Protein AF-A0A812KLK3-F1 (afdb_monomer_lite)

Foldseek 3Di:
DDFWKWKDWPDPPLDDGGTDDDAPPDKQWDFCAPPHPRHGDCVQVQTHRTAKIWHWHDDPNDIWIKIAGQHPQAKDKQQHGQDHRGIDTDDQQIKIWSHRQPDDVGTTIIGIHGDGDPPPPPPPPPDPDDDDDDDDDDDDDDDDDDPPPDDDPVVVVVVVVVVVVVVVVVVVVVVVVVVVVVVVVVVVVVVVVVVVVVVVVVVVVVVVVVVVPPDDPDDDDDDPPCVVVVVVVVVVVVVVVVVVVVVVVVVVVVVVVVVVVVVVVVVVVVVVVVVVVVVVVVVVVVVVVVVVVVVVVVVVVVVVVVVVVVVVVVVVVVVVVVVVVVVVVVVVVVVVVVVVVVVVVVVVVVVVVVVVVVVVVVVVVVVVVVVVVVVVPPPPDDDDDDDDDDDDDDDDDDDDDDDDDDDPPPPPPPDPDDPDDDDDDDDDDDDDDDDDDDDDDDDDDDDDDDDD

pLDDT: mean 80.78, std 22.05, range [33.84, 98.56]

Radius of gyration: 60.1 Å; chains: 1; bounding box: 140×65×206 Å

Secondary structure (DSSP, 8-state):
-PPEEEEEESSTTS---EEPPPTTS-EEEEESSTTSSEE--TT-TTS-SS-EEEEEEEETTEEEEEEEE--SS--EETTEE--TT-EEEE-TTPEEESS-TTSTT---EEEEEEEPP-------TT-----PPPPP-PPPP-----------HHHHHHHHHHHHHHHHHHHHHHHHHHHHHHHHHHHHHHHHHHHHHHHHHHHHHHHHHHHT-S---------TTTHHHHHHHHHHHHHHHHHHHHHHHHHHHHHHHHHHHHHHHHHHHHHHHHHHHHHHHHHHHHHHHHHHHHHHHHHHHHHHHHHHHHHHHHHHHHHHHHHHHHHHHHHHHHHHHHHHHHHHHHHHHHHHHHHHHHHHHHHHHHHHHHHHHHHHHS---------------------------------------------------------------------PPPP-

Structure (mmCIF, N/CA/C/O backbone):
data_AF-A0A812KLK3-F1
#
_entry.id   AF-A0A812KLK3-F1
#
loop_
_atom_site.group_PDB
_atom_site.id
_atom_site.type_symbol
_atom_site.label_atom_id
_atom_site.label_alt_id
_atom_site.label_comp_id
_atom_site.label_asym_id
_atom_site.label_entity_id
_atom_site.label_seq_id
_atom_site.pdbx_PDB_ins_code
_atom_site.Cartn_x
_atom_site.Cartn_y
_atom_site.Cartn_z
_atom_site.occupancy
_atom_site.B_iso_or_equiv
_atom_site.auth_seq_id
_atom_site.auth_comp_id
_atom_site.auth_asym_id
_atom_site.auth_atom_id
_atom_site.pdbx_PDB_model_num
ATOM 1 N N . MET A 1 1 ? -22.876 -8.695 5.438 1.00 56.19 1 MET A N 1
ATOM 2 C CA . MET A 1 1 ? -21.634 -8.414 4.687 1.00 56.19 1 MET A CA 1
ATOM 3 C C . MET A 1 1 ? -22.032 -7.896 3.317 1.00 56.19 1 MET A C 1
ATOM 5 O O . MET A 1 1 ? -22.925 -8.504 2.739 1.00 56.19 1 MET A O 1
ATOM 9 N N . PRO A 1 2 ? -21.473 -6.781 2.823 1.00 70.06 2 PRO A N 1
ATOM 10 C CA . PRO A 1 2 ? -21.776 -6.313 1.475 1.00 70.06 2 PRO A CA 1
ATOM 11 C C . PRO A 1 2 ? -21.286 -7.345 0.452 1.00 70.06 2 PRO A C 1
ATOM 13 O O . PRO A 1 2 ? -20.135 -7.771 0.502 1.00 70.06 2 PRO A O 1
ATOM 16 N N . GLU A 1 3 ? -22.164 -7.767 -0.455 1.00 85.44 3 GLU A N 1
ATOM 17 C CA . GLU A 1 3 ? -21.820 -8.712 -1.517 1.00 85.44 3 GLU A CA 1
ATOM 18 C C . GLU A 1 3 ? -20.732 -8.114 -2.419 1.00 85.44 3 GLU A C 1
ATOM 20 O O . GLU A 1 3 ? -20.754 -6.922 -2.764 1.00 85.44 3 GLU A O 1
ATOM 25 N N . SER A 1 4 ? -19.741 -8.933 -2.779 1.00 91.19 4 SER A N 1
ATOM 26 C CA . SER A 1 4 ? -18.707 -8.525 -3.727 1.00 91.19 4 SER A CA 1
ATOM 27 C C . SER A 1 4 ? -19.292 -8.557 -5.137 1.00 91.19 4 SER A C 1
ATOM 29 O O . SER A 1 4 ? -19.974 -9.507 -5.493 1.00 91.19 4 SER A O 1
ATOM 31 N N . LEU A 1 5 ? -19.086 -7.513 -5.940 1.00 95.31 5 LEU A N 1
ATOM 32 C CA . LEU A 1 5 ? -19.604 -7.477 -7.310 1.00 95.31 5 LEU A CA 1
ATOM 33 C C . LEU A 1 5 ? -18.525 -7.938 -8.285 1.00 95.31 5 LEU A C 1
ATOM 35 O O . LEU A 1 5 ? -17.352 -7.594 -8.121 1.00 95.31 5 LEU A O 1
ATOM 39 N N . GLN A 1 6 ? -18.922 -8.683 -9.310 1.00 96.75 6 GLN A N 1
ATOM 40 C CA . GLN A 1 6 ? -18.040 -9.099 -10.392 1.00 96.75 6 GLN A CA 1
ATOM 41 C C . GLN A 1 6 ? -18.693 -8.898 -11.758 1.00 96.75 6 GLN A C 1
ATOM 43 O O . GLN A 1 6 ? -19.911 -8.958 -11.905 1.00 96.75 6 GLN A O 1
ATOM 48 N N . LEU A 1 7 ? -17.861 -8.675 -12.768 1.00 97.44 7 LEU A N 1
ATOM 49 C CA . LEU A 1 7 ? -18.257 -8.715 -14.166 1.00 97.44 7 LEU A CA 1
ATOM 50 C C . LEU A 1 7 ? -17.971 -10.105 -14.718 1.00 97.44 7 LEU A C 1
ATOM 52 O O . LEU A 1 7 ? -16.847 -10.597 -14.611 1.00 97.44 7 LEU A O 1
ATOM 56 N N . VAL A 1 8 ? -18.967 -10.713 -15.348 1.00 97.38 8 VAL A N 1
ATOM 57 C CA . VAL A 1 8 ? -18.822 -11.995 -16.042 1.00 97.38 8 VAL A CA 1
ATOM 58 C C . VAL A 1 8 ? -19.028 -11.759 -17.528 1.00 97.38 8 VAL A C 1
ATOM 60 O O . VAL A 1 8 ? -20.046 -11.198 -17.931 1.00 97.38 8 VAL A O 1
ATOM 63 N N . ALA A 1 9 ? -18.056 -12.135 -18.360 1.00 96.94 9 ALA A N 1
ATOM 64 C CA . ALA A 1 9 ? -18.219 -12.023 -19.804 1.00 96.94 9 ALA A CA 1
ATOM 65 C C . ALA A 1 9 ? -19.296 -13.001 -20.285 1.00 96.94 9 ALA A C 1
ATOM 67 O O . ALA A 1 9 ? -19.235 -14.194 -20.002 1.00 96.94 9 ALA A O 1
ATOM 68 N N . ILE A 1 10 ? -20.259 -12.496 -21.057 1.00 96.50 10 ILE A N 1
ATOM 69 C CA . ILE A 1 10 ? -21.287 -13.329 -21.700 1.00 96.50 10 ILE A CA 1
ATOM 70 C C . ILE A 1 10 ? -20.698 -14.043 -22.929 1.00 96.50 10 ILE A C 1
ATOM 72 O O . ILE A 1 10 ? -21.148 -15.119 -23.316 1.00 96.50 10 ILE A O 1
ATOM 76 N N . GLN A 1 11 ? -19.675 -13.455 -23.554 1.00 92.25 11 GLN A N 1
ATOM 77 C CA . GLN A 1 11 ? -19.007 -14.028 -24.720 1.00 92.25 11 GLN A CA 1
ATOM 78 C C . GLN A 1 11 ? -17.804 -14.888 -24.328 1.00 92.25 11 GLN A C 1
ATOM 80 O O . GLN A 1 11 ? -16.940 -14.465 -23.558 1.00 92.25 11 GLN A O 1
ATOM 85 N N . ALA A 1 12 ? -17.715 -16.075 -24.929 1.00 86.94 12 ALA A N 1
ATOM 86 C CA . ALA A 1 12 ? -16.559 -16.949 -24.787 1.00 86.94 12 ALA A CA 1
ATOM 87 C C . ALA A 1 12 ? -15.285 -16.267 -25.322 1.00 86.94 12 ALA A C 1
ATOM 89 O O . ALA A 1 12 ? -15.299 -15.650 -26.385 1.00 86.94 12 ALA A O 1
ATOM 90 N N . GLY A 1 13 ? -14.177 -16.401 -24.587 1.00 86.81 13 GLY A N 1
ATOM 91 C CA . GLY A 1 13 ? -12.852 -15.930 -25.014 1.00 86.81 13 GLY A CA 1
ATOM 92 C C . GLY A 1 13 ? -12.437 -14.538 -24.526 1.00 86.81 13 GLY A C 1
ATOM 93 O O . GLY A 1 13 ? -11.298 -14.146 -24.760 1.00 86.81 13 GLY A O 1
ATOM 94 N N . VAL A 1 14 ? -13.300 -13.800 -23.819 1.00 88.88 14 VAL A N 1
ATOM 95 C CA . VAL A 1 14 ? -12.921 -12.512 -23.197 1.00 88.88 14 VAL A CA 1
ATOM 96 C C . VAL A 1 14 ? -12.217 -12.722 -21.842 1.00 88.88 14 VAL A C 1
ATOM 98 O O . VAL A 1 14 ? -11.493 -11.843 -21.389 1.00 88.88 14 VAL A O 1
ATOM 101 N N . GLY A 1 15 ? -12.361 -13.905 -21.230 1.00 90.44 15 GLY A N 1
ATOM 102 C CA . GLY A 1 15 ? -11.852 -14.237 -19.891 1.00 90.44 15 GLY A CA 1
ATOM 103 C C . GLY A 1 15 ? -12.887 -13.971 -18.790 1.00 90.44 15 GLY A C 1
ATOM 104 O O . GLY A 1 15 ? -14.071 -13.816 -19.086 1.00 90.44 15 GLY A O 1
ATOM 105 N N . GLY A 1 16 ? -12.443 -13.894 -17.532 1.00 84.06 16 GLY A N 1
ATOM 106 C CA . GLY A 1 16 ? -13.283 -13.520 -16.382 1.00 84.06 16 GLY A CA 1
ATOM 107 C C . GLY A 1 16 ? -13.907 -14.711 -15.649 1.00 84.06 16 GLY A C 1
ATOM 108 O O . GLY A 1 16 ? -13.967 -15.809 -16.205 1.00 84.06 16 GLY A O 1
ATOM 109 N N . PRO A 1 17 ? -14.320 -14.532 -14.381 1.00 94.38 17 PRO A N 1
ATOM 110 C CA . PRO A 1 17 ? -14.900 -13.312 -13.794 1.00 94.38 17 PRO A CA 1
ATOM 111 C C . PRO A 1 17 ? -13.896 -12.252 -13.301 1.00 94.38 17 PRO A C 1
ATOM 113 O O . PRO A 1 17 ? -12.822 -12.586 -12.806 1.00 94.38 17 PRO A O 1
ATOM 116 N N . TRP A 1 18 ? -14.268 -10.966 -13.375 1.00 96.81 18 TRP A N 1
ATOM 117 C CA . TRP A 1 18 ? -13.470 -9.844 -12.849 1.00 96.81 18 TRP A CA 1
ATOM 118 C C . TRP A 1 18 ? -14.141 -9.194 -11.650 1.00 96.81 18 TRP A C 1
ATOM 120 O O . TRP A 1 18 ? -15.229 -8.634 -11.768 1.00 96.81 18 TRP A O 1
ATOM 130 N N . ARG A 1 19 ? -13.469 -9.220 -10.500 1.00 95.69 19 ARG A N 1
ATOM 131 C CA . ARG A 1 19 ? -13.967 -8.592 -9.275 1.00 95.69 19 ARG A CA 1
ATOM 132 C C . ARG A 1 19 ? -13.831 -7.076 -9.346 1.00 95.69 19 ARG A C 1
ATOM 134 O O . ARG A 1 19 ? -12.770 -6.551 -9.680 1.00 95.69 19 ARG A O 1
ATOM 141 N N . LEU A 1 20 ? -14.907 -6.382 -8.998 1.00 95.38 20 LEU A N 1
ATOM 142 C CA . LEU A 1 20 ? -14.909 -4.934 -8.850 1.00 95.38 20 LEU A CA 1
ATOM 143 C C . LEU A 1 20 ? -14.279 -4.550 -7.504 1.00 95.38 20 LEU A C 1
ATOM 145 O O . LEU A 1 20 ? -14.507 -5.253 -6.514 1.00 95.38 20 LEU A O 1
ATOM 149 N N . PRO A 1 21 ? -13.534 -3.430 -7.441 1.00 93.12 21 PRO A N 1
ATOM 150 C CA . PRO A 1 21 ? -12.962 -2.940 -6.194 1.00 93.12 21 PRO A CA 1
ATOM 151 C C . PRO A 1 21 ? -14.066 -2.709 -5.160 1.00 93.12 21 PRO A C 1
ATOM 153 O O . PRO A 1 21 ? -15.224 -2.427 -5.504 1.00 93.12 21 PRO A O 1
ATOM 156 N N . GLU A 1 22 ? -13.716 -2.841 -3.881 1.00 90.38 22 GLU A N 1
ATOM 157 C CA . GLU A 1 22 ? -14.653 -2.523 -2.807 1.00 90.38 22 GLU A CA 1
ATOM 158 C C . GLU A 1 22 ? -15.061 -1.052 -2.892 1.00 90.38 22 GLU A C 1
ATOM 160 O O . GLU A 1 22 ? -14.351 -0.200 -3.437 1.00 90.38 22 GLU A O 1
ATOM 165 N N . ALA A 1 23 ? -16.264 -0.753 -2.413 1.00 87.44 23 ALA A N 1
ATOM 166 C CA . ALA A 1 23 ? -16.794 0.593 -2.514 1.00 87.44 23 ALA A CA 1
ATOM 167 C C . ALA A 1 23 ? -15.868 1.588 -1.795 1.00 87.44 23 ALA A C 1
ATOM 169 O O . ALA A 1 23 ? -15.489 1.376 -0.647 1.00 87.44 23 ALA A O 1
ATOM 170 N N . GLY A 1 24 ? -15.513 2.673 -2.484 1.00 85.19 24 GLY A N 1
ATOM 171 C CA . GLY A 1 24 ? -14.565 3.673 -1.985 1.00 85.19 24 GLY A CA 1
ATOM 172 C C . GLY A 1 24 ? -13.086 3.407 -2.302 1.00 85.19 24 GLY A C 1
ATOM 173 O O . GLY A 1 24 ? -12.297 4.337 -2.180 1.00 85.19 24 GLY A O 1
ATOM 174 N N . LEU A 1 25 ? -12.702 2.214 -2.781 1.00 85.81 25 LEU A N 1
ATOM 175 C CA . LEU A 1 25 ? -11.298 1.884 -3.100 1.00 85.81 25 LEU A CA 1
ATOM 176 C C . LEU A 1 25 ? -10.856 2.261 -4.525 1.00 85.81 25 LEU A C 1
ATOM 178 O O . LEU A 1 25 ? -9.712 2.016 -4.900 1.00 85.81 25 LEU A O 1
ATOM 182 N N . GLY A 1 26 ? -11.732 2.863 -5.336 1.00 91.06 26 GLY A N 1
ATOM 183 C CA . GLY A 1 26 ? -11.358 3.418 -6.639 1.00 91.06 26 GLY A CA 1
ATOM 184 C C . GLY A 1 26 ? -12.364 3.164 -7.760 1.00 91.06 26 GLY A C 1
ATOM 185 O O . GLY A 1 26 ? -13.523 2.810 -7.537 1.00 91.06 26 GLY A O 1
ATOM 186 N N . GLN A 1 27 ? -11.903 3.389 -8.991 1.00 96.25 27 GLN A N 1
ATOM 187 C CA . GLN A 1 27 ? -12.661 3.183 -10.227 1.00 96.25 27 GLN A CA 1
ATOM 188 C C . GLN A 1 27 ? -12.104 1.979 -10.998 1.00 96.25 27 GLN A C 1
ATOM 190 O O . GLN A 1 27 ? -10.891 1.799 -11.070 1.00 96.25 27 GLN A O 1
ATOM 195 N N . PHE A 1 28 ? -12.982 1.177 -11.598 1.00 97.56 28 PHE A N 1
ATOM 196 C CA . PHE A 1 28 ? -12.620 0.048 -12.452 1.00 97.56 28 PHE A CA 1
ATOM 197 C C . PHE A 1 28 ? -12.833 0.430 -13.916 1.00 97.56 28 PHE A C 1
ATOM 199 O O . PHE A 1 28 ? -13.961 0.653 -14.353 1.00 97.56 28 PHE A O 1
ATOM 206 N N . SER A 1 29 ? -11.749 0.559 -14.668 1.00 98.12 29 SER A N 1
ATOM 207 C CA . SER A 1 29 ? -11.750 0.982 -16.066 1.00 98.12 29 SER A CA 1
ATOM 208 C C . SER A 1 29 ? -11.660 -0.210 -17.014 1.00 98.12 29 SER A C 1
ATOM 210 O O . SER A 1 29 ? -10.907 -1.162 -16.794 1.00 98.12 29 SER A O 1
ATOM 212 N N . ILE A 1 30 ? -12.445 -0.131 -18.084 1.00 98.38 30 ILE A N 1
ATOM 213 C CA . ILE A 1 30 ? -12.531 -1.132 -19.146 1.00 98.38 30 ILE A CA 1
ATOM 214 C C . ILE A 1 30 ? -12.133 -0.451 -20.452 1.00 98.38 30 ILE A C 1
ATOM 216 O O . ILE A 1 30 ? -12.650 0.623 -20.772 1.00 98.38 30 ILE A O 1
ATOM 220 N N . GLY A 1 31 ? -11.232 -1.053 -21.222 1.00 98.19 31 GLY A N 1
ATOM 221 C CA . GLY A 1 31 ? -10.764 -0.469 -22.477 1.00 98.19 31 GLY A CA 1
ATOM 222 C C . GLY A 1 31 ? -9.645 -1.267 -23.132 1.00 98.19 31 GLY A C 1
ATOM 223 O O . GLY A 1 31 ? -9.272 -2.331 -22.656 1.00 98.19 31 GLY A O 1
ATOM 224 N N . ARG A 1 32 ? -9.123 -0.750 -24.246 1.00 97.94 32 ARG A N 1
ATOM 225 C CA . ARG A 1 32 ? -7.984 -1.335 -24.982 1.00 97.94 32 ARG A CA 1
ATOM 226 C C . ARG A 1 32 ? -6.608 -0.866 -24.502 1.00 97.94 32 ARG A C 1
ATOM 228 O O . ARG A 1 32 ? -5.590 -1.406 -24.919 1.00 97.94 32 ARG A O 1
ATOM 235 N N . LYS A 1 33 ? -6.539 0.197 -23.697 1.00 97.81 33 LYS A N 1
ATOM 236 C CA . LYS A 1 33 ? -5.264 0.688 -23.166 1.00 97.81 33 LYS A CA 1
ATOM 237 C C . LYS A 1 33 ? -4.733 -0.281 -22.114 1.00 97.81 33 LYS A C 1
ATOM 239 O O . LYS A 1 33 ? -5.483 -0.764 -21.273 1.00 97.81 33 LYS A O 1
ATOM 244 N N . ALA A 1 34 ? -3.412 -0.445 -22.088 1.00 96.38 34 ALA A N 1
ATOM 245 C CA . ALA A 1 34 ? -2.721 -1.276 -21.104 1.00 96.38 34 ALA A CA 1
ATOM 246 C C . ALA A 1 34 ? -2.935 -0.833 -19.644 1.00 96.38 34 ALA A C 1
ATOM 248 O O . ALA A 1 34 ? -2.782 -1.639 -18.737 1.00 96.38 34 ALA A O 1
ATOM 249 N N . CYS A 1 35 ? -3.311 0.430 -19.413 1.00 95.94 35 CYS A N 1
ATOM 250 C CA . CYS A 1 35 ? -3.616 0.949 -18.080 1.00 95.94 35 CYS A CA 1
ATOM 251 C C . CYS A 1 35 ? -5.036 0.623 -17.581 1.00 95.94 35 CYS A C 1
ATOM 253 O O . CYS A 1 35 ? -5.355 0.947 -16.437 1.00 95.94 35 CYS A O 1
ATOM 255 N N . CYS A 1 36 ? -5.897 0.020 -18.410 1.00 97.25 36 CYS A N 1
ATOM 256 C CA . CYS A 1 36 ? -7.227 -0.394 -17.976 1.00 97.25 36 CYS A CA 1
ATOM 257 C C . CYS A 1 36 ? -7.154 -1.658 -17.114 1.00 97.25 36 CYS A C 1
ATOM 259 O O . CYS A 1 36 ? -6.424 -2.591 -17.440 1.00 97.25 36 CYS A O 1
ATOM 261 N N . GLN A 1 37 ? -7.948 -1.714 -16.038 1.00 97.12 37 GLN A N 1
ATOM 262 C CA . GLN A 1 37 ? -8.010 -2.901 -15.172 1.00 97.12 37 GLN A CA 1
ATOM 263 C C . GLN A 1 37 ? -8.558 -4.112 -15.935 1.00 97.12 37 GLN A C 1
ATOM 265 O O . GLN A 1 37 ? -8.062 -5.224 -15.775 1.00 97.12 37 GLN A O 1
ATOM 270 N N . LEU A 1 38 ? -9.551 -3.885 -16.799 1.00 97.31 38 LEU A N 1
ATOM 271 C CA . LEU A 1 38 ? -9.970 -4.848 -17.809 1.00 97.31 38 LEU A CA 1
ATOM 272 C C . LEU A 1 38 ? -9.442 -4.412 -19.175 1.00 97.31 38 LEU A C 1
ATOM 274 O O . LEU A 1 38 ? -10.078 -3.621 -19.878 1.00 97.31 38 LEU A O 1
ATOM 278 N N . ASN A 1 39 ? -8.262 -4.927 -19.518 1.00 97.44 39 ASN A N 1
ATOM 279 C CA . ASN A 1 39 ? -7.618 -4.692 -20.802 1.00 97.44 39 ASN A CA 1
ATOM 280 C C . ASN A 1 39 ? -8.156 -5.668 -21.860 1.00 97.44 39 ASN A C 1
ATOM 282 O O . ASN A 1 39 ? -7.950 -6.880 -21.774 1.00 97.44 39 ASN A O 1
ATOM 286 N N . LEU A 1 40 ? -8.854 -5.128 -22.856 1.00 96.88 40 LEU A N 1
ATOM 287 C CA . LEU A 1 40 ? -9.381 -5.883 -23.984 1.00 96.88 40 LEU A CA 1
ATOM 288 C C . LEU A 1 40 ? -8.370 -5.907 -25.143 1.00 96.88 40 LEU A C 1
ATOM 290 O O . LEU A 1 40 ? -7.851 -4.854 -25.511 1.00 96.88 40 LEU A O 1
ATOM 294 N N . PRO A 1 41 ? -8.135 -7.076 -25.775 1.00 95.94 41 PRO A N 1
ATOM 295 C CA . PRO A 1 41 ? -7.232 -7.208 -26.914 1.00 95.94 41 PRO A CA 1
ATOM 296 C C . PRO A 1 41 ? -7.536 -6.252 -28.071 1.00 95.94 41 PRO A C 1
ATOM 298 O O . PRO A 1 41 ? -8.687 -5.906 -28.344 1.00 95.94 41 PRO A O 1
ATOM 301 N N . GLU A 1 42 ? -6.499 -5.938 -28.847 1.00 95.69 42 GLU A N 1
ATOM 302 C CA . GLU A 1 42 ? -6.581 -5.054 -30.018 1.00 95.69 42 GLU A CA 1
ATOM 303 C C . GLU A 1 42 ? -7.548 -5.565 -31.107 1.00 95.69 42 GLU A C 1
ATOM 305 O O . GLU A 1 42 ? -8.100 -4.777 -31.875 1.00 95.69 42 GLU A O 1
ATOM 310 N N . ALA A 1 43 ? -7.840 -6.873 -31.119 1.00 94.88 43 ALA A N 1
ATOM 311 C CA . ALA A 1 43 ? -8.854 -7.485 -31.982 1.00 94.88 43 ALA A CA 1
ATOM 312 C C . ALA A 1 43 ? -10.252 -6.848 -31.818 1.00 94.88 43 ALA A C 1
ATOM 314 O O . ALA A 1 43 ? -11.042 -6.813 -32.764 1.00 94.88 43 ALA A O 1
ATOM 315 N N . TYR A 1 44 ? -10.550 -6.271 -30.651 1.00 96.00 44 TYR A N 1
ATOM 316 C CA . TYR A 1 44 ? -11.793 -5.551 -30.382 1.00 96.00 44 TYR A CA 1
ATOM 317 C C . TYR A 1 44 ? -11.683 -4.070 -30.773 1.00 96.00 44 TYR A C 1
ATOM 319 O O . TYR A 1 44 ? -11.953 -3.178 -29.971 1.00 96.00 44 TYR A O 1
ATOM 327 N N . ALA A 1 45 ? -11.322 -3.780 -32.029 1.00 96.00 45 ALA A N 1
ATOM 328 C CA . ALA A 1 45 ? -11.032 -2.424 -32.524 1.00 96.00 45 ALA A CA 1
ATOM 329 C C . ALA A 1 45 ? -12.170 -1.392 -32.330 1.00 96.00 45 ALA A C 1
ATOM 331 O O . ALA A 1 45 ? -11.947 -0.184 -32.393 1.00 96.00 45 ALA A O 1
ATOM 332 N N . TYR A 1 46 ? -13.399 -1.851 -32.083 1.00 96.31 46 TYR A N 1
ATOM 333 C CA . TYR A 1 46 ? -14.558 -1.007 -31.778 1.00 96.31 46 TYR A CA 1
ATOM 334 C C . TYR A 1 46 ? -14.647 -0.549 -30.322 1.00 96.31 46 TYR A C 1
ATOM 336 O O . TYR A 1 46 ? -15.462 0.314 -29.997 1.00 96.31 46 TYR A O 1
ATOM 344 N N . VAL A 1 47 ? -13.833 -1.107 -29.438 1.00 97.81 47 VAL A N 1
ATOM 345 C CA . VAL A 1 47 ? -13.703 -0.638 -28.066 1.00 97.81 47 VAL A CA 1
ATOM 346 C C . VAL A 1 47 ? -12.745 0.561 -28.075 1.00 97.81 47 VAL A C 1
ATOM 348 O O . VAL A 1 47 ? -11.704 0.534 -28.729 1.00 97.81 47 VAL A O 1
ATOM 351 N N . SER A 1 48 ? -13.099 1.663 -27.412 1.00 98.06 48 SER A N 1
ATOM 352 C CA . SER A 1 48 ? -12.187 2.797 -27.233 1.00 98.06 48 SER A CA 1
ATOM 353 C C . SER A 1 48 ? -11.009 2.430 -26.318 1.00 98.06 48 SER A C 1
ATOM 355 O O . SER A 1 48 ? -11.099 1.504 -25.515 1.00 98.06 48 SER A O 1
ATOM 357 N N . GLY A 1 49 ? -9.897 3.167 -26.425 1.00 98.06 49 GLY A N 1
ATOM 358 C CA . GLY A 1 49 ? -8.721 2.945 -25.572 1.00 98.06 49 GLY A CA 1
ATOM 359 C C . GLY A 1 49 ? -9.073 2.950 -24.082 1.00 98.06 49 GLY A C 1
ATOM 360 O O . GLY A 1 49 ? -8.645 2.075 -23.346 1.00 98.06 49 GLY A O 1
ATOM 361 N N . GLU A 1 50 ? -9.940 3.872 -23.676 1.00 98.19 50 GLU A N 1
ATOM 362 C CA . GLU A 1 50 ? -10.644 3.837 -22.400 1.00 98.19 50 GLU A CA 1
ATOM 363 C C . GLU A 1 50 ? -12.141 3.945 -22.702 1.00 98.19 50 GLU A C 1
ATOM 365 O O . GLU A 1 50 ? -12.583 4.933 -23.289 1.00 98.19 50 GLU A O 1
ATOM 370 N N . HIS A 1 51 ? -12.896 2.883 -22.427 1.00 98.50 51 HIS A N 1
ATOM 371 C CA . HIS A 1 51 ? -14.262 2.728 -22.920 1.00 98.50 51 HIS A CA 1
ATOM 372 C C . HIS A 1 51 ? -15.297 3.177 -21.896 1.00 98.50 51 HIS A C 1
ATOM 374 O O . HIS A 1 51 ? -16.125 4.036 -22.186 1.00 98.50 51 HIS A O 1
ATOM 380 N N . CYS A 1 52 ? -15.237 2.620 -20.693 1.00 98.50 52 CYS A N 1
ATOM 381 C CA . CYS A 1 52 ? -16.121 2.990 -19.597 1.00 98.50 52 CYS A CA 1
ATOM 382 C C . CYS A 1 52 ? -15.425 2.788 -18.251 1.00 98.50 52 CYS A C 1
ATOM 384 O O . CYS A 1 52 ? -14.450 2.036 -18.141 1.00 98.50 52 CYS A O 1
ATOM 386 N N . ARG A 1 53 ? -15.939 3.459 -17.220 1.00 98.44 53 ARG A N 1
ATOM 387 C CA . ARG A 1 53 ? -15.472 3.330 -15.836 1.00 98.44 53 ARG A CA 1
ATOM 388 C C . ARG A 1 53 ? -16.628 2.956 -14.927 1.00 98.44 53 ARG A C 1
ATOM 390 O O . ARG A 1 53 ? -17.688 3.565 -14.991 1.00 98.44 53 ARG A O 1
ATOM 397 N N . LEU A 1 54 ? -16.405 1.990 -14.049 1.00 98.19 54 LEU A N 1
ATOM 398 C CA . LEU A 1 54 ? -17.324 1.622 -12.981 1.00 98.19 54 LEU A CA 1
ATOM 399 C C . LEU A 1 54 ? -16.813 2.211 -11.670 1.00 98.19 54 LEU A C 1
ATOM 401 O O . LEU A 1 54 ? -15.686 1.947 -11.253 1.00 98.19 54 LEU A O 1
ATOM 405 N N . LYS A 1 55 ? -17.648 3.014 -11.017 1.00 97.44 55 LYS A N 1
ATOM 406 C CA . LYS A 1 55 ? -17.389 3.572 -9.687 1.00 97.44 55 LYS A CA 1
ATOM 407 C C . LYS A 1 55 ? -18.372 2.948 -8.714 1.00 97.44 55 LYS A C 1
ATOM 409 O O . LYS A 1 55 ? -19.571 2.939 -8.975 1.00 97.44 55 LYS A O 1
ATOM 414 N N . THR A 1 56 ? -17.866 2.425 -7.604 1.00 96.06 56 THR A N 1
ATOM 415 C CA . THR A 1 56 ? -18.701 1.867 -6.539 1.00 96.06 56 THR A CA 1
ATOM 416 C C . THR A 1 56 ? -18.610 2.769 -5.318 1.00 96.06 56 THR A C 1
ATOM 418 O O . THR A 1 56 ? -17.517 3.004 -4.802 1.00 96.06 56 THR A O 1
ATOM 421 N N . VAL A 1 57 ? -19.756 3.255 -4.847 1.00 95.38 57 VAL A N 1
ATOM 422 C CA . VAL A 1 57 ? -19.861 4.154 -3.694 1.00 95.38 57 VAL A CA 1
ATOM 423 C C . VAL A 1 57 ? -20.870 3.575 -2.702 1.00 95.38 57 VAL A C 1
ATOM 425 O O . VAL A 1 57 ? -21.889 3.020 -3.111 1.00 95.38 57 VAL A O 1
ATOM 428 N N . PHE A 1 58 ? -20.602 3.702 -1.402 1.00 93.56 58 PHE A N 1
ATOM 429 C CA . PHE A 1 58 ? -21.610 3.452 -0.372 1.00 93.56 58 PHE A CA 1
ATOM 430 C C . PHE A 1 58 ? -22.422 4.727 -0.137 1.00 93.56 58 PHE A C 1
ATOM 432 O O . PHE A 1 58 ? -21.853 5.775 0.170 1.00 93.56 58 PHE A O 1
ATOM 439 N N . ARG A 1 59 ? -23.746 4.640 -0.275 1.00 93.56 59 ARG A N 1
ATOM 440 C CA . ARG A 1 59 ? -24.692 5.680 0.153 1.00 93.56 59 ARG A CA 1
ATOM 441 C C . ARG A 1 59 ? -25.832 5.025 0.914 1.00 93.56 59 ARG A C 1
ATOM 443 O O . ARG A 1 59 ? -26.337 4.000 0.473 1.00 93.56 59 ARG A O 1
ATOM 450 N N . ASP A 1 60 ? -26.196 5.593 2.059 1.00 92.38 60 ASP A N 1
ATOM 451 C CA . ASP A 1 60 ? -27.325 5.138 2.886 1.00 92.38 60 ASP A CA 1
ATOM 452 C C . ASP A 1 60 ? -27.264 3.643 3.259 1.00 92.38 60 ASP A C 1
ATOM 454 O O . ASP A 1 60 ? -28.269 2.939 3.294 1.00 92.38 60 ASP A O 1
ATOM 458 N N . GLY A 1 61 ? -26.051 3.124 3.490 1.00 89.69 61 GLY A N 1
ATOM 459 C CA . GLY A 1 61 ? -25.821 1.704 3.785 1.00 89.69 61 GLY A CA 1
ATOM 460 C C . GLY A 1 61 ? -25.974 0.767 2.579 1.00 89.69 61 GLY A C 1
ATOM 461 O O . GLY A 1 61 ? -25.758 -0.437 2.712 1.00 89.69 61 GLY A O 1
ATOM 462 N N . GLN A 1 62 ? -26.285 1.298 1.394 1.00 92.00 62 GLN A N 1
ATOM 463 C CA . GLN A 1 62 ? -26.414 0.543 0.155 1.00 92.00 62 GLN A CA 1
ATOM 464 C C . GLN A 1 62 ? -25.202 0.762 -0.760 1.00 92.00 62 GLN A C 1
ATOM 466 O O . GLN A 1 62 ? -24.698 1.875 -0.939 1.00 92.00 62 GLN A O 1
ATOM 471 N N . ARG A 1 63 ? -24.720 -0.328 -1.363 1.00 92.69 63 ARG A N 1
ATOM 472 C CA . ARG A 1 63 ? -23.677 -0.293 -2.394 1.00 92.69 63 ARG A CA 1
ATOM 473 C C . ARG A 1 63 ? -24.312 0.145 -3.716 1.00 92.69 63 ARG A C 1
ATOM 475 O O . ARG A 1 63 ? -25.149 -0.573 -4.256 1.00 92.69 63 ARG A O 1
ATOM 482 N N . ILE A 1 64 ? -23.908 1.302 -4.238 1.00 96.25 64 ILE A N 1
ATOM 483 C CA . ILE A 1 64 ? -24.365 1.829 -5.529 1.00 96.25 64 ILE A CA 1
ATOM 484 C C . ILE A 1 64 ? -23.188 1.806 -6.503 1.00 96.25 64 ILE A C 1
ATOM 486 O O . ILE A 1 64 ? -22.149 2.422 -6.252 1.00 96.25 64 ILE A O 1
ATOM 490 N N . THR A 1 65 ? -23.353 1.111 -7.627 1.00 97.06 65 THR A N 1
ATOM 491 C CA . THR A 1 65 ? -22.364 1.076 -8.708 1.00 97.06 65 THR A CA 1
ATOM 492 C C . THR A 1 65 ? -22.864 1.913 -9.878 1.00 97.06 65 THR A C 1
ATOM 494 O O . THR A 1 65 ? -23.945 1.674 -10.406 1.00 97.06 65 THR A O 1
ATOM 497 N N . THR A 1 66 ? -22.085 2.910 -10.288 1.00 97.94 66 THR A N 1
ATOM 498 C CA . THR A 1 66 ? -22.384 3.781 -11.432 1.00 97.94 66 THR A CA 1
ATOM 499 C C . THR A 1 66 ? -21.391 3.521 -12.557 1.00 97.94 66 THR A C 1
ATOM 501 O O . THR A 1 66 ? -20.181 3.512 -12.313 1.00 97.94 66 THR A O 1
ATOM 504 N N . LEU A 1 67 ? -21.888 3.339 -13.778 1.00 98.50 67 LEU A N 1
ATOM 505 C CA . LEU A 1 67 ? -21.101 3.225 -15.001 1.00 98.50 67 LEU A CA 1
ATOM 506 C C . LEU A 1 67 ? -21.060 4.569 -15.719 1.00 98.50 67 LEU A C 1
ATOM 508 O O . LEU A 1 67 ? -22.104 5.129 -16.028 1.00 98.50 67 LEU A O 1
ATOM 512 N N . GLU A 1 68 ? -19.860 5.049 -16.020 1.00 98.50 68 GLU A N 1
ATOM 513 C CA . GLU A 1 68 ? -19.593 6.258 -16.796 1.00 98.50 68 GLU A CA 1
ATOM 514 C C . GLU A 1 68 ? -19.079 5.871 -18.192 1.00 98.50 68 GLU A C 1
ATOM 516 O O . GLU A 1 68 ? -18.061 5.181 -18.313 1.00 98.50 68 GLU A O 1
ATOM 521 N N . ASP A 1 69 ? -19.778 6.295 -19.248 1.00 98.56 69 ASP A N 1
ATOM 522 C CA . ASP A 1 69 ? -19.410 6.007 -20.642 1.00 98.56 69 ASP A CA 1
ATOM 523 C C . ASP A 1 69 ? -18.401 7.040 -21.164 1.00 98.56 69 ASP A C 1
ATOM 525 O O . ASP A 1 69 ? -18.706 8.226 -21.262 1.00 98.56 69 ASP A O 1
ATOM 529 N N . LEU A 1 70 ? -17.202 6.608 -21.550 1.00 98.38 70 LEU A N 1
ATOM 530 C CA . LEU A 1 70 ? -16.152 7.467 -22.122 1.00 98.38 70 LEU A CA 1
ATOM 531 C C . LEU A 1 70 ? -15.938 7.208 -23.621 1.00 98.38 70 LEU A C 1
ATOM 533 O O . LEU A 1 70 ? -15.103 7.852 -24.263 1.00 98.38 70 LEU A O 1
ATOM 537 N N . SER A 1 71 ? -16.703 6.280 -24.190 1.00 97.81 71 SER A N 1
ATOM 538 C CA . SER A 1 71 ? -16.450 5.719 -25.508 1.00 97.81 71 SER A CA 1
ATOM 539 C C . SER A 1 71 ? -16.960 6.585 -26.662 1.00 97.81 71 SER A C 1
ATOM 541 O O . SER A 1 71 ? -17.869 7.409 -26.532 1.00 97.81 71 SER A O 1
ATOM 543 N N . GLY A 1 72 ? -16.384 6.363 -27.847 1.00 97.00 72 GLY A N 1
ATOM 544 C CA . GLY A 1 72 ? -16.903 6.928 -29.098 1.00 97.00 72 GLY A CA 1
ATOM 545 C C . GLY A 1 72 ? -18.131 6.180 -29.635 1.00 97.00 72 GLY A C 1
ATOM 546 O O . GLY A 1 72 ? -19.063 6.800 -30.146 1.00 97.00 72 GLY A O 1
ATOM 547 N N . ASN A 1 73 ? -18.155 4.850 -29.489 1.00 97.06 73 ASN A N 1
ATOM 548 C CA . ASN A 1 73 ? -19.211 3.985 -30.035 1.00 97.06 73 ASN A CA 1
ATOM 549 C C . ASN A 1 73 ? -20.429 3.825 -29.105 1.00 97.06 73 ASN A C 1
ATOM 551 O O . ASN A 1 73 ? -21.480 3.360 -29.550 1.00 97.06 73 ASN A O 1
ATOM 555 N N . GLY A 1 74 ? -20.317 4.289 -27.860 1.00 97.81 74 GLY A N 1
ATOM 556 C CA . GLY A 1 74 ? -21.346 4.227 -26.830 1.00 97.81 74 GLY A CA 1
ATOM 557 C C . GLY A 1 74 ? -21.299 2.938 -26.011 1.00 97.81 74 GLY A C 1
ATOM 558 O O . GLY A 1 74 ? -21.110 1.854 -26.562 1.00 97.81 74 GLY A O 1
ATOM 559 N N . THR A 1 75 ? -21.573 3.080 -24.715 1.00 98.56 75 THR A N 1
ATOM 560 C CA . THR A 1 75 ? -21.852 1.966 -23.798 1.00 98.56 75 THR A CA 1
ATOM 561 C C . THR A 1 75 ? -23.363 1.799 -23.623 1.00 98.56 75 THR A C 1
ATOM 563 O O . THR A 1 75 ? -24.109 2.785 -23.617 1.00 98.56 75 THR A O 1
ATOM 566 N N . PHE A 1 76 ? -23.828 0.555 -23.502 1.00 98.44 76 PHE A N 1
ATOM 567 C CA . PHE A 1 76 ? -25.243 0.218 -23.369 1.00 98.44 76 PHE A CA 1
ATOM 568 C C . PHE A 1 76 ? -25.482 -0.612 -22.107 1.00 98.44 76 PHE A C 1
ATOM 570 O O . PHE A 1 76 ? -24.743 -1.565 -21.871 1.00 98.44 76 PHE A O 1
ATOM 577 N N . ILE A 1 77 ? -26.524 -0.290 -21.342 1.00 98.31 77 ILE A N 1
ATOM 578 C CA . ILE A 1 77 ? -27.012 -1.093 -20.213 1.00 98.31 77 ILE A CA 1
ATOM 579 C C . ILE A 1 77 ? -28.382 -1.646 -20.606 1.00 98.31 77 ILE A C 1
ATOM 581 O O . ILE A 1 77 ? -29.275 -0.884 -20.969 1.00 98.31 77 ILE A O 1
ATOM 585 N N . ASN A 1 78 ? -28.540 -2.971 -20.606 1.00 97.62 78 ASN A N 1
ATOM 586 C CA . ASN A 1 78 ? -29.763 -3.667 -21.026 1.00 97.62 78 ASN A CA 1
ATOM 587 C C . ASN A 1 78 ? -30.281 -3.198 -22.406 1.00 97.62 78 ASN A C 1
ATOM 589 O O . ASN A 1 78 ? -31.478 -3.041 -22.636 1.00 97.62 78 ASN A O 1
ATOM 593 N N . GLY A 1 79 ? -29.358 -2.909 -23.332 1.00 97.12 79 GLY A N 1
ATOM 594 C CA . GLY A 1 79 ? -29.664 -2.419 -24.682 1.00 97.12 79 GLY A CA 1
ATOM 595 C C . GLY A 1 79 ? -29.970 -0.917 -24.795 1.00 97.12 79 GLY A C 1
ATOM 596 O O . GLY A 1 79 ? -30.061 -0.410 -25.916 1.00 97.12 79 GLY A O 1
ATOM 597 N N . VAL A 1 80 ? -30.063 -0.185 -23.681 1.00 98.06 80 VAL A N 1
ATOM 598 C CA . VAL A 1 80 ? -30.262 1.273 -23.649 1.00 98.06 80 VAL A CA 1
ATOM 599 C C . VAL A 1 80 ? -28.909 1.980 -23.635 1.00 98.06 80 VAL A C 1
ATOM 601 O O . VAL A 1 80 ? -28.015 1.617 -22.879 1.00 98.06 80 VAL A O 1
ATOM 604 N N . ARG A 1 81 ? -28.725 2.985 -24.498 1.00 98.19 81 ARG A N 1
ATOM 605 C CA . ARG A 1 81 ? -27.457 3.723 -24.612 1.00 98.19 81 ARG A CA 1
ATOM 606 C C . ARG A 1 81 ? -27.316 4.745 -23.479 1.00 98.19 81 ARG A C 1
ATOM 608 O O . ARG A 1 81 ? -28.131 5.659 -23.412 1.00 98.19 81 ARG A O 1
ATOM 615 N N . VAL A 1 82 ? -26.227 4.665 -22.712 1.00 98.38 82 VAL A N 1
ATOM 616 C CA . VAL A 1 82 ? -25.902 5.610 -21.621 1.00 98.38 82 VAL A CA 1
ATOM 617 C C . VAL A 1 82 ? -25.519 6.984 -22.187 1.00 98.38 82 VAL A C 1
ATOM 619 O O . VAL A 1 82 ? -26.114 8.010 -21.857 1.00 98.38 82 VAL A O 1
ATOM 622 N N . GLY A 1 83 ? -24.567 7.001 -23.128 1.00 97.06 83 GLY A N 1
ATOM 623 C CA . GLY A 1 83 ? -24.089 8.202 -23.816 1.00 97.06 83 GLY A CA 1
ATOM 624 C C . GLY A 1 83 ? -22.802 8.773 -23.215 1.00 97.06 83 GLY A C 1
ATOM 625 O O . GLY A 1 83 ? -22.626 8.819 -22.003 1.00 97.06 83 GLY A O 1
ATOM 626 N N . ARG A 1 84 ? -21.905 9.253 -24.082 1.00 98.06 84 ARG A N 1
ATOM 627 C CA . ARG A 1 84 ? -20.568 9.725 -23.700 1.00 98.06 84 ARG A CA 1
ATOM 628 C C . ARG A 1 84 ? -20.621 10.845 -22.651 1.00 98.06 84 ARG A C 1
ATOM 630 O O . ARG A 1 84 ? -21.315 11.840 -22.845 1.00 98.06 84 ARG A O 1
ATOM 637 N N . GLY A 1 85 ? -19.853 10.689 -21.577 1.00 97.19 85 GLY A N 1
ATOM 638 C CA . GLY A 1 85 ? -19.775 11.585 -20.422 1.00 97.19 85 GLY A CA 1
ATOM 639 C C . GLY A 1 85 ? -20.934 11.445 -19.433 1.00 97.19 85 GLY A C 1
ATOM 640 O O . GLY A 1 85 ? -20.930 12.114 -18.403 1.00 97.19 85 GLY A O 1
ATOM 641 N N . LYS A 1 86 ? -21.933 10.602 -19.721 1.00 98.38 86 LYS A N 1
ATOM 642 C CA . LYS A 1 86 ? -23.046 10.346 -18.805 1.00 98.38 86 LYS A CA 1
ATOM 643 C C . LYS A 1 86 ? -22.737 9.148 -17.921 1.00 98.38 86 LYS A C 1
ATOM 645 O O . LYS A 1 86 ? -21.995 8.243 -18.305 1.00 98.38 86 LYS A O 1
ATOM 650 N N . SER A 1 87 ? -23.310 9.181 -16.723 1.00 98.12 87 SER A N 1
ATOM 651 C CA . SER A 1 87 ? -23.217 8.103 -15.747 1.00 98.12 87 SER A CA 1
ATOM 652 C C . SER A 1 87 ? -24.599 7.537 -15.454 1.00 98.12 87 SER A C 1
ATOM 654 O O . SER A 1 87 ? -25.547 8.301 -15.280 1.00 98.12 87 SER A O 1
ATOM 656 N N . GLU A 1 88 ? -24.702 6.215 -15.378 1.00 98.50 88 GLU A N 1
ATOM 657 C CA . GLU A 1 88 ? -25.948 5.501 -15.101 1.00 98.50 88 GLU A CA 1
ATOM 658 C C . GLU A 1 88 ? -25.713 4.390 -14.072 1.00 98.50 88 GLU A C 1
ATOM 660 O O . GLU A 1 88 ? -24.627 3.812 -13.991 1.00 98.50 88 GLU A O 1
ATOM 665 N N . THR A 1 89 ? -26.703 4.136 -13.219 1.00 98.00 89 THR A N 1
ATOM 666 C CA . THR A 1 89 ? -26.587 3.153 -12.136 1.00 98.00 89 THR A CA 1
ATOM 667 C C . THR A 1 89 ? -26.757 1.742 -12.685 1.00 98.00 89 THR A C 1
ATOM 669 O O . THR A 1 89 ? -27.755 1.458 -13.339 1.00 98.00 89 THR A O 1
ATOM 672 N N . VAL A 1 90 ? -25.815 0.856 -12.365 1.00 98.06 90 VAL A N 1
ATOM 673 C CA . VAL A 1 90 ? -25.827 -0.560 -12.749 1.00 98.06 90 VAL A CA 1
ATOM 674 C C . VAL A 1 90 ? -26.201 -1.410 -11.542 1.00 98.06 90 VAL A C 1
ATOM 676 O O . VAL A 1 90 ? -25.648 -1.237 -10.452 1.00 98.06 90 VAL A O 1
ATOM 679 N N . LYS A 1 91 ? -27.126 -2.346 -11.737 1.00 97.31 91 LYS A N 1
ATOM 680 C CA . LYS A 1 91 ? -27.592 -3.303 -10.733 1.00 97.31 91 LYS A CA 1
ATOM 681 C C . LYS A 1 91 ? -27.082 -4.709 -11.036 1.00 97.31 91 LYS A C 1
ATOM 683 O O . LYS A 1 91 ? -26.658 -5.019 -12.146 1.00 97.31 91 LYS A O 1
ATOM 688 N N . VAL A 1 92 ? -27.133 -5.578 -10.029 1.00 97.06 92 VAL A N 1
ATOM 689 C CA . VAL A 1 92 ? -26.890 -7.015 -10.214 1.00 97.06 92 VAL A CA 1
ATOM 690 C C . VAL A 1 92 ? -27.924 -7.569 -11.196 1.00 97.06 92 VAL A C 1
ATOM 692 O O . VAL A 1 92 ? -29.116 -7.306 -11.055 1.00 97.06 92 VAL A O 1
ATOM 695 N N . GLY A 1 93 ? -27.454 -8.318 -12.188 1.00 97.38 93 GLY A N 1
ATOM 696 C CA . GLY A 1 93 ? -28.241 -8.861 -13.291 1.00 97.38 93 GLY A CA 1
ATOM 697 C C . GLY A 1 93 ? -28.198 -8.026 -14.572 1.00 97.38 93 GLY A C 1
ATOM 698 O O . GLY A 1 93 ? -28.510 -8.569 -15.629 1.00 97.38 93 GLY A O 1
ATOM 699 N N . ASP A 1 94 ? -27.773 -6.759 -14.514 1.00 98.44 94 ASP A N 1
ATOM 700 C CA . ASP A 1 94 ? -27.727 -5.901 -15.701 1.00 98.44 94 ASP A CA 1
ATOM 701 C C . ASP A 1 94 ? -26.659 -6.361 -16.703 1.00 98.44 94 ASP A C 1
ATOM 703 O O . ASP A 1 94 ? -25.545 -6.762 -16.337 1.00 98.44 94 ASP A O 1
ATOM 707 N N . GLU A 1 95 ? -26.995 -6.250 -17.988 1.00 98.38 95 GLU A N 1
ATOM 708 C CA . GLU A 1 95 ? -26.114 -6.566 -19.108 1.00 98.38 95 GLU A CA 1
ATOM 709 C C . GLU A 1 95 ? -25.481 -5.292 -19.674 1.00 98.38 95 GLU A C 1
ATOM 711 O O . GLU A 1 95 ? -26.161 -4.389 -20.164 1.00 98.38 95 GLU A O 1
ATOM 716 N N . ILE A 1 96 ? -24.154 -5.224 -19.630 1.00 98.38 96 ILE A N 1
ATOM 717 C CA . ILE A 1 96 ? -23.350 -4.102 -20.108 1.00 98.38 96 ILE A CA 1
ATOM 718 C C . ILE A 1 96 ? -22.737 -4.480 -21.453 1.00 98.38 96 ILE A C 1
ATOM 720 O O . ILE A 1 96 ? -21.931 -5.404 -21.527 1.00 98.38 96 ILE A O 1
ATOM 724 N N . SER A 1 97 ? -23.061 -3.741 -22.513 1.00 98.06 97 SER A N 1
ATOM 725 C CA . SER A 1 97 ? -22.494 -3.928 -23.852 1.00 98.06 97 SER A CA 1
ATOM 726 C C . SER A 1 97 ? -21.616 -2.743 -24.253 1.00 98.06 97 SER A C 1
ATOM 728 O O . SER A 1 97 ? -22.061 -1.595 -24.233 1.00 98.06 97 SER A O 1
ATOM 730 N N . LEU A 1 98 ? -20.379 -3.018 -24.684 1.00 98.06 98 LEU A N 1
ATOM 731 C CA . LEU A 1 98 ? -19.403 -1.997 -25.116 1.00 98.06 98 LEU A CA 1
ATOM 732 C C . LEU A 1 98 ? -19.610 -1.513 -26.565 1.00 98.06 98 LEU A C 1
ATOM 734 O O . LEU A 1 98 ? -18.792 -0.802 -27.140 1.00 98.06 98 LEU A O 1
ATOM 738 N N . ALA A 1 99 ? -20.654 -1.986 -27.234 1.00 97.06 99 ALA A N 1
ATOM 739 C CA . ALA A 1 99 ? -21.056 -1.503 -28.548 1.00 97.06 99 ALA A CA 1
ATOM 740 C C . ALA A 1 99 ? -22.527 -1.834 -28.784 1.00 97.06 99 ALA A C 1
ATOM 742 O O . ALA A 1 99 ? -23.160 -2.546 -28.003 1.00 97.06 99 ALA A O 1
ATOM 743 N N . LYS A 1 100 ? -23.076 -1.352 -29.902 1.00 96.81 100 LYS A N 1
ATOM 744 C CA . LYS A 1 100 ? -24.437 -1.701 -30.305 1.00 96.81 100 LYS A CA 1
ATOM 745 C C . LYS A 1 100 ? -24.552 -3.234 -30.452 1.00 96.81 100 LYS A C 1
ATOM 747 O O . LYS A 1 100 ? -23.824 -3.789 -31.279 1.00 96.81 100 LYS A O 1
ATOM 752 N N . PRO A 1 101 ? -25.473 -3.909 -29.736 1.00 92.00 101 PRO A N 1
ATOM 753 C CA . PRO A 1 101 ? -25.588 -5.373 -29.768 1.00 92.00 101 PRO A CA 1
ATOM 754 C C . PRO A 1 101 ? -25.830 -5.953 -31.171 1.00 92.00 101 PRO A C 1
ATOM 756 O O . PRO A 1 101 ? -25.437 -7.073 -31.467 1.00 92.00 101 PRO A O 1
ATOM 759 N N . THR A 1 102 ? -26.426 -5.167 -32.073 1.00 92.94 102 THR A N 1
ATOM 760 C CA . THR A 1 102 ? -26.753 -5.559 -33.457 1.00 92.94 102 THR A CA 1
ATOM 761 C C . THR A 1 102 ? -25.588 -5.449 -34.448 1.00 92.94 102 THR A C 1
ATOM 763 O O . THR A 1 102 ? -25.787 -5.557 -35.659 1.00 92.94 102 THR A O 1
ATOM 766 N N . ARG A 1 103 ? -24.360 -5.205 -33.980 1.00 91.62 103 ARG A N 1
ATOM 767 C CA . ARG A 1 103 ? -23.185 -5.093 -34.852 1.00 91.62 103 ARG A CA 1
ATOM 768 C C . ARG A 1 103 ? -22.786 -6.461 -35.418 1.00 91.62 103 ARG A C 1
ATOM 770 O O . ARG A 1 103 ? -22.735 -7.454 -34.696 1.00 91.62 103 ARG A O 1
ATOM 777 N N . LYS A 1 104 ? -22.445 -6.509 -36.712 1.00 86.50 104 LYS A N 1
ATOM 778 C CA . LYS A 1 104 ? -21.869 -7.707 -37.347 1.00 86.50 104 LYS A CA 1
ATOM 779 C C . LYS A 1 104 ? -20.552 -8.060 -36.640 1.00 86.50 104 LYS A C 1
ATOM 781 O O . LYS A 1 104 ? -19.651 -7.226 -36.607 1.00 86.50 104 LYS A O 1
ATOM 786 N N . GLY A 1 105 ? -20.479 -9.258 -36.059 1.00 86.69 105 GLY A N 1
ATOM 787 C CA . GLY A 1 105 ? -19.356 -9.718 -35.226 1.00 86.69 105 GLY A CA 1
ATOM 788 C C . GLY A 1 105 ? -19.636 -9.749 -33.718 1.00 86.69 105 GLY A C 1
ATOM 789 O O . GLY A 1 105 ? -18.787 -10.215 -32.969 1.00 86.69 105 GLY A O 1
ATOM 790 N N . GLY A 1 106 ? -20.818 -9.303 -33.277 1.00 90.56 106 GLY A N 1
ATOM 791 C CA . GLY A 1 106 ? -21.174 -9.235 -31.860 1.00 90.56 106 GLY A CA 1
ATOM 792 C C . GLY A 1 106 ? -20.527 -8.044 -31.147 1.00 90.56 106 GLY A C 1
ATOM 793 O 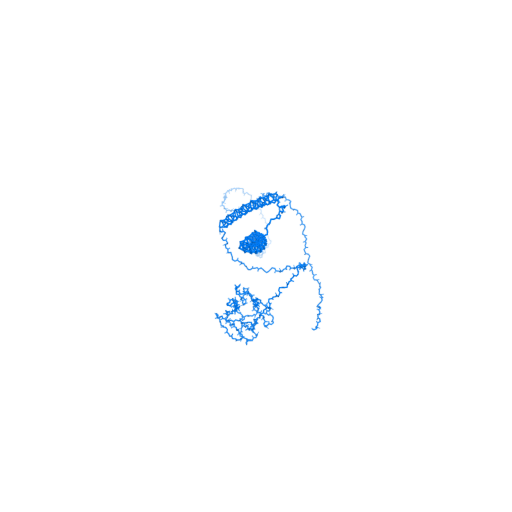O . GLY A 1 106 ? -19.540 -7.467 -31.604 1.00 90.56 106 GLY A O 1
ATOM 794 N N . ALA A 1 107 ? -21.119 -7.633 -30.030 1.00 95.06 107 ALA A N 1
ATOM 795 C CA . ALA A 1 107 ? -20.529 -6.664 -29.112 1.00 95.06 107 ALA A CA 1
ATOM 796 C C . ALA A 1 107 ? -19.999 -7.404 -27.883 1.00 95.06 107 ALA A C 1
ATOM 798 O O . ALA A 1 107 ? -20.609 -8.388 -27.479 1.00 95.06 107 ALA A O 1
ATOM 799 N N . VAL A 1 108 ? -18.904 -6.932 -27.277 1.00 97.00 108 VAL A N 1
ATOM 800 C CA . VAL A 1 108 ? -18.457 -7.501 -25.997 1.00 97.00 108 VAL A CA 1
ATOM 801 C C . VAL A 1 108 ? -19.491 -7.140 -24.940 1.00 97.00 108 VAL A C 1
ATOM 803 O O . VAL A 1 108 ? -19.785 -5.956 -24.755 1.00 97.00 108 VAL A O 1
ATOM 806 N N . MET A 1 109 ? -20.036 -8.165 -24.286 1.00 97.56 109 MET A N 1
ATOM 807 C CA . MET A 1 109 ? -21.076 -8.030 -23.274 1.00 97.56 109 MET A CA 1
ATOM 808 C C . MET A 1 109 ? -20.626 -8.651 -21.956 1.00 97.56 109 MET A C 1
ATOM 810 O O . MET A 1 109 ? -20.037 -9.735 -21.937 1.00 97.56 109 MET A O 1
ATOM 814 N N . PHE A 1 110 ? -20.953 -7.976 -20.864 1.00 98.06 110 PHE A N 1
ATOM 815 C CA . PHE A 1 110 ? -20.726 -8.428 -19.500 1.00 98.06 110 PHE A CA 1
ATOM 816 C C . PHE A 1 110 ? -22.044 -8.449 -18.743 1.00 98.06 110 PHE A C 1
ATOM 818 O O . PHE A 1 110 ? -22.898 -7.598 -18.977 1.00 98.06 110 PHE A O 1
ATOM 825 N N . ARG A 1 111 ? -22.188 -9.374 -17.803 1.00 97.94 111 ARG A N 1
ATOM 826 C CA . ARG A 1 111 ? -23.258 -9.361 -16.811 1.00 97.94 111 ARG A CA 1
ATOM 827 C C . ARG A 1 111 ? -22.685 -8.964 -15.461 1.00 97.94 111 ARG A C 1
ATOM 829 O O . ARG A 1 111 ? -21.626 -9.461 -15.071 1.00 97.94 111 ARG A O 1
ATOM 836 N N . MET A 1 112 ? -23.369 -8.062 -14.767 1.00 97.81 112 MET A N 1
ATOM 837 C CA . MET A 1 112 ? -23.051 -7.735 -13.381 1.00 97.81 112 MET A CA 1
ATOM 838 C C . MET A 1 112 ? -23.588 -8.842 -12.474 1.00 97.81 112 MET A C 1
ATOM 840 O O . MET A 1 112 ? -24.795 -9.060 -12.424 1.00 97.81 112 MET A O 1
ATOM 844 N N . GLU A 1 113 ? -22.723 -9.529 -11.739 1.00 97.12 113 GLU A N 1
ATOM 845 C CA . GLU A 1 113 ? -23.124 -10.599 -10.822 1.00 97.12 113 GLU A CA 1
ATOM 846 C C . GLU A 1 113 ? -22.661 -10.310 -9.394 1.00 97.12 113 GLU A C 1
ATOM 848 O O . GLU A 1 113 ? -21.595 -9.731 -9.164 1.00 97.12 113 GLU A O 1
ATOM 853 N N . ALA A 1 114 ? -23.473 -10.729 -8.424 1.00 94.81 114 ALA A N 1
ATOM 854 C CA . ALA A 1 114 ? -23.052 -10.805 -7.036 1.00 94.81 114 ALA A CA 1
ATOM 855 C C . ALA A 1 114 ? -22.180 -12.054 -6.875 1.00 94.81 114 ALA A C 1
ATOM 857 O O . ALA A 1 114 ? -22.635 -13.181 -7.053 1.00 94.81 114 ALA A O 1
ATOM 858 N N . CYS A 1 115 ? -20.907 -11.850 -6.564 1.00 89.75 115 CYS A N 1
ATOM 859 C CA . CYS A 1 115 ? -20.039 -12.905 -6.085 1.00 89.75 115 CYS A CA 1
ATOM 860 C C . CYS A 1 115 ? -20.267 -13.025 -4.580 1.00 89.75 115 CYS A C 1
ATOM 862 O O . CYS A 1 115 ? -19.973 -12.096 -3.813 1.00 89.75 115 CYS A O 1
ATOM 864 N N . GLU A 1 116 ? -20.769 -14.182 -4.158 1.00 84.19 116 GLU A N 1
ATOM 865 C CA . GLU A 1 116 ? -20.715 -14.570 -2.757 1.00 84.19 116 GLU A CA 1
ATOM 866 C C . GLU A 1 116 ? -19.245 -14.484 -2.341 1.00 84.19 116 GLU A C 1
ATOM 868 O O . GLU A 1 116 ? -18.365 -15.043 -3.011 1.00 84.19 116 GLU A O 1
ATOM 873 N N . ALA A 1 117 ? -18.953 -13.670 -1.322 1.00 73.88 117 ALA A N 1
ATOM 874 C CA . ALA A 1 117 ? -17.592 -13.543 -0.828 1.00 73.88 117 ALA A CA 1
ATOM 875 C C . ALA A 1 117 ? -17.096 -14.967 -0.554 1.00 73.88 117 ALA A C 1
ATOM 877 O O . ALA A 1 117 ? -17.847 -15.716 0.079 1.00 73.88 117 ALA A O 1
ATOM 878 N N . PRO A 1 118 ? -15.913 -15.375 -1.062 1.00 68.44 118 PRO A N 1
ATOM 879 C CA . PRO A 1 118 ? -15.413 -16.717 -0.821 1.00 68.44 118 PRO A CA 1
ATOM 880 C C . PRO A 1 118 ? -15.467 -16.921 0.684 1.00 68.44 118 PRO A C 1
ATOM 882 O O . PRO A 1 118 ? -14.780 -16.212 1.423 1.00 68.44 118 PRO A O 1
ATOM 885 N N . LYS A 1 119 ? -16.381 -17.798 1.124 1.00 58.47 119 LYS A N 1
ATOM 886 C CA . LYS A 1 119 ? -16.582 -18.098 2.538 1.00 58.47 119 LYS A CA 1
ATOM 887 C C . LYS A 1 119 ? -15.182 -18.385 3.050 1.00 58.47 119 LYS A C 1
ATOM 889 O O . LYS A 1 119 ? -14.560 -19.250 2.429 1.00 58.47 119 LYS A O 1
ATOM 894 N N . PRO A 1 120 ? -14.645 -17.614 4.019 1.00 59.41 120 PRO A N 1
ATOM 895 C CA . PRO A 1 120 ? -13.251 -17.730 4.405 1.00 59.41 120 PRO A CA 1
ATOM 896 C C . PRO A 1 120 ? -13.049 -19.196 4.722 1.00 59.41 120 PRO A C 1
ATOM 898 O O . PRO A 1 120 ? -13.618 -19.708 5.688 1.00 59.41 120 PRO A O 1
ATOM 901 N N . ALA A 1 121 ? -12.379 -19.902 3.810 1.00 46.38 121 ALA A N 1
ATOM 902 C CA . ALA A 1 121 ? -12.054 -21.284 4.028 1.00 46.38 121 ALA A CA 1
ATOM 903 C C . ALA A 1 121 ? -11.156 -21.184 5.245 1.00 46.38 121 ALA A C 1
ATOM 905 O O . ALA A 1 121 ? -10.095 -20.567 5.176 1.00 46.38 121 ALA A O 1
ATOM 906 N N . PHE A 1 122 ? -11.665 -21.636 6.387 1.00 45.50 122 PHE A N 1
ATOM 907 C CA . PHE A 1 122 ? -10.877 -21.786 7.590 1.00 45.50 122 PHE A CA 1
ATOM 908 C C . PHE A 1 122 ? -9.810 -22.802 7.199 1.00 45.50 122 PHE A C 1
ATOM 910 O O . PHE A 1 122 ? -10.043 -24.009 7.209 1.00 45.50 122 PHE A O 1
ATOM 917 N N . VAL A 1 123 ? -8.687 -22.303 6.688 1.00 42.31 123 VAL A N 1
ATOM 918 C CA . VAL A 1 123 ? -7.539 -23.127 6.369 1.00 42.31 123 VAL A CA 1
ATOM 919 C C . VAL A 1 123 ? -7.042 -23.569 7.730 1.00 42.31 123 VAL A C 1
ATOM 921 O O . VAL A 1 123 ? -6.549 -22.753 8.508 1.00 42.31 123 VAL A O 1
ATOM 924 N N . ASN A 1 124 ? -7.264 -24.842 8.055 1.00 47.81 124 ASN A N 1
ATOM 925 C CA . ASN A 1 124 ? -6.630 -25.459 9.208 1.00 47.81 124 ASN A CA 1
ATOM 926 C C . ASN A 1 124 ? -5.122 -25.174 9.098 1.00 47.81 124 ASN A C 1
ATOM 928 O O . ASN A 1 124 ? -4.529 -25.533 8.078 1.00 47.81 124 ASN A O 1
ATOM 932 N N . PRO A 1 125 ? -4.487 -24.548 10.102 1.00 50.25 125 PRO A N 1
ATOM 933 C CA . PRO A 1 125 ? -3.092 -24.105 10.026 1.00 50.25 125 PRO A CA 1
ATOM 934 C C . PRO A 1 125 ? -2.053 -25.249 10.000 1.00 50.25 125 PRO A C 1
ATOM 936 O O . PRO A 1 125 ? -0.881 -25.011 10.263 1.00 50.25 125 PRO A O 1
ATOM 939 N N . ALA A 1 126 ? -2.450 -26.488 9.690 1.00 48.06 126 ALA A N 1
ATOM 940 C CA . ALA A 1 126 ? -1.608 -27.675 9.819 1.00 48.06 126 ALA A CA 1
ATOM 941 C C . ALA A 1 126 ? -1.050 -28.243 8.497 1.00 48.06 126 ALA A C 1
ATOM 943 O O . ALA A 1 126 ? -0.149 -29.069 8.557 1.00 48.06 126 ALA A O 1
ATOM 944 N N . GLU A 1 127 ? -1.518 -27.825 7.313 1.00 46.41 127 GLU A N 1
ATOM 945 C CA . GLU A 1 127 ? -1.108 -28.468 6.043 1.00 46.41 127 GLU A CA 1
ATOM 946 C C . GLU A 1 127 ? -0.819 -27.482 4.895 1.00 46.41 127 GLU A C 1
ATOM 948 O O . GLU A 1 127 ? -1.285 -27.648 3.770 1.00 46.41 127 GLU A O 1
ATOM 953 N N . ALA A 1 128 ? -0.011 -26.449 5.143 1.00 41.06 128 ALA A N 1
ATOM 954 C CA . ALA A 1 128 ? 0.539 -25.606 4.076 1.00 41.06 128 ALA A CA 1
ATOM 955 C C . ALA A 1 128 ? 2.068 -25.744 4.015 1.00 41.06 128 ALA A C 1
ATOM 957 O O . ALA A 1 128 ? 2.820 -24.863 4.423 1.00 41.06 128 ALA A O 1
ATOM 958 N N . THR A 1 129 ? 2.546 -26.880 3.507 1.00 48.66 129 THR A N 1
ATOM 959 C CA . THR A 1 129 ? 3.949 -27.068 3.112 1.00 48.66 129 THR A CA 1
ATOM 960 C C . THR A 1 129 ? 3.993 -27.758 1.758 1.00 48.66 129 THR A C 1
ATOM 962 O O . THR A 1 129 ? 4.219 -28.956 1.672 1.00 48.66 129 THR A O 1
ATOM 965 N N . THR A 1 130 ? 3.774 -27.000 0.683 1.00 46.12 130 THR A N 1
ATOM 966 C CA . THR A 1 130 ? 4.159 -27.443 -0.665 1.00 46.12 130 THR A CA 1
ATOM 967 C C . THR A 1 130 ? 4.327 -26.244 -1.595 1.00 46.12 130 THR A C 1
ATOM 969 O O . THR A 1 130 ? 3.356 -25.618 -2.004 1.00 46.12 130 THR A O 1
ATOM 972 N N . VAL A 1 131 ? 5.599 -25.931 -1.850 1.00 50.38 131 VAL A N 1
ATOM 973 C CA . VAL A 1 131 ? 6.218 -25.438 -3.094 1.00 50.38 131 VAL A CA 1
ATOM 974 C C . VAL A 1 131 ? 5.265 -24.797 -4.116 1.00 50.38 131 VAL A C 1
ATOM 976 O O . VAL A 1 131 ? 4.559 -25.497 -4.839 1.00 50.38 131 VAL A O 1
ATOM 979 N N . MET A 1 132 ? 5.338 -23.469 -4.258 1.00 42.38 132 MET A N 1
ATOM 980 C CA . MET A 1 132 ? 4.929 -22.781 -5.486 1.00 42.38 132 MET A CA 1
ATOM 981 C C . MET A 1 132 ? 6.168 -22.412 -6.318 1.00 42.38 132 MET A C 1
ATOM 983 O O . MET A 1 132 ? 7.143 -21.929 -5.744 1.00 42.38 132 MET A O 1
ATOM 987 N N . PRO A 1 133 ? 6.139 -22.627 -7.647 1.00 56.94 133 PRO A N 1
ATOM 988 C CA . PRO A 1 133 ? 7.154 -22.133 -8.568 1.00 56.94 133 PRO A CA 1
ATOM 989 C C . PRO A 1 133 ? 6.946 -20.642 -8.874 1.00 56.94 133 PRO A C 1
ATOM 991 O O . PRO A 1 133 ? 5.810 -20.168 -8.965 1.00 56.94 133 PRO A O 1
ATOM 994 N N . ASP A 1 134 ? 8.060 -19.934 -9.050 1.00 42.53 134 ASP A N 1
ATOM 995 C CA . ASP A 1 134 ? 8.124 -18.510 -9.379 1.00 42.53 134 ASP A CA 1
ATOM 996 C C . ASP A 1 134 ? 7.300 -18.150 -10.633 1.00 42.53 134 ASP A C 1
ATOM 998 O O . ASP A 1 134 ? 7.451 -18.790 -11.682 1.00 42.53 134 ASP A O 1
ATOM 1002 N N . PRO A 1 135 ? 6.446 -17.110 -10.577 1.00 58.44 135 PRO A N 1
ATOM 1003 C CA . PRO A 1 135 ? 5.812 -16.554 -11.762 1.00 58.44 135 PRO A CA 1
ATOM 1004 C C . PRO A 1 135 ? 6.809 -15.692 -12.566 1.00 58.44 135 PRO A C 1
ATOM 1006 O O . PRO A 1 135 ? 7.642 -14.997 -11.982 1.00 58.44 135 PRO A O 1
ATOM 1009 N N . PRO A 1 136 ? 6.720 -15.674 -13.909 1.00 52.56 136 PRO A N 1
ATOM 1010 C CA . PRO A 1 136 ? 7.593 -14.854 -14.739 1.00 52.56 136 PRO A CA 1
ATOM 1011 C C . PRO A 1 136 ? 7.319 -13.358 -14.522 1.00 52.56 136 PRO A C 1
ATOM 1013 O O . PRO A 1 136 ? 6.195 -12.884 -14.706 1.00 52.56 136 PRO A O 1
ATOM 1016 N N . LEU A 1 137 ? 8.377 -12.628 -14.154 1.00 43.75 137 LEU A N 1
ATOM 1017 C CA . LEU A 1 137 ? 8.416 -11.171 -14.037 1.00 43.75 137 LEU A CA 1
ATOM 1018 C C . LEU A 1 137 ? 7.947 -10.510 -15.343 1.00 43.75 137 LEU A C 1
ATOM 1020 O O . LEU A 1 137 ? 8.631 -10.553 -16.366 1.00 43.75 137 LEU A O 1
ATOM 1024 N N . VAL A 1 138 ? 6.797 -9.843 -15.291 1.00 46.25 138 VAL A N 1
ATOM 1025 C CA . VAL A 1 138 ? 6.409 -8.836 -16.281 1.00 46.25 138 VAL A CA 1
ATOM 1026 C C . VAL A 1 138 ? 6.975 -7.502 -15.803 1.00 46.25 138 VAL A C 1
ATOM 1028 O O . VAL A 1 138 ? 6.619 -7.024 -14.728 1.00 46.25 138 VAL A O 1
ATOM 1031 N N . ALA A 1 139 ? 7.880 -6.929 -16.596 1.00 46.88 139 ALA A N 1
ATOM 1032 C CA . ALA A 1 139 ? 8.525 -5.652 -16.317 1.00 46.88 139 ALA A CA 1
ATOM 1033 C C . ALA A 1 139 ? 7.486 -4.520 -16.143 1.00 46.88 139 ALA A C 1
ATOM 1035 O O . ALA A 1 139 ? 6.633 -4.339 -17.021 1.00 46.88 139 ALA A O 1
ATOM 1036 N N . PRO A 1 140 ? 7.540 -3.743 -15.046 1.00 57.81 140 PRO A N 1
ATOM 1037 C CA . PRO A 1 140 ? 6.724 -2.547 -14.899 1.00 57.81 140 PRO A CA 1
ATOM 1038 C C . PRO A 1 140 ? 7.243 -1.406 -15.801 1.00 57.81 140 PRO A C 1
ATOM 1040 O O . PRO A 1 140 ? 8.445 -1.317 -16.061 1.00 57.81 140 PRO A O 1
ATOM 1043 N N . PRO A 1 141 ? 6.357 -0.519 -16.295 1.00 57.69 141 PRO A N 1
ATOM 1044 C CA . PRO A 1 141 ? 6.753 0.658 -17.065 1.00 57.69 141 PRO A CA 1
ATOM 1045 C C . PRO A 1 141 ? 7.515 1.676 -16.192 1.00 57.69 141 PRO A C 1
ATOM 1047 O O . PRO A 1 141 ? 7.290 1.721 -14.980 1.00 57.69 141 PRO A O 1
ATOM 1050 N N . PRO A 1 142 ? 8.380 2.520 -16.790 1.00 53.00 142 PRO A N 1
ATOM 1051 C CA . PRO A 1 142 ? 9.219 3.468 -16.061 1.00 53.00 142 PRO A CA 1
ATOM 1052 C C . PRO A 1 142 ? 8.359 4.484 -15.304 1.00 53.00 142 PRO A C 1
ATOM 1054 O O . PRO A 1 142 ? 7.639 5.290 -15.900 1.00 53.00 142 PRO A O 1
ATOM 1057 N N . ALA A 1 143 ? 8.422 4.413 -13.975 1.00 41.06 143 ALA A N 1
ATOM 1058 C CA . ALA A 1 143 ? 7.830 5.391 -13.081 1.00 41.06 143 ALA A CA 1
ATOM 1059 C C . ALA A 1 143 ? 8.648 6.684 -13.142 1.00 41.06 143 ALA A C 1
ATOM 1061 O O . ALA A 1 143 ? 9.867 6.677 -12.993 1.00 41.06 143 ALA A O 1
ATOM 1062 N N . ALA A 1 144 ? 7.947 7.787 -13.386 1.00 44.44 144 ALA A N 1
ATOM 1063 C CA . ALA A 1 144 ? 8.483 9.132 -13.325 1.00 44.44 144 ALA A CA 1
ATOM 1064 C C . ALA A 1 144 ? 9.113 9.405 -11.950 1.00 44.44 144 ALA A C 1
ATOM 1066 O O . ALA A 1 144 ? 8.514 9.093 -10.919 1.00 44.44 144 ALA A O 1
ATOM 1067 N N . GLU A 1 145 ? 10.297 10.018 -11.966 1.00 44.81 145 GLU A N 1
ATOM 1068 C CA . GLU A 1 145 ? 10.989 10.576 -10.806 1.00 44.81 145 GLU A CA 1
ATOM 1069 C C . GLU A 1 145 ? 10.050 11.481 -10.002 1.00 44.81 145 GLU A C 1
ATOM 1071 O O . GLU A 1 145 ? 9.801 12.637 -10.350 1.00 44.81 145 GLU A O 1
ATOM 1076 N N . VAL A 1 146 ? 9.532 10.962 -8.892 1.00 43.94 146 VAL A N 1
ATOM 1077 C CA . VAL A 1 146 ? 8.981 11.791 -7.826 1.00 43.94 146 VAL A CA 1
ATOM 1078 C C . VAL A 1 146 ? 10.107 11.982 -6.825 1.00 43.94 146 VAL A C 1
ATOM 1080 O O . VAL A 1 146 ? 10.434 11.083 -6.055 1.00 43.94 146 VAL A O 1
ATOM 1083 N N . GLN A 1 147 ? 10.725 13.160 -6.878 1.00 43.22 147 GLN A N 1
ATOM 1084 C CA . GLN A 1 147 ? 11.694 13.631 -5.896 1.00 43.22 147 GLN A CA 1
ATOM 1085 C C . GLN A 1 147 ? 11.038 13.619 -4.507 1.00 43.22 147 GLN A C 1
ATOM 1087 O O . GLN A 1 147 ? 10.267 14.513 -4.154 1.00 43.22 147 GLN A O 1
ATOM 1092 N N . ALA A 1 148 ? 11.313 12.572 -3.729 1.00 40.75 148 ALA A N 1
ATOM 1093 C CA . ALA A 1 148 ? 10.905 12.469 -2.338 1.00 40.75 148 ALA A CA 1
ATOM 1094 C C . ALA A 1 148 ? 11.750 13.444 -1.510 1.00 40.75 148 ALA A C 1
ATOM 1096 O O . ALA A 1 148 ? 12.885 13.163 -1.130 1.00 40.75 148 ALA A O 1
ATOM 1097 N N . ALA A 1 149 ? 11.188 14.625 -1.264 1.00 41.16 149 ALA A N 1
ATOM 1098 C CA . ALA A 1 149 ? 11.728 15.605 -0.341 1.00 41.16 149 ALA A CA 1
ATOM 1099 C C . ALA A 1 149 ? 11.754 15.018 1.082 1.00 41.16 149 ALA A C 1
ATOM 1101 O O . ALA A 1 149 ? 10.733 14.909 1.759 1.00 41.16 149 ALA A O 1
ATOM 1102 N N . SER A 1 150 ? 12.943 14.636 1.536 1.00 58.06 150 SER A N 1
ATOM 1103 C CA . SER A 1 150 ? 13.228 14.178 2.891 1.00 58.06 150 SER A CA 1
ATOM 1104 C C . SER A 1 150 ? 13.323 15.365 3.861 1.00 58.06 150 SER A C 1
ATOM 1106 O O . SER A 1 150 ? 14.405 15.915 4.050 1.00 58.06 150 SER A O 1
ATOM 1108 N N . VAL A 1 151 ? 12.211 15.778 4.482 1.00 51.78 151 VAL A N 1
ATOM 1109 C CA . VAL A 1 151 ? 12.177 16.726 5.623 1.00 51.78 151 VAL A CA 1
ATOM 1110 C C . VAL A 1 151 ? 10.890 16.487 6.451 1.00 51.78 151 VAL A C 1
ATOM 1112 O O . VAL A 1 151 ? 9.863 16.234 5.825 1.00 51.78 151 VAL A O 1
ATOM 1115 N N . PRO A 1 152 ? 10.827 16.644 7.801 1.00 53.06 152 PRO A N 1
ATOM 1116 C CA . PRO A 1 152 ? 11.871 16.745 8.830 1.00 53.06 152 PRO A CA 1
ATOM 1117 C C . PRO A 1 152 ? 11.734 15.687 9.956 1.00 53.06 152 PRO A C 1
ATOM 1119 O O . PRO A 1 152 ? 10.710 15.568 10.631 1.00 53.06 152 PRO A O 1
ATOM 1122 N N . THR A 1 153 ? 12.842 15.036 10.296 1.00 64.00 153 THR A N 1
ATOM 1123 C CA . THR A 1 153 ? 13.030 14.119 11.441 1.00 64.00 153 THR A CA 1
ATOM 1124 C C . THR A 1 153 ? 12.738 14.753 12.815 1.00 64.00 153 THR A C 1
ATOM 1126 O O . THR A 1 153 ? 12.461 14.051 13.788 1.00 64.00 153 THR A O 1
ATOM 1129 N N . ALA A 1 154 ? 12.748 16.086 12.914 1.00 73.19 154 ALA A N 1
ATOM 1130 C CA . ALA A 1 154 ? 12.539 16.811 14.169 1.00 73.19 154 ALA A CA 1
ATOM 1131 C C . ALA A 1 154 ? 11.104 16.694 14.719 1.00 73.19 154 ALA A C 1
ATOM 1133 O O . ALA A 1 154 ? 10.917 16.612 15.934 1.00 73.19 154 ALA A O 1
ATOM 1134 N N . ALA A 1 155 ? 10.090 16.637 13.847 1.00 74.44 155 ALA A N 1
ATOM 1135 C CA . ALA A 1 155 ? 8.694 16.533 14.277 1.00 74.44 155 ALA A CA 1
ATOM 1136 C C . ALA A 1 155 ? 8.392 15.157 14.897 1.00 74.44 155 ALA A C 1
ATOM 1138 O O . ALA A 1 155 ? 7.723 15.067 15.927 1.00 74.44 155 ALA A O 1
ATOM 1139 N N . HIS A 1 156 ? 8.959 14.090 14.326 1.00 77.19 156 HIS A N 1
ATOM 1140 C CA . HIS A 1 156 ? 8.823 12.739 14.869 1.00 77.19 156 HIS A CA 1
ATOM 1141 C C . HIS A 1 156 ? 9.567 12.587 16.206 1.00 77.19 156 HIS A C 1
ATOM 1143 O O . HIS A 1 156 ? 9.051 11.968 17.139 1.00 77.19 156 HIS A O 1
ATOM 1149 N N . ALA A 1 157 ? 10.754 13.190 16.343 1.00 78.44 157 ALA A N 1
ATOM 1150 C CA . ALA A 1 157 ? 11.486 13.202 17.609 1.00 78.44 157 ALA A CA 1
ATOM 1151 C C . ALA A 1 157 ? 10.713 13.949 18.713 1.00 78.44 157 ALA A C 1
ATOM 1153 O O . ALA A 1 157 ? 10.615 13.461 19.841 1.00 78.44 157 ALA A O 1
ATOM 1154 N N . ALA A 1 158 ? 10.095 15.090 18.383 1.00 85.94 158 ALA A N 1
ATOM 1155 C CA . ALA A 1 158 ? 9.268 15.850 19.319 1.00 85.94 158 ALA A CA 1
ATOM 1156 C C . ALA A 1 158 ? 8.024 15.064 19.770 1.00 85.94 158 ALA A C 1
ATOM 1158 O O . ALA A 1 158 ? 7.716 15.042 20.965 1.00 85.94 158 ALA A O 1
ATOM 1159 N N . LEU A 1 159 ? 7.350 14.374 18.843 1.00 85.12 159 LEU A N 1
ATOM 1160 C CA . LEU A 1 159 ? 6.194 13.530 19.156 1.00 85.12 159 LEU A CA 1
ATOM 1161 C C . LEU A 1 159 ? 6.585 12.339 20.046 1.00 85.12 159 LEU A C 1
ATOM 1163 O O . LEU A 1 159 ? 5.917 12.069 21.044 1.00 85.12 159 LEU A O 1
ATOM 1167 N N . SER A 1 160 ? 7.707 11.678 19.748 1.00 84.50 160 SER A N 1
ATOM 1168 C CA . SER A 1 160 ? 8.233 10.584 20.573 1.00 84.50 160 SER A CA 1
ATOM 1169 C C . SER A 1 160 ? 8.584 11.052 21.991 1.00 84.50 160 SER A C 1
ATOM 1171 O O . SER A 1 160 ? 8.244 10.387 22.968 1.00 84.50 160 SER A O 1
ATOM 1173 N N . ALA A 1 161 ? 9.214 12.223 22.131 1.00 90.75 161 ALA A N 1
ATOM 1174 C CA . ALA A 1 161 ? 9.545 12.803 23.433 1.00 90.75 161 ALA A CA 1
ATOM 1175 C C . ALA A 1 161 ? 8.302 13.259 24.221 1.00 90.75 161 ALA A C 1
ATOM 1177 O O . ALA A 1 161 ? 8.309 13.257 25.454 1.00 90.75 161 ALA A O 1
ATOM 1178 N N . ALA A 1 162 ? 7.230 13.670 23.538 1.00 90.12 162 ALA A N 1
ATOM 1179 C CA . ALA A 1 162 ? 5.954 13.987 24.176 1.00 90.12 162 ALA A CA 1
ATOM 1180 C C . ALA A 1 162 ? 5.271 12.722 24.722 1.00 90.12 162 ALA A C 1
ATOM 1182 O O . ALA A 1 162 ? 4.862 12.710 25.883 1.00 90.12 162 ALA A O 1
ATOM 1183 N N . MET A 1 163 ? 5.231 11.637 23.938 1.00 87.88 163 MET A N 1
ATOM 1184 C CA . MET A 1 163 ? 4.666 10.360 24.392 1.00 87.88 163 MET A CA 1
ATOM 1185 C C . MET A 1 163 ? 5.455 9.751 25.559 1.00 87.88 163 MET A C 1
ATOM 1187 O O . MET A 1 163 ? 4.849 9.253 26.506 1.00 87.88 163 MET A O 1
ATOM 1191 N N . ALA A 1 164 ? 6.788 9.861 25.555 1.00 88.44 164 ALA A N 1
ATOM 1192 C CA . ALA A 1 164 ? 7.619 9.418 26.677 1.00 88.44 164 ALA A CA 1
ATOM 1193 C C . ALA A 1 164 ? 7.314 10.190 27.976 1.00 88.44 164 ALA A C 1
ATOM 1195 O O . ALA A 1 164 ? 7.175 9.585 29.037 1.00 88.44 164 ALA A O 1
ATOM 1196 N N . ARG A 1 165 ? 7.134 11.517 27.898 1.00 93.06 165 ARG A N 1
ATOM 1197 C CA . ARG A 1 165 ? 6.755 12.343 29.060 1.00 93.06 165 ARG A CA 1
ATOM 1198 C C . ARG A 1 165 ? 5.376 11.983 29.606 1.00 93.06 165 ARG A C 1
ATOM 1200 O O . ARG A 1 165 ? 5.214 11.884 30.818 1.00 93.06 165 ARG A O 1
ATOM 1207 N N . GLN A 1 166 ? 4.409 11.742 28.723 1.00 92.75 166 GLN A N 1
ATOM 1208 C CA . GLN A 1 166 ? 3.071 11.315 29.126 1.00 92.75 166 GLN A CA 1
ATOM 1209 C C . GLN A 1 166 ? 3.087 9.930 29.794 1.00 92.75 166 GLN A C 1
ATOM 1211 O O . GLN A 1 166 ? 2.349 9.701 30.751 1.00 92.75 166 GLN A O 1
ATOM 1216 N N . ALA A 1 167 ? 3.938 9.013 29.324 1.00 83.56 167 ALA A N 1
ATOM 1217 C CA . ALA A 1 167 ? 4.110 7.705 29.949 1.00 83.56 167 ALA A CA 1
ATOM 1218 C C . ALA A 1 167 ? 4.699 7.817 31.367 1.00 83.56 167 ALA A C 1
ATOM 1220 O O . ALA A 1 167 ? 4.159 7.199 32.283 1.00 83.56 167 ALA A O 1
ATOM 1221 N N . CYS A 1 168 ? 5.731 8.649 31.569 1.00 91.81 168 CYS A N 1
ATOM 1222 C CA . CYS A 1 168 ? 6.286 8.898 32.905 1.00 91.81 168 CYS A CA 1
ATOM 1223 C C . CYS A 1 168 ? 5.249 9.510 33.858 1.00 91.81 168 CYS A C 1
ATOM 1225 O O . CYS A 1 168 ? 5.116 9.039 34.982 1.00 91.81 168 CYS A O 1
ATOM 1227 N N . GLN A 1 169 ? 4.460 10.492 33.403 1.00 93.62 169 GLN A N 1
ATOM 1228 C CA . GLN A 1 169 ? 3.398 11.093 34.224 1.00 93.62 169 GLN A CA 1
ATOM 1229 C C . GLN A 1 169 ? 2.357 10.061 34.673 1.00 93.62 169 GLN A C 1
ATOM 1231 O O . GLN A 1 169 ? 2.029 9.995 35.853 1.00 93.62 169 GLN A O 1
ATOM 1236 N N . ARG A 1 170 ? 1.887 9.196 33.763 1.00 87.19 170 ARG A N 1
ATOM 1237 C CA . ARG A 1 170 ? 0.942 8.122 34.119 1.00 87.19 170 ARG A CA 1
ATOM 1238 C C . ARG A 1 170 ? 1.533 7.132 35.123 1.00 87.19 170 ARG A C 1
ATOM 1240 O O . ARG A 1 170 ? 0.811 6.620 35.974 1.00 87.19 170 ARG A O 1
ATOM 1247 N N . GLN A 1 171 ? 2.831 6.850 35.028 1.00 89.94 171 GLN A N 1
ATOM 1248 C CA . GLN A 1 171 ? 3.516 5.969 35.971 1.00 89.94 171 GLN A CA 1
ATOM 1249 C C . GLN A 1 171 ? 3.618 6.600 37.367 1.00 89.94 171 GLN A C 1
ATOM 1251 O O . GLN A 1 171 ? 3.356 5.920 38.357 1.00 89.94 171 GLN A O 1
ATOM 1256 N N . GLU A 1 172 ? 3.940 7.892 37.451 1.00 93.62 172 GLU A N 1
ATOM 1257 C CA . GLU A 1 172 ? 3.957 8.640 38.714 1.00 93.62 172 GLU A CA 1
ATOM 1258 C C . GLU A 1 172 ? 2.559 8.710 39.350 1.00 93.62 172 GLU A C 1
ATOM 1260 O O . GLU A 1 172 ? 2.413 8.441 40.542 1.00 93.62 172 GLU A O 1
ATOM 1265 N N . GLU A 1 173 ? 1.515 8.991 38.564 1.00 91.62 173 GLU A N 1
ATOM 1266 C CA . GLU A 1 173 ? 0.120 8.986 39.033 1.00 91.62 173 GLU A CA 1
ATOM 1267 C C . GLU A 1 173 ? -0.304 7.603 39.556 1.00 91.62 173 GLU A C 1
ATOM 1269 O O . GLU A 1 173 ? -0.924 7.504 40.617 1.00 91.62 173 GLU A O 1
ATOM 1274 N N . SER A 1 174 ? 0.082 6.525 38.863 1.00 87.25 174 SER A N 1
ATOM 1275 C CA . SER A 1 174 ? -0.175 5.148 39.307 1.00 87.25 174 SER A CA 1
ATOM 1276 C C . SER A 1 174 ? 0.498 4.849 40.649 1.00 87.25 174 SER A C 1
ATOM 1278 O O . SER A 1 174 ? -0.144 4.319 41.555 1.00 87.25 174 SER A O 1
ATOM 1280 N N . GLN A 1 175 ? 1.765 5.239 40.819 1.00 91.62 175 GLN A N 1
ATOM 1281 C CA . GLN A 1 175 ? 2.494 5.059 42.081 1.00 91.62 175 GLN A CA 1
ATOM 1282 C C . GLN A 1 175 ? 1.870 5.866 43.228 1.00 91.62 175 GLN A C 1
ATOM 1284 O O . GLN A 1 175 ? 1.773 5.378 44.356 1.00 91.62 175 GLN A O 1
ATOM 1289 N N . GLN A 1 176 ? 1.400 7.087 42.956 1.00 93.44 176 GLN A N 1
ATOM 1290 C CA . GLN A 1 176 ? 0.697 7.905 43.948 1.00 93.44 176 GLN A CA 1
ATOM 1291 C C . GLN A 1 176 ? -0.635 7.274 44.380 1.00 93.44 176 GLN A C 1
ATOM 1293 O O . GLN A 1 176 ? -0.975 7.302 45.567 1.00 93.44 176 GLN A O 1
ATOM 1298 N N . LEU A 1 177 ? -1.385 6.686 43.444 1.00 88.44 177 LEU A N 1
ATOM 1299 C CA . LEU A 1 177 ? -2.622 5.964 43.752 1.00 88.44 177 LEU A CA 1
ATOM 1300 C C . LEU A 1 177 ? -2.353 4.704 44.582 1.00 88.44 177 LEU A C 1
ATOM 1302 O O . LEU A 1 177 ? -3.032 4.488 45.586 1.00 88.44 177 LEU A O 1
ATOM 1306 N N . GLU A 1 178 ? -1.337 3.914 44.232 1.00 87.56 178 GLU A N 1
ATOM 1307 C CA . GLU A 1 178 ? -0.932 2.737 45.011 1.00 87.56 178 GLU A CA 1
ATOM 1308 C C . GLU A 1 178 ? -0.521 3.107 46.442 1.00 87.56 178 GLU A C 1
ATOM 1310 O O . GLU A 1 178 ? -0.962 2.462 47.398 1.00 87.56 178 GLU A O 1
ATOM 1315 N N . ALA A 1 179 ? 0.244 4.189 46.611 1.00 90.81 179 ALA A N 1
ATOM 1316 C CA . ALA A 1 179 ? 0.627 4.696 47.927 1.00 90.81 179 ALA A CA 1
ATOM 1317 C C . ALA A 1 179 ? -0.594 5.125 48.763 1.00 90.81 179 ALA A C 1
ATOM 1319 O O . ALA A 1 179 ? -0.666 4.820 49.956 1.00 90.81 179 ALA A O 1
ATOM 1320 N N . ARG A 1 180 ? -1.592 5.777 48.148 1.00 91.56 180 ARG A N 1
ATOM 1321 C CA . ARG A 1 180 ? -2.855 6.136 48.820 1.00 91.56 180 ARG A CA 1
ATOM 1322 C C . ARG A 1 180 ? -3.662 4.909 49.236 1.00 91.56 180 ARG A C 1
ATOM 1324 O O . ARG A 1 180 ? -4.160 4.866 50.358 1.00 91.56 180 ARG A O 1
ATOM 1331 N N . ILE A 1 181 ? -3.763 3.904 48.365 1.00 87.50 181 ILE A N 1
ATOM 1332 C CA . ILE A 1 181 ? -4.447 2.642 48.677 1.00 87.50 181 ILE A CA 1
ATOM 1333 C C . ILE A 1 181 ? -3.747 1.930 49.842 1.00 87.50 181 ILE A C 1
ATOM 1335 O O . ILE A 1 181 ? -4.417 1.413 50.736 1.00 87.50 181 ILE A O 1
ATOM 1339 N N . ALA A 1 182 ? -2.412 1.908 49.859 1.00 90.00 182 ALA A N 1
ATOM 1340 C CA . ALA A 1 182 ? -1.643 1.321 50.952 1.00 90.00 182 ALA A CA 1
ATOM 1341 C C . ALA A 1 182 ? -1.874 2.056 52.285 1.00 90.00 182 ALA A C 1
ATOM 1343 O O . ALA A 1 182 ? -2.086 1.403 53.307 1.00 90.00 182 ALA A O 1
ATOM 1344 N N . ALA A 1 183 ? -1.904 3.393 52.271 1.00 90.75 183 ALA A N 1
ATOM 1345 C CA . ALA A 1 183 ? -2.175 4.203 53.458 1.00 90.75 183 ALA A CA 1
ATOM 1346 C C . ALA A 1 183 ? -3.591 3.973 54.021 1.00 90.75 183 ALA A C 1
ATOM 1348 O O . ALA A 1 183 ? -3.749 3.764 55.222 1.00 90.75 183 ALA A O 1
ATOM 1349 N N . GLU A 1 184 ? -4.619 3.936 53.168 1.00 89.88 184 GLU A N 1
ATOM 1350 C CA . GLU A 1 184 ? -5.993 3.660 53.618 1.00 89.88 184 GLU A CA 1
ATOM 1351 C C . GLU A 1 184 ? -6.164 2.223 54.133 1.00 89.88 184 GLU A C 1
ATOM 1353 O O . GLU A 1 184 ? -6.861 1.995 55.123 1.00 89.88 184 GLU A O 1
ATOM 1358 N N . LYS A 1 185 ? -5.474 1.240 53.537 1.00 88.19 185 LYS A N 1
ATOM 1359 C CA . LYS A 1 185 ? -5.435 -0.131 54.075 1.00 88.19 185 LYS A CA 1
ATOM 1360 C C . LYS A 1 185 ? -4.805 -0.186 55.466 1.00 88.19 185 LYS A C 1
ATOM 1362 O O . LYS A 1 185 ? -5.323 -0.896 56.325 1.00 88.19 185 LYS A O 1
ATOM 1367 N N . ALA A 1 186 ? -3.723 0.559 55.698 1.00 90.75 186 ALA A N 1
ATOM 1368 C CA . ALA A 1 186 ? -3.093 0.642 57.015 1.00 90.75 186 ALA A CA 1
ATOM 1369 C C . ALA A 1 186 ? -4.065 1.225 58.055 1.00 90.75 186 ALA A C 1
ATOM 1371 O O . ALA A 1 186 ? -4.270 0.626 59.108 1.00 90.75 186 ALA A O 1
ATOM 1372 N N . ARG A 1 187 ? -4.761 2.311 57.701 1.00 94.62 187 ARG A N 1
ATOM 1373 C CA . ARG A 1 187 ? -5.781 2.940 58.549 1.00 94.62 187 ARG A CA 1
ATOM 1374 C C . ARG A 1 187 ? -6.950 2.006 58.876 1.00 94.62 187 ARG A C 1
ATOM 1376 O O . ARG A 1 187 ? -7.426 1.982 60.008 1.00 94.62 187 ARG A O 1
ATOM 1383 N N . CYS A 1 188 ? -7.411 1.213 57.907 1.00 87.44 188 CYS A N 1
ATOM 1384 C CA . CYS A 1 188 ? -8.434 0.195 58.155 1.00 87.44 188 CYS A CA 1
ATOM 1385 C C . CYS A 1 188 ? -7.943 -0.867 59.152 1.00 87.44 188 CYS A C 1
ATOM 1387 O O . CYS A 1 188 ? -8.699 -1.263 60.036 1.00 87.44 188 CYS A O 1
ATOM 1389 N N . GLY A 1 189 ? -6.679 -1.289 59.046 1.00 90.62 189 GLY A N 1
ATOM 1390 C CA . GLY A 1 189 ? -6.066 -2.228 59.988 1.00 90.62 189 GLY A CA 1
ATOM 1391 C C . GLY A 1 189 ? -5.974 -1.684 61.418 1.00 90.62 189 GLY A C 1
ATOM 1392 O O . GLY A 1 189 ? -6.247 -2.417 62.368 1.00 90.62 189 GLY A O 1
ATOM 1393 N N . GLU A 1 190 ? -5.652 -0.399 61.581 1.00 94.75 190 GLU A N 1
ATOM 1394 C CA . GLU A 1 190 ? -5.645 0.279 62.887 1.00 94.75 190 GLU A CA 1
ATOM 1395 C C . GLU A 1 190 ? -7.045 0.301 63.519 1.00 94.75 190 GLU A C 1
ATOM 1397 O O . GLU A 1 190 ? -7.215 -0.128 64.660 1.00 94.75 190 GLU A O 1
ATOM 1402 N N . LEU A 1 191 ? -8.070 0.697 62.757 1.00 91.88 191 LEU A N 1
ATOM 1403 C CA . LEU A 1 191 ? -9.460 0.713 63.231 1.00 91.88 191 LEU A CA 1
ATOM 1404 C C . LEU A 1 191 ? -9.979 -0.691 63.587 1.00 91.88 191 LEU A C 1
ATOM 1406 O O . LEU A 1 191 ? -10.729 -0.857 64.553 1.00 91.88 191 LEU A O 1
ATOM 1410 N N . GLU A 1 192 ? -9.587 -1.723 62.835 1.00 91.94 192 GLU A N 1
ATOM 1411 C CA . GLU A 1 192 ? -9.912 -3.112 63.176 1.00 91.94 192 GLU A CA 1
ATOM 1412 C C . GLU A 1 192 ? -9.258 -3.550 64.493 1.00 91.94 192 GLU A C 1
ATOM 1414 O O . GLU A 1 192 ? -9.902 -4.239 65.293 1.00 91.94 192 GLU A O 1
ATOM 1419 N N . ALA A 1 193 ? -8.011 -3.140 64.743 1.00 92.75 193 ALA A N 1
ATOM 1420 C CA . ALA A 1 193 ? -7.311 -3.419 65.993 1.00 92.75 193 ALA A CA 1
ATOM 1421 C C . ALA A 1 193 ? -7.985 -2.722 67.188 1.00 92.75 193 ALA A C 1
ATOM 1423 O O . ALA A 1 193 ? -8.272 -3.385 68.189 1.00 92.75 193 ALA A O 1
ATOM 1424 N N . GLU A 1 194 ? -8.336 -1.439 67.057 1.00 96.38 194 GLU A N 1
ATOM 1425 C CA . GLU A 1 194 ? -9.079 -0.686 68.081 1.00 96.38 194 GLU A CA 1
ATOM 1426 C C . GLU A 1 194 ? -10.432 -1.341 68.399 1.00 96.38 194 GLU A C 1
ATOM 1428 O O . GLU A 1 194 ? -10.807 -1.522 69.561 1.00 96.38 194 GLU A O 1
ATOM 1433 N N . LEU A 1 195 ? -11.163 -1.778 67.369 1.00 92.12 195 LEU A N 1
ATOM 1434 C CA . LEU A 1 195 ? -12.451 -2.446 67.539 1.00 92.12 195 LEU A CA 1
ATOM 1435 C C . LEU A 1 195 ? -12.310 -3.815 68.227 1.00 92.12 195 LEU A C 1
ATOM 1437 O O . LEU A 1 195 ? -13.187 -4.217 69.002 1.00 92.12 195 LEU A O 1
ATOM 1441 N N . GLN A 1 196 ? -11.223 -4.548 67.973 1.00 94.31 196 GLN A N 1
ATOM 1442 C CA . GLN A 1 196 ? -10.918 -5.783 68.701 1.00 94.31 196 GLN A CA 1
ATOM 1443 C C . GLN A 1 196 ? -10.563 -5.518 70.167 1.00 94.31 196 GLN A C 1
ATOM 1445 O O . GLN A 1 196 ? -11.011 -6.268 71.039 1.00 94.31 196 GLN A O 1
ATOM 1450 N N . GLU A 1 197 ? -9.801 -4.467 70.453 1.00 96.75 197 GLU A N 1
ATOM 1451 C CA . GLU A 1 197 ? -9.451 -4.073 71.817 1.00 96.75 197 GLU A CA 1
ATOM 1452 C C . GLU A 1 197 ? -10.691 -3.653 72.617 1.00 96.75 197 GLU A C 1
ATOM 1454 O O . GLU A 1 197 ? -10.937 -4.188 73.701 1.00 96.75 197 GLU A O 1
ATOM 1459 N N . ALA A 1 198 ? -11.560 -2.819 72.038 1.00 93.19 198 ALA A N 1
ATOM 1460 C CA . ALA A 1 198 ? -12.832 -2.431 72.646 1.00 93.19 198 ALA A CA 1
ATOM 1461 C C . ALA A 1 198 ? -13.721 -3.650 72.968 1.00 93.19 198 ALA A C 1
ATOM 1463 O O . ALA A 1 198 ? -14.307 -3.744 74.052 1.00 93.19 198 ALA A O 1
ATOM 1464 N N . LYS A 1 199 ? -13.780 -4.638 72.061 1.00 93.56 199 LYS A N 1
ATOM 1465 C CA . LYS A 1 199 ? -14.497 -5.903 72.298 1.00 93.56 199 LYS A CA 1
ATOM 1466 C C . LYS A 1 199 ? -13.911 -6.701 73.463 1.00 93.56 199 LYS A C 1
ATOM 1468 O O . LYS A 1 199 ? -14.681 -7.285 74.227 1.00 93.56 199 LYS A O 1
ATOM 1473 N N . ARG A 1 200 ? -12.582 -6.744 73.607 1.00 95.50 200 ARG A N 1
ATOM 1474 C CA . ARG A 1 200 ? -11.917 -7.417 74.738 1.00 95.50 200 ARG A CA 1
ATOM 1475 C C . ARG A 1 200 ? -12.244 -6.723 76.060 1.00 95.50 200 ARG A C 1
ATOM 1477 O O . ARG A 1 200 ? -12.676 -7.402 76.987 1.00 95.50 200 ARG A O 1
ATOM 1484 N N . CYS A 1 201 ? -12.165 -5.392 76.111 1.00 94.62 201 CYS A N 1
ATOM 1485 C CA . CYS A 1 201 ? -12.549 -4.612 77.291 1.00 94.62 201 CYS A CA 1
ATOM 1486 C C . CYS A 1 201 ? -13.990 -4.904 77.739 1.00 94.62 201 CYS A C 1
ATOM 1488 O O . CYS A 1 201 ? -14.216 -5.217 78.908 1.00 94.62 201 CYS A O 1
ATOM 1490 N N . LEU A 1 202 ? -14.957 -4.906 76.812 1.00 92.44 202 LEU A N 1
ATOM 1491 C CA . LEU A 1 202 ? -16.356 -5.230 77.127 1.00 92.44 202 LEU A CA 1
ATOM 1492 C C . LEU A 1 202 ? -16.540 -6.668 77.642 1.00 92.44 202 LEU A C 1
ATOM 1494 O O . LEU A 1 202 ? -17.353 -6.919 78.536 1.00 92.44 202 LEU A O 1
ATOM 1498 N N . GLN A 1 203 ? -15.799 -7.638 77.098 1.00 92.06 203 GLN A N 1
ATOM 1499 C CA . GLN A 1 203 ? -15.838 -9.018 77.592 1.00 92.06 203 GLN A CA 1
ATOM 1500 C C . GLN A 1 203 ? -15.276 -9.135 79.012 1.00 92.06 203 GLN A C 1
ATOM 1502 O O . GLN A 1 203 ? -15.852 -9.851 79.837 1.00 92.06 203 GLN A O 1
ATOM 1507 N N . ASP A 1 204 ? -14.196 -8.420 79.316 1.00 91.56 204 ASP A N 1
ATOM 1508 C CA . ASP A 1 204 ? -13.601 -8.400 80.651 1.00 91.56 204 ASP A CA 1
ATOM 1509 C C . ASP A 1 204 ? -14.511 -7.717 81.674 1.00 91.56 204 ASP A C 1
ATOM 1511 O O . ASP A 1 204 ? -14.663 -8.216 82.792 1.00 91.56 204 ASP A O 1
ATOM 1515 N N . GLU A 1 205 ? -15.187 -6.628 81.301 1.00 91.75 205 GLU A N 1
ATOM 1516 C CA . GLU A 1 205 ? -16.221 -6.014 82.139 1.00 91.75 205 GLU A CA 1
ATOM 1517 C C . GLU A 1 205 ? -17.375 -6.976 82.414 1.00 91.75 205 GLU A C 1
ATOM 1519 O O . GLU A 1 205 ? -17.786 -7.135 83.565 1.00 91.75 205 GLU A O 1
ATOM 1524 N N . ARG A 1 206 ? -17.850 -7.699 81.392 1.00 87.94 206 ARG A N 1
ATOM 1525 C CA . ARG A 1 206 ? -18.907 -8.704 81.556 1.00 87.94 206 ARG A CA 1
ATOM 1526 C C . ARG A 1 206 ? -18.480 -9.839 82.490 1.00 87.94 206 ARG A C 1
ATOM 1528 O O . ARG A 1 206 ? -19.281 -10.290 83.310 1.00 87.94 206 ARG A O 1
ATOM 1535 N N . ARG A 1 207 ? -17.220 -10.280 82.414 1.00 86.44 207 ARG A N 1
ATOM 1536 C CA . ARG A 1 207 ? -16.647 -11.275 83.338 1.00 86.44 207 ARG A CA 1
ATOM 1537 C C . ARG A 1 207 ? -16.575 -10.741 84.769 1.00 86.44 207 ARG A C 1
ATOM 1539 O O . ARG A 1 207 ? -17.012 -11.438 85.682 1.00 86.44 207 ARG A O 1
ATOM 1546 N N . LYS A 1 208 ? -16.111 -9.501 84.962 1.00 86.88 208 LYS A N 1
ATOM 1547 C CA . LYS A 1 208 ? -16.066 -8.829 86.275 1.00 86.88 208 LYS A CA 1
ATOM 1548 C C . LYS A 1 208 ? -17.462 -8.630 86.873 1.00 86.88 208 LYS A C 1
ATOM 1550 O O . LYS A 1 208 ? -17.645 -8.808 88.075 1.00 86.88 208 LYS A O 1
ATOM 1555 N N . ALA A 1 209 ? -18.453 -8.286 86.052 1.00 82.31 209 ALA A N 1
ATOM 1556 C CA . ALA A 1 209 ? -19.846 -8.177 86.478 1.00 82.31 209 ALA A CA 1
ATOM 1557 C C . ALA A 1 209 ? -20.408 -9.547 86.894 1.00 82.31 209 ALA A C 1
ATOM 1559 O O . ALA A 1 209 ? -21.008 -9.666 87.960 1.00 82.31 209 ALA A O 1
ATOM 1560 N N . SER A 1 210 ? -20.132 -10.600 86.117 1.00 80.12 210 SER A N 1
ATOM 1561 C CA . SER A 1 210 ? -20.554 -11.968 86.441 1.00 80.12 210 SER A CA 1
ATOM 1562 C C . SER A 1 210 ? -19.892 -12.512 87.713 1.00 80.12 210 SER A C 1
ATOM 1564 O O . SER A 1 210 ? -20.536 -13.236 88.467 1.00 80.12 210 SER A O 1
ATOM 1566 N N . SER A 1 211 ? -18.633 -12.157 87.995 1.00 75.38 211 SER A N 1
ATOM 1567 C CA . SER A 1 211 ? -17.938 -12.576 89.221 1.00 75.38 211 SER A CA 1
ATOM 1568 C C . SER A 1 211 ? -18.352 -11.780 90.463 1.00 75.38 211 SER A C 1
ATOM 1570 O O . SER A 1 211 ? -18.099 -12.226 91.577 1.00 75.38 211 SER A O 1
ATOM 1572 N N . ARG A 1 212 ? -18.992 -10.612 90.300 1.00 66.12 212 ARG A N 1
ATOM 1573 C CA . ARG A 1 212 ? -19.575 -9.816 91.398 1.00 66.12 212 ARG A CA 1
ATOM 1574 C C . ARG A 1 212 ? -20.965 -10.309 91.836 1.00 66.12 212 ARG A C 1
ATOM 1576 O O . ARG A 1 212 ? -21.547 -9.730 92.751 1.00 66.12 212 ARG A O 1
ATOM 1583 N N . HIS A 1 213 ? -21.495 -11.379 91.239 1.00 51.94 213 HIS A N 1
ATOM 1584 C CA . HIS A 1 213 ? -22.744 -12.028 91.660 1.00 51.94 213 HIS A CA 1
ATOM 1585 C C . HIS A 1 213 ? -22.592 -13.517 92.047 1.00 51.94 213 HIS A C 1
ATOM 1587 O O . HIS A 1 213 ? -23.161 -14.384 91.389 1.00 51.94 213 HIS A O 1
ATOM 1593 N N . PRO A 1 214 ? -21.910 -13.853 93.161 1.00 47.16 214 PRO A N 1
ATOM 1594 C CA . PRO A 1 214 ? -22.022 -15.177 93.760 1.00 47.16 214 PRO A CA 1
ATOM 1595 C C . PRO A 1 214 ? -22.572 -15.109 95.195 1.00 47.16 214 PRO A C 1
ATOM 1597 O O . PRO A 1 214 ? -21.998 -15.720 96.083 1.00 47.16 214 PRO A O 1
ATOM 1600 N N . ALA A 1 215 ? -23.639 -14.350 95.479 1.00 46.66 215 ALA A N 1
ATOM 1601 C CA . ALA A 1 215 ? -24.266 -14.369 96.813 1.00 46.66 215 ALA A CA 1
ATOM 1602 C C . ALA A 1 215 ? -25.656 -13.703 96.853 1.00 46.66 215 ALA A C 1
ATOM 1604 O O . ALA A 1 215 ? -25.848 -12.693 97.520 1.00 46.66 215 ALA A O 1
ATOM 1605 N N . ALA A 1 216 ? -26.655 -14.259 96.168 1.00 46.41 216 ALA A N 1
ATOM 1606 C CA . ALA A 1 216 ? -28.054 -13.886 96.416 1.00 46.41 216 ALA A CA 1
ATOM 1607 C C . ALA A 1 216 ? -28.963 -15.115 96.308 1.00 46.41 216 ALA A C 1
ATOM 1609 O O . ALA A 1 216 ? -29.828 -15.221 95.444 1.00 46.41 216 ALA A O 1
ATOM 1610 N N . ARG A 1 217 ? -28.726 -16.098 97.181 1.00 45.59 217 ARG A N 1
ATOM 1611 C CA . ARG A 1 217 ? -29.649 -17.218 97.400 1.00 45.59 217 ARG A CA 1
ATOM 1612 C C . ARG A 1 217 ? -29.675 -17.567 98.888 1.00 45.59 217 ARG A C 1
ATOM 1614 O O . ARG A 1 217 ? -29.061 -18.525 99.332 1.00 45.59 217 ARG A O 1
ATOM 1621 N N . SER A 1 218 ? -30.367 -16.739 99.663 1.00 43.47 218 SER A N 1
ATOM 1622 C CA . SER A 1 218 ? -30.864 -17.098 100.994 1.00 43.47 218 SER A CA 1
ATOM 1623 C C . SER A 1 218 ? -32.237 -16.455 101.151 1.00 43.47 218 SER A C 1
ATOM 1625 O O . SER A 1 218 ? -32.370 -15.288 101.509 1.00 43.47 218 SER A O 1
ATOM 1627 N N . LEU A 1 219 ? -33.257 -17.208 100.742 1.00 41.50 219 LEU A N 1
ATOM 1628 C CA . LEU A 1 219 ? -34.661 -16.839 100.875 1.00 41.50 219 LEU A CA 1
ATOM 1629 C C . LEU A 1 219 ? -35.074 -17.060 102.336 1.00 41.50 219 LEU A C 1
ATOM 1631 O O . LEU A 1 219 ? -35.148 -18.199 102.795 1.00 41.50 219 LEU A O 1
ATOM 1635 N N . ARG A 1 220 ? -35.343 -15.968 103.061 1.00 40.84 220 ARG A N 1
ATOM 1636 C CA . ARG A 1 220 ? -36.145 -15.982 104.294 1.00 40.84 220 ARG A CA 1
ATOM 1637 C C . ARG A 1 220 ? -37.630 -15.876 103.918 1.00 40.84 220 ARG A C 1
ATOM 1639 O O . ARG A 1 220 ? -37.957 -15.038 103.080 1.00 40.84 220 ARG A O 1
ATOM 1646 N N . PRO A 1 221 ? -38.533 -16.653 104.541 1.00 43.22 221 PRO A N 1
ATOM 1647 C CA . PRO A 1 221 ? -39.966 -16.499 104.346 1.00 43.22 221 PRO A CA 1
ATOM 1648 C C . PRO A 1 221 ? -40.449 -15.329 105.211 1.00 43.22 221 PRO A C 1
ATOM 1650 O O . PRO A 1 221 ? -40.345 -15.377 106.436 1.00 43.22 221 PRO A O 1
ATOM 1653 N N . LEU A 1 222 ? -40.954 -14.263 104.591 1.00 45.56 222 LEU A N 1
ATOM 1654 C CA . LEU A 1 222 ? -41.633 -13.182 105.300 1.00 45.56 222 LEU A CA 1
ATOM 1655 C C . LEU A 1 222 ? -43.064 -13.031 104.783 1.00 45.56 222 LEU A C 1
ATOM 1657 O O . LEU A 1 222 ? -43.290 -12.870 103.592 1.00 45.56 222 LEU A O 1
ATOM 1661 N N . SER A 1 223 ? -43.984 -13.089 105.748 1.00 45.25 223 SER A N 1
ATOM 1662 C CA . SER A 1 223 ? -45.207 -12.289 105.884 1.00 45.25 223 SER A CA 1
ATOM 1663 C C . SER A 1 223 ? -46.053 -12.051 104.623 1.00 45.25 223 SER A C 1
ATOM 1665 O O . SER A 1 223 ? -45.752 -11.211 103.777 1.00 45.25 223 SER A O 1
ATOM 1667 N N . SER A 1 224 ? -47.193 -12.742 104.573 1.00 47.31 224 SER A N 1
ATOM 1668 C CA . SER A 1 224 ? -48.140 -12.858 103.456 1.00 47.31 224 SER A CA 1
ATOM 1669 C C . SER A 1 224 ? -48.867 -11.579 103.020 1.00 47.31 224 SER A C 1
ATOM 1671 O O . SER A 1 224 ? -49.641 -11.651 102.076 1.00 47.31 224 SER A O 1
ATOM 1673 N N . ASN A 1 225 ? -48.629 -10.421 103.648 1.00 48.12 225 ASN A N 1
ATOM 1674 C CA . ASN A 1 225 ? -49.383 -9.194 103.347 1.00 48.12 225 ASN A CA 1
ATOM 1675 C C . ASN A 1 225 ? -48.533 -8.063 102.718 1.00 48.12 225 ASN A C 1
ATOM 1677 O O . ASN A 1 225 ? -49.097 -7.054 102.315 1.00 48.12 225 ASN A O 1
ATOM 1681 N N . SER A 1 226 ? -47.203 -8.221 102.598 1.00 52.91 226 SER A N 1
ATOM 1682 C CA . SER A 1 226 ? -46.311 -7.292 101.852 1.00 52.91 226 SER A CA 1
ATOM 1683 C C . SER A 1 226 ? -45.986 -7.796 100.439 1.00 52.91 226 SER A C 1
ATOM 1685 O O . SER A 1 226 ? -45.669 -7.018 99.544 1.00 52.91 226 SER A O 1
ATOM 1687 N N . ALA A 1 227 ? -46.100 -9.110 100.223 1.00 58.75 227 ALA A N 1
ATOM 1688 C CA . ALA A 1 227 ? -45.703 -9.776 98.987 1.00 58.75 227 ALA A CA 1
ATOM 1689 C C . ALA A 1 227 ? -46.565 -9.392 97.774 1.00 58.75 227 ALA A C 1
ATOM 1691 O O . ALA A 1 227 ? -46.084 -9.466 96.647 1.00 58.75 227 ALA A O 1
ATOM 1692 N N . GLU A 1 228 ? -47.820 -8.980 97.976 1.00 67.94 228 GLU A N 1
ATOM 1693 C CA . GLU A 1 228 ? -48.683 -8.533 96.876 1.00 67.94 228 GLU A CA 1
ATOM 1694 C C . GLU A 1 228 ? -48.226 -7.182 96.309 1.00 67.94 228 GLU A C 1
ATOM 1696 O O . GLU A 1 228 ? -48.149 -7.048 95.088 1.00 67.94 228 GLU A O 1
ATOM 1701 N N . GLY A 1 229 ? -47.817 -6.241 97.170 1.00 72.88 229 GLY A N 1
ATOM 1702 C CA . GLY A 1 229 ? -47.247 -4.953 96.757 1.00 72.88 229 GLY A CA 1
ATOM 1703 C C . GLY A 1 229 ? -45.917 -5.116 96.018 1.00 72.88 229 GLY A C 1
ATOM 1704 O O . GLY A 1 229 ? -45.766 -4.613 94.906 1.00 72.88 229 GLY A O 1
ATOM 1705 N N . ASP A 1 230 ? -45.002 -5.923 96.564 1.00 77.94 230 ASP A N 1
ATOM 1706 C CA . ASP A 1 230 ? -43.715 -6.222 95.919 1.00 77.94 230 ASP A CA 1
ATOM 1707 C C . ASP A 1 230 ? -43.906 -6.968 94.582 1.00 77.94 230 ASP A C 1
ATOM 1709 O O . ASP A 1 230 ? -43.176 -6.743 93.616 1.00 77.94 230 ASP A O 1
ATOM 1713 N N . CYS A 1 231 ? -44.916 -7.843 94.481 1.00 77.44 231 CYS A N 1
ATOM 1714 C CA . CYS A 1 231 ? -45.255 -8.519 93.228 1.00 77.44 231 CYS A CA 1
ATOM 1715 C C . CYS A 1 231 ? -45.816 -7.554 92.178 1.00 77.44 231 CYS A C 1
ATOM 1717 O O . CYS A 1 231 ? -45.520 -7.711 90.992 1.00 77.44 231 CYS A O 1
ATOM 1719 N N . GLU A 1 232 ? -46.640 -6.581 92.567 1.00 82.44 232 GLU A N 1
ATOM 1720 C CA . GLU A 1 232 ? -47.136 -5.559 91.644 1.00 82.44 232 GLU A CA 1
ATOM 1721 C C . GLU A 1 232 ? -46.025 -4.623 91.176 1.00 82.44 232 GLU A C 1
ATOM 1723 O O . GLU A 1 232 ? -45.932 -4.348 89.976 1.00 82.44 232 GLU A O 1
ATOM 1728 N N . GLU A 1 233 ? -45.136 -4.216 92.079 1.00 85.69 233 GLU A N 1
ATOM 1729 C CA . GLU A 1 233 ? -43.979 -3.386 91.757 1.00 85.69 233 GLU A CA 1
ATOM 1730 C C . GLU A 1 233 ? -43.001 -4.128 90.832 1.00 85.69 233 GLU A C 1
ATOM 1732 O O . GLU A 1 233 ? -42.559 -3.578 89.821 1.00 85.69 233 GLU A O 1
ATOM 1737 N N . LEU A 1 234 ? -42.771 -5.426 91.067 1.00 86.94 234 LEU A N 1
ATOM 1738 C CA . LEU A 1 234 ? -41.981 -6.280 90.178 1.00 86.94 234 LEU A CA 1
ATOM 1739 C C . LEU A 1 234 ? -42.641 -6.446 88.801 1.00 86.94 234 LEU A C 1
ATOM 1741 O O . LEU A 1 234 ? -41.964 -6.359 87.777 1.00 86.94 234 LEU A O 1
ATOM 1745 N N . ARG A 1 235 ? -43.965 -6.644 88.731 1.00 89.50 235 ARG A N 1
ATOM 1746 C CA . ARG A 1 235 ? -44.694 -6.703 87.448 1.00 89.50 235 ARG A CA 1
ATOM 1747 C C . ARG A 1 235 ? -44.644 -5.368 86.703 1.00 89.50 235 ARG A C 1
ATOM 1749 O O . ARG A 1 235 ? -44.607 -5.367 85.473 1.00 89.50 235 ARG A O 1
ATOM 1756 N N . ALA A 1 236 ? -44.684 -4.242 87.412 1.00 89.50 236 ALA A N 1
ATOM 1757 C CA . ALA A 1 236 ? -44.545 -2.915 86.821 1.00 89.50 236 ALA A CA 1
ATOM 1758 C C . ALA A 1 236 ? -43.113 -2.678 86.314 1.00 89.50 236 ALA A C 1
ATOM 1760 O O . ALA A 1 236 ? -42.938 -2.204 85.193 1.00 89.50 236 ALA A O 1
ATOM 1761 N N . ALA A 1 237 ? -42.098 -3.085 87.078 1.00 91.81 237 ALA A N 1
ATOM 1762 C CA . ALA A 1 237 ? -40.698 -3.028 86.668 1.00 91.81 237 ALA A CA 1
ATOM 1763 C C . ALA A 1 237 ? -40.427 -3.908 85.437 1.00 91.81 237 ALA A C 1
ATOM 1765 O O . ALA A 1 237 ? -39.819 -3.446 84.477 1.00 91.81 237 ALA A O 1
ATOM 1766 N N . LEU A 1 238 ? -40.953 -5.137 85.405 1.00 91.38 238 LEU A N 1
ATOM 1767 C CA . LEU A 1 238 ? -40.858 -6.021 84.238 1.00 91.38 238 LEU A CA 1
ATOM 1768 C C . LEU A 1 238 ? -41.542 -5.424 83.004 1.00 91.38 238 LEU A C 1
ATOM 1770 O O . LEU A 1 238 ? -41.031 -5.574 81.897 1.00 91.38 238 LEU A O 1
ATOM 1774 N N . ARG A 1 239 ? -42.666 -4.714 83.180 1.00 93.50 239 ARG A N 1
ATOM 1775 C CA . ARG A 1 239 ? -43.314 -3.980 82.084 1.00 93.50 239 ARG A CA 1
ATOM 1776 C C . ARG A 1 239 ? -42.450 -2.833 81.568 1.00 93.50 239 ARG A C 1
ATOM 1778 O O . ARG A 1 239 ? -42.284 -2.742 80.359 1.00 93.50 239 ARG A O 1
ATOM 1785 N N . ARG A 1 240 ? -41.844 -2.029 82.449 1.00 93.56 240 ARG A N 1
ATOM 1786 C CA . ARG A 1 240 ? -40.912 -0.959 82.041 1.00 93.56 240 ARG A CA 1
ATOM 1787 C C . ARG A 1 240 ? -39.700 -1.517 81.298 1.00 93.56 240 ARG A C 1
ATOM 1789 O O . ARG A 1 240 ? -39.376 -1.029 80.227 1.00 93.56 240 ARG A O 1
ATOM 1796 N N . VAL A 1 241 ? -39.098 -2.598 81.799 1.00 93.25 241 VAL A N 1
ATOM 1797 C CA . VAL A 1 241 ? -37.983 -3.276 81.117 1.00 93.25 241 VAL A CA 1
ATOM 1798 C C . VAL A 1 241 ? -38.418 -3.816 79.752 1.00 93.25 241 VAL A C 1
ATOM 1800 O O . VAL A 1 241 ? -37.679 -3.680 78.783 1.00 93.25 241 VAL A O 1
ATOM 1803 N N . ALA A 1 242 ? -39.619 -4.387 79.638 1.00 93.75 242 ALA A N 1
ATOM 1804 C CA . ALA A 1 242 ? -40.145 -4.841 78.352 1.00 93.75 242 ALA A CA 1
ATOM 1805 C C . ALA A 1 242 ? -40.404 -3.673 77.379 1.00 93.75 242 ALA A C 1
ATOM 1807 O O . ALA A 1 242 ? -40.145 -3.794 76.181 1.00 93.75 242 ALA A O 1
ATOM 1808 N N . GLU A 1 243 ? -40.895 -2.535 77.874 1.00 93.06 243 GLU A N 1
ATOM 1809 C CA . GLU A 1 243 ? -41.085 -1.314 77.085 1.00 93.06 243 GLU A CA 1
ATOM 1810 C C . GLU A 1 243 ? -39.752 -0.705 76.630 1.00 93.06 243 GLU A C 1
ATOM 1812 O O . GLU A 1 243 ? -39.658 -0.274 75.484 1.00 93.06 243 GLU A O 1
ATOM 1817 N N . GLU A 1 244 ? -38.713 -0.745 77.467 1.00 93.62 244 GLU A N 1
ATOM 1818 C CA . GLU A 1 244 ? -37.347 -0.314 77.137 1.00 93.62 244 GLU A CA 1
ATOM 1819 C C . GLU A 1 244 ? -36.620 -1.292 76.196 1.00 93.62 244 GLU A C 1
ATOM 1821 O O . GLU A 1 244 ? -35.813 -0.874 75.364 1.00 93.62 244 GLU A O 1
ATOM 1826 N N . GLN A 1 245 ? -36.922 -2.592 76.263 1.00 94.81 245 GLN A N 1
ATOM 1827 C CA . GLN A 1 245 ? -36.340 -3.600 75.369 1.00 94.81 245 GLN A CA 1
ATOM 1828 C C . GLN A 1 245 ? -36.864 -3.492 73.935 1.00 94.81 245 GLN A C 1
ATOM 1830 O O . GLN A 1 245 ? -36.093 -3.676 72.996 1.00 94.81 245 GLN A O 1
ATOM 1835 N N . ARG A 1 246 ? -38.136 -3.127 73.732 1.00 95.44 246 ARG A N 1
ATOM 1836 C CA . ARG A 1 246 ? -38.728 -2.978 72.388 1.00 95.44 246 ARG A CA 1
ATOM 1837 C C . ARG A 1 246 ? -37.958 -2.036 71.444 1.00 95.44 246 ARG A C 1
ATOM 1839 O O . ARG A 1 246 ? -37.686 -2.452 70.316 1.00 95.44 246 ARG A O 1
ATOM 1846 N N . PRO A 1 247 ? -37.599 -0.790 71.818 1.00 95.50 247 PRO A N 1
ATOM 1847 C CA . PRO A 1 247 ? -36.826 0.086 70.940 1.00 95.50 247 PRO A CA 1
ATOM 1848 C C . PRO A 1 247 ? -35.402 -0.431 70.707 1.00 95.50 247 PRO A C 1
ATOM 1850 O O . PRO A 1 247 ? -34.874 -0.230 69.618 1.00 95.50 247 PRO A O 1
ATOM 1853 N N . LEU A 1 248 ? -34.797 -1.134 71.673 1.00 94.19 248 LEU A N 1
ATOM 1854 C CA . LEU A 1 248 ? -33.478 -1.753 71.504 1.00 94.19 248 LEU A CA 1
ATOM 1855 C C . LEU A 1 248 ? -33.519 -2.932 70.526 1.00 94.19 248 LEU A C 1
ATOM 1857 O O . LEU A 1 248 ? -32.641 -3.050 69.675 1.00 94.19 248 LEU A O 1
ATOM 1861 N N . GLU A 1 249 ? -34.543 -3.783 70.604 1.00 94.50 249 GLU A N 1
ATOM 1862 C CA . GLU A 1 249 ? -34.762 -4.870 69.644 1.00 94.50 249 GLU A CA 1
ATOM 1863 C C . GLU A 1 249 ? -35.017 -4.324 68.239 1.00 94.50 249 GLU A C 1
ATOM 1865 O O . GLU A 1 249 ? -34.429 -4.810 67.273 1.00 94.50 249 GLU A O 1
ATOM 1870 N N . LYS A 1 250 ? -35.822 -3.260 68.127 1.00 96.44 250 LYS A N 1
ATOM 1871 C CA . LYS A 1 250 ? -36.042 -2.562 66.858 1.00 96.44 250 LYS A CA 1
ATOM 1872 C C . LYS A 1 250 ? -34.738 -1.988 66.297 1.00 96.44 250 LYS A C 1
ATOM 1874 O O . LYS A 1 250 ? -34.409 -2.262 65.148 1.00 96.44 250 LYS A O 1
ATOM 1879 N N . ALA A 1 251 ? -33.968 -1.261 67.106 1.00 95.75 251 ALA A N 1
ATOM 1880 C CA . ALA A 1 251 ? -32.683 -0.697 66.693 1.00 95.75 251 ALA A CA 1
ATOM 1881 C C . ALA A 1 251 ? -31.675 -1.788 66.299 1.00 95.75 251 ALA A C 1
ATOM 1883 O O . ALA A 1 251 ? -30.910 -1.620 65.351 1.00 95.75 251 ALA A O 1
ATOM 1884 N N . ARG A 1 252 ? -31.690 -2.936 66.987 1.00 95.94 252 ARG A N 1
ATOM 1885 C CA . ARG A 1 252 ? -30.858 -4.089 66.638 1.00 95.94 252 ARG A CA 1
ATOM 1886 C C . ARG A 1 252 ? -31.240 -4.673 65.279 1.00 95.94 252 ARG A C 1
ATOM 1888 O O . ARG A 1 252 ? -30.344 -4.940 64.486 1.00 95.94 252 ARG A O 1
ATOM 1895 N N . LEU A 1 253 ? -32.532 -4.852 65.001 1.00 96.69 253 LEU A N 1
ATOM 1896 C CA . LEU A 1 253 ? -33.002 -5.321 63.693 1.00 96.69 253 LEU A CA 1
ATOM 1897 C C . LEU A 1 253 ? -32.631 -4.334 62.581 1.00 96.69 253 LEU A C 1
ATOM 1899 O O . LEU A 1 253 ? -32.125 -4.750 61.543 1.00 96.69 253 LEU A O 1
ATOM 1903 N N . GLU A 1 254 ? -32.799 -3.032 62.815 1.00 97.19 254 GLU A N 1
ATOM 1904 C CA . GLU A 1 254 ? -32.398 -1.986 61.865 1.00 97.19 254 GLU A CA 1
ATOM 1905 C C . GLU A 1 254 ? -30.881 -1.999 61.602 1.00 97.19 254 GLU A C 1
ATOM 1907 O O . GLU A 1 254 ? -30.454 -1.893 60.451 1.00 97.19 254 GLU A O 1
ATOM 1912 N N . ALA A 1 255 ? -30.059 -2.202 62.636 1.00 94.88 255 ALA A N 1
ATOM 1913 C CA . ALA A 1 255 ? -28.611 -2.346 62.495 1.00 94.88 255 ALA A CA 1
ATOM 1914 C C . ALA A 1 255 ? -28.220 -3.640 61.753 1.00 94.88 255 ALA A C 1
ATOM 1916 O O . ALA A 1 255 ? -27.337 -3.624 60.893 1.00 94.88 255 ALA A O 1
ATOM 1917 N N . GLU A 1 256 ? -28.884 -4.764 62.034 1.00 96.12 256 GLU A N 1
ATOM 1918 C CA . GLU A 1 256 ? -28.672 -6.026 61.315 1.00 96.12 256 GLU A CA 1
ATOM 1919 C C . GLU A 1 256 ? -29.054 -5.886 59.828 1.00 96.12 256 GLU A C 1
ATOM 1921 O O . GLU A 1 256 ? -28.298 -6.312 58.952 1.00 96.12 256 GLU A O 1
ATOM 1926 N N . GLU A 1 257 ? -30.159 -5.207 59.511 1.00 97.19 257 GLU A N 1
ATOM 1927 C CA . GLU A 1 257 ? -30.525 -4.882 58.130 1.00 97.19 257 GLU A CA 1
ATOM 1928 C C . GLU A 1 257 ? -29.516 -3.954 57.449 1.00 97.19 257 GLU A C 1
ATOM 1930 O O . GLU A 1 257 ? -29.154 -4.198 56.296 1.00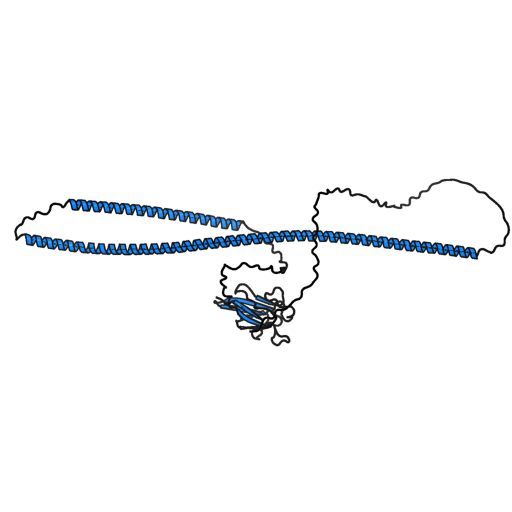 97.19 257 GLU A O 1
ATOM 1935 N N . ALA A 1 258 ? -29.041 -2.912 58.137 1.00 96.38 258 ALA A N 1
ATOM 1936 C CA . ALA A 1 258 ? -28.024 -2.006 57.609 1.00 96.38 258 ALA A CA 1
ATOM 1937 C C . ALA A 1 258 ? -26.733 -2.765 57.265 1.00 96.38 258 ALA A C 1
ATOM 1939 O O . ALA A 1 258 ? -26.281 -2.716 56.124 1.00 96.38 258 ALA A O 1
ATOM 1940 N N . THR A 1 259 ? -26.219 -3.593 58.182 1.00 96.00 259 THR A N 1
ATOM 1941 C CA . THR A 1 259 ? -25.019 -4.407 57.909 1.00 96.00 259 THR A CA 1
ATOM 1942 C C . THR A 1 259 ? -25.222 -5.405 56.767 1.00 96.00 259 THR A C 1
ATOM 1944 O O . THR A 1 259 ? -24.280 -5.708 56.032 1.00 96.00 259 THR A O 1
ATOM 1947 N N . ARG A 1 260 ? -26.444 -5.919 56.571 1.00 97.44 260 ARG A N 1
ATOM 1948 C CA . ARG A 1 260 ? -26.772 -6.768 55.420 1.00 97.44 260 ARG A CA 1
ATOM 1949 C C . ARG A 1 260 ? -26.716 -5.984 54.108 1.00 97.44 260 ARG A C 1
ATOM 1951 O O . ARG A 1 260 ? -26.180 -6.513 53.135 1.00 97.44 260 ARG A O 1
ATOM 1958 N N . ARG A 1 261 ? -27.236 -4.751 54.076 1.00 97.50 261 ARG A N 1
ATOM 1959 C CA . ARG A 1 261 ? -27.144 -3.863 52.902 1.00 97.50 261 ARG A CA 1
ATOM 1960 C C . ARG A 1 261 ? -25.687 -3.533 52.584 1.00 97.50 261 ARG A C 1
ATOM 1962 O O . ARG A 1 261 ? -25.282 -3.692 51.436 1.00 97.50 261 ARG A O 1
ATOM 1969 N N . ASP A 1 262 ? -24.887 -3.208 53.595 1.00 95.25 262 ASP A N 1
ATOM 1970 C CA . ASP A 1 262 ? -23.464 -2.897 53.419 1.00 95.25 262 ASP A CA 1
ATOM 1971 C C . ASP A 1 262 ? -22.683 -4.093 52.865 1.00 95.25 262 ASP A C 1
ATOM 1973 O O . ASP A 1 262 ? -21.889 -3.949 51.938 1.00 95.25 262 ASP A O 1
ATOM 1977 N N . ARG A 1 263 ? -22.943 -5.310 53.367 1.00 96.12 263 ARG A N 1
ATOM 1978 C CA . ARG A 1 263 ? -22.331 -6.536 52.820 1.00 96.12 263 ARG A CA 1
ATOM 1979 C C . ARG A 1 263 ? -22.700 -6.755 51.358 1.00 96.12 263 ARG A C 1
ATOM 1981 O O . ARG A 1 263 ? -21.814 -7.027 50.555 1.00 96.12 263 ARG A O 1
ATOM 1988 N N . GLN A 1 264 ? -23.974 -6.586 51.007 1.00 97.88 264 GLN A N 1
ATOM 1989 C CA . GLN A 1 264 ? -24.428 -6.702 49.619 1.00 97.88 264 GLN A CA 1
ATOM 1990 C C . GLN A 1 264 ? -23.783 -5.643 48.718 1.00 97.88 264 GLN A C 1
ATOM 1992 O O . GLN A 1 264 ? -23.417 -5.943 47.585 1.00 97.88 264 GLN A O 1
ATOM 1997 N N . GLN A 1 265 ? -23.617 -4.414 49.208 1.00 97.38 265 GLN A N 1
ATOM 1998 C CA . GLN A 1 265 ? -22.942 -3.354 48.466 1.00 97.38 265 GLN A CA 1
ATOM 1999 C C . GLN A 1 265 ? -21.451 -3.663 48.276 1.00 97.38 265 GLN A C 1
ATOM 2001 O O . GLN A 1 265 ? -20.944 -3.546 47.165 1.00 97.38 265 GLN A O 1
ATOM 2006 N N . CYS A 1 266 ? -20.765 -4.139 49.317 1.00 94.00 266 CYS A N 1
ATOM 2007 C CA . CYS A 1 266 ? -19.376 -4.588 49.227 1.00 94.00 266 CYS A CA 1
ATOM 2008 C C . CYS A 1 266 ? -19.197 -5.757 48.247 1.00 94.00 266 CYS A C 1
ATOM 2010 O O . CYS A 1 266 ? -18.219 -5.791 47.506 1.00 94.00 266 CYS A O 1
ATOM 2012 N N . GLU A 1 267 ? -20.125 -6.715 48.224 1.00 96.62 267 GLU A N 1
ATOM 2013 C CA . GLU A 1 267 ? -20.111 -7.825 47.264 1.00 96.62 267 GLU A CA 1
ATOM 2014 C C . GLU A 1 267 ? -20.291 -7.333 45.823 1.00 96.62 267 GLU A C 1
ATOM 2016 O O . GLU A 1 267 ? -19.544 -7.761 44.944 1.00 96.62 267 GLU A O 1
ATOM 2021 N N . ARG A 1 268 ? -21.214 -6.391 45.584 1.00 98.12 268 ARG A N 1
ATOM 2022 C CA . ARG A 1 268 ? -21.408 -5.769 44.263 1.00 98.12 268 ARG A CA 1
ATOM 2023 C C . ARG A 1 268 ? -20.160 -5.032 43.789 1.00 98.12 268 ARG A C 1
ATOM 2025 O O . ARG A 1 268 ? -19.683 -5.316 42.698 1.00 98.12 268 ARG A O 1
ATOM 2032 N N . LEU A 1 269 ? -19.585 -4.172 44.630 1.00 96.12 269 LEU A N 1
ATOM 2033 C CA . LEU A 1 269 ? -18.371 -3.421 44.289 1.00 96.12 269 LEU A CA 1
ATOM 2034 C C . LEU A 1 269 ? -17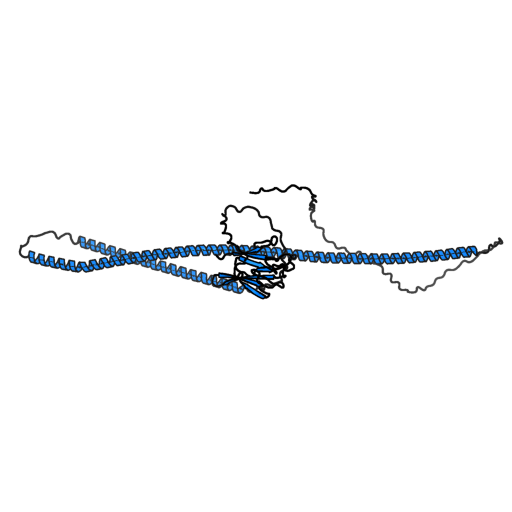.176 -4.345 44.016 1.00 96.12 269 LEU A C 1
ATOM 2036 O O . LEU A 1 269 ? -16.368 -4.070 43.135 1.00 96.12 269 LEU A O 1
ATOM 2040 N N . ARG A 1 270 ? -17.058 -5.469 44.736 1.00 96.62 270 ARG A N 1
ATOM 2041 C CA . ARG A 1 270 ? -16.025 -6.478 44.450 1.00 96.62 270 ARG A CA 1
ATOM 2042 C C . ARG A 1 270 ? -16.236 -7.155 43.100 1.00 96.62 270 ARG A C 1
ATOM 2044 O O . ARG A 1 270 ? -15.254 -7.403 42.410 1.00 96.62 270 ARG A O 1
ATOM 2051 N N . ALA A 1 271 ? -17.480 -7.460 42.736 1.00 97.06 271 ALA A N 1
ATOM 2052 C CA . ALA A 1 271 ? -17.795 -8.034 41.432 1.00 97.06 271 ALA A CA 1
ATOM 2053 C C . ALA A 1 271 ? -17.507 -7.041 40.293 1.00 97.06 271 ALA A C 1
ATOM 2055 O O . ALA A 1 271 ? -16.906 -7.427 39.295 1.00 97.06 271 ALA A O 1
ATOM 2056 N N . GLU A 1 272 ? -17.862 -5.765 40.468 1.00 96.75 272 GLU A N 1
ATOM 2057 C CA . GLU A 1 272 ? -17.545 -4.691 39.515 1.00 96.75 272 GLU A CA 1
ATOM 2058 C C . GLU A 1 272 ? -16.029 -4.525 39.345 1.00 96.75 272 GLU A C 1
ATOM 2060 O O . GLU A 1 272 ? -15.536 -4.561 38.220 1.00 96.75 272 GLU A O 1
ATOM 2065 N N . LEU A 1 273 ? -15.269 -4.467 40.446 1.00 96.88 273 LEU A N 1
ATOM 2066 C CA . LEU A 1 273 ? -13.806 -4.380 40.402 1.00 96.88 273 LEU A CA 1
ATOM 2067 C C . LEU A 1 273 ? -13.170 -5.579 39.678 1.00 96.88 273 LEU A C 1
ATOM 2069 O O . LEU A 1 273 ? -12.205 -5.413 38.937 1.00 96.88 273 LEU A O 1
ATOM 2073 N N . GLN A 1 274 ? -13.691 -6.792 39.886 1.00 97.38 274 GLN A N 1
ATOM 2074 C CA . GLN A 1 274 ? -13.204 -7.987 39.189 1.00 97.38 274 GLN A CA 1
ATOM 2075 C C . GLN A 1 274 ? -13.490 -7.940 37.687 1.00 97.38 274 GLN A C 1
ATOM 2077 O O . GLN A 1 274 ? -12.664 -8.392 36.894 1.00 97.38 274 GLN A O 1
ATOM 2082 N N . GLU A 1 275 ? -14.640 -7.405 37.284 1.00 97.62 275 GLU A N 1
ATOM 2083 C CA . GLU A 1 275 ? -14.964 -7.252 35.869 1.00 97.62 275 GLU A CA 1
ATOM 2084 C C . GLU A 1 275 ? -14.085 -6.183 35.211 1.00 97.62 275 GLU A C 1
ATOM 2086 O O . GLU A 1 275 ? -13.518 -6.424 34.146 1.00 97.62 275 GLU A O 1
ATOM 2091 N N . GLU A 1 276 ? -13.859 -5.051 35.882 1.00 95.06 276 GLU A N 1
ATOM 2092 C CA . GLU A 1 276 ? -12.909 -4.036 35.417 1.00 95.06 276 GLU A CA 1
ATOM 2093 C C . GLU A 1 276 ? -11.487 -4.596 35.282 1.00 95.06 276 GLU A C 1
ATOM 2095 O O . GLU A 1 276 ? -10.812 -4.322 34.289 1.00 95.06 276 GLU A O 1
ATOM 2100 N N . GLN A 1 277 ? -11.039 -5.434 36.224 1.00 96.94 277 GLN A N 1
ATOM 2101 C CA . GLN A 1 277 ? -9.742 -6.114 36.135 1.00 96.94 277 GLN A CA 1
ATOM 2102 C C . GLN A 1 277 ? -9.646 -7.011 34.897 1.00 96.94 277 GLN A C 1
ATOM 2104 O O . GLN A 1 277 ? -8.640 -6.966 34.191 1.00 96.94 277 GLN A O 1
ATOM 2109 N N . ARG A 1 278 ? -10.698 -7.767 34.564 1.00 97.56 278 ARG A N 1
ATOM 2110 C CA . ARG A 1 278 ? -10.724 -8.588 33.340 1.00 97.56 278 ARG A CA 1
ATOM 2111 C C . ARG A 1 278 ? -10.681 -7.743 32.071 1.00 97.56 278 ARG A C 1
ATOM 2113 O O . ARG A 1 278 ? -9.977 -8.084 31.118 1.00 97.56 278 ARG A O 1
ATOM 2120 N N . VAL A 1 279 ? -11.408 -6.629 32.042 1.00 96.38 279 VAL A N 1
ATOM 2121 C CA . VAL A 1 279 ? -11.366 -5.686 30.914 1.00 96.38 279 VAL A CA 1
ATOM 2122 C C . VAL A 1 279 ? -9.968 -5.061 30.780 1.00 96.38 279 VAL A C 1
ATOM 2124 O O . VAL A 1 279 ? -9.439 -4.927 29.674 1.00 96.38 279 VAL A O 1
ATOM 2127 N N . ALA A 1 280 ? -9.311 -4.740 31.895 1.00 93.88 280 ALA A N 1
ATOM 2128 C CA . ALA A 1 280 ? -7.937 -4.245 31.896 1.00 93.88 280 ALA A CA 1
ATOM 2129 C C . ALA A 1 280 ? -6.933 -5.299 31.385 1.00 93.88 280 ALA A C 1
ATOM 2131 O O . ALA A 1 280 ? -6.078 -4.984 30.561 1.00 93.88 280 ALA A O 1
ATOM 2132 N N . GLU A 1 281 ? -7.055 -6.559 31.805 1.00 95.81 281 GLU A N 1
ATOM 2133 C CA . GLU A 1 281 ? -6.186 -7.651 31.343 1.00 95.81 281 GLU A CA 1
ATOM 2134 C C . GLU A 1 281 ? -6.361 -7.940 29.847 1.00 95.81 281 GLU A C 1
ATOM 2136 O O . GLU A 1 281 ? -5.380 -8.085 29.115 1.00 95.81 281 GLU A O 1
ATOM 2141 N N . THR A 1 282 ? -7.607 -7.980 29.370 1.00 95.81 282 THR A N 1
ATOM 2142 C CA . THR A 1 282 ? -7.907 -8.211 27.948 1.00 95.81 282 THR A CA 1
ATOM 2143 C C . THR A 1 282 ? -7.397 -7.072 27.069 1.00 95.81 282 THR A C 1
ATOM 2145 O O . THR A 1 282 ? -6.733 -7.331 26.064 1.00 95.81 282 THR A O 1
ATOM 2148 N N . SER A 1 283 ? -7.615 -5.818 27.471 1.00 91.62 283 SER A N 1
ATOM 2149 C CA . SER A 1 283 ? -7.076 -4.658 26.748 1.00 91.62 283 SER A CA 1
ATOM 2150 C C . SER A 1 283 ? -5.543 -4.597 26.781 1.00 91.62 283 SER A C 1
ATOM 2152 O O . SER A 1 283 ? -4.923 -4.249 25.775 1.00 91.62 283 SER A O 1
ATOM 2154 N N . ALA A 1 284 ? -4.900 -5.001 27.882 1.00 95.44 284 ALA A N 1
ATOM 2155 C CA . ALA A 1 284 ? -3.443 -5.115 27.955 1.00 95.44 284 ALA A CA 1
ATOM 2156 C C . ALA A 1 284 ? -2.896 -6.204 27.012 1.00 95.44 284 ALA A C 1
ATOM 2158 O O . ALA A 1 284 ? -1.892 -5.982 26.329 1.00 95.44 284 ALA A O 1
ATOM 2159 N N . ALA A 1 285 ? -3.569 -7.356 26.928 1.00 95.75 285 ALA A N 1
ATOM 2160 C CA . ALA A 1 285 ? -3.211 -8.431 26.005 1.00 95.75 285 ALA A CA 1
ATOM 2161 C C . ALA A 1 285 ? -3.369 -8.007 24.534 1.00 95.75 285 ALA A C 1
ATOM 2163 O O . ALA A 1 285 ? -2.490 -8.274 23.711 1.00 95.75 285 ALA A O 1
ATOM 2164 N N . GLU A 1 286 ? -4.445 -7.291 24.199 1.00 96.62 286 GLU A N 1
ATOM 2165 C CA . GLU A 1 286 ? -4.653 -6.740 22.857 1.00 96.62 286 GLU A CA 1
ATOM 2166 C C . GLU A 1 286 ? -3.594 -5.688 22.502 1.00 96.62 286 GLU A C 1
ATOM 2168 O O . GLU A 1 286 ? -3.025 -5.725 21.410 1.00 96.62 286 GLU A O 1
ATOM 2173 N N . ALA A 1 287 ? -3.245 -4.802 23.441 1.00 93.06 287 ALA A N 1
ATOM 2174 C CA . ALA A 1 287 ? -2.177 -3.827 23.245 1.00 93.06 287 ALA A CA 1
ATOM 2175 C C . ALA A 1 287 ? -0.817 -4.497 22.984 1.00 93.06 287 ALA A C 1
ATOM 2177 O O . ALA A 1 287 ? -0.049 -4.017 22.146 1.00 93.06 287 ALA A O 1
ATOM 2178 N N . LEU A 1 288 ? -0.514 -5.611 23.660 1.00 95.94 288 LEU A N 1
ATOM 2179 C CA . LEU A 1 288 ? 0.692 -6.398 23.393 1.00 95.94 288 LEU A CA 1
ATOM 2180 C C . LEU A 1 288 ? 0.658 -7.009 21.984 1.00 95.94 288 LEU A C 1
ATOM 2182 O O . LEU A 1 288 ? 1.648 -6.907 21.259 1.00 95.94 288 LEU A O 1
ATOM 2186 N N . ARG A 1 289 ? -0.486 -7.574 21.572 1.00 98.00 289 ARG A N 1
ATOM 2187 C CA . ARG A 1 289 ? -0.671 -8.149 20.229 1.00 98.00 289 ARG A CA 1
ATOM 2188 C C . ARG A 1 289 ? -0.449 -7.107 19.132 1.00 98.00 289 ARG A C 1
ATOM 2190 O O . ARG A 1 289 ? 0.321 -7.338 18.202 1.00 98.00 289 ARG A O 1
ATOM 2197 N N . LEU A 1 290 ? -1.054 -5.928 19.274 1.00 94.81 290 LEU A N 1
ATOM 2198 C CA . LEU A 1 290 ? -0.877 -4.830 18.323 1.00 94.81 290 LEU A CA 1
ATOM 2199 C C . LEU A 1 290 ? 0.578 -4.345 18.274 1.00 94.81 290 LEU A C 1
ATOM 2201 O O . LEU A 1 290 ? 1.089 -4.055 17.195 1.00 94.81 290 LEU A O 1
ATOM 2205 N N . ARG A 1 291 ? 1.287 -4.303 19.411 1.00 95.06 291 ARG A N 1
ATOM 2206 C CA . ARG A 1 291 ? 2.725 -3.978 19.427 1.00 95.06 291 ARG A CA 1
ATOM 2207 C C . ARG A 1 291 ? 3.555 -5.007 18.661 1.00 95.06 291 ARG A C 1
ATOM 2209 O O . ARG A 1 291 ? 4.429 -4.596 17.901 1.00 95.06 291 ARG A O 1
ATOM 2216 N N . SER A 1 292 ? 3.275 -6.306 18.813 1.00 95.19 292 SER A N 1
ATOM 2217 C CA . SER A 1 292 ? 3.957 -7.338 18.018 1.00 95.19 292 SER A CA 1
ATOM 2218 C C . SER A 1 292 ? 3.652 -7.216 16.523 1.00 95.19 292 SER A C 1
ATOM 2220 O O . SER A 1 292 ? 4.578 -7.264 15.720 1.00 95.19 292 SER A O 1
ATOM 2222 N N . GLU A 1 293 ? 2.399 -6.948 16.139 1.00 95.94 293 GLU A N 1
ATOM 2223 C CA . GLU A 1 293 ? 2.020 -6.746 14.732 1.00 95.94 293 GLU A CA 1
ATOM 2224 C C . GLU A 1 293 ? 2.731 -5.525 14.118 1.00 95.94 293 GLU A C 1
ATOM 2226 O O . GLU A 1 293 ? 3.225 -5.589 12.990 1.00 95.94 293 GLU A O 1
ATOM 2231 N N . VAL A 1 294 ? 2.842 -4.419 14.867 1.00 95.69 294 VAL A N 1
ATOM 2232 C CA . VAL A 1 294 ? 3.587 -3.221 14.441 1.00 95.69 294 VAL A CA 1
ATOM 2233 C C . VAL A 1 294 ? 5.080 -3.519 14.306 1.00 95.69 294 VAL A C 1
ATOM 2235 O O . VAL A 1 294 ? 5.702 -3.080 13.337 1.00 95.69 294 VAL A O 1
ATOM 2238 N N . GLN A 1 295 ? 5.664 -4.279 15.235 1.00 96.06 295 GLN A N 1
ATOM 2239 C CA . GLN A 1 295 ? 7.069 -4.677 15.161 1.00 96.06 295 GLN A CA 1
ATOM 2240 C C . GLN A 1 295 ? 7.336 -5.545 13.924 1.00 96.06 295 GLN A C 1
ATOM 2242 O O . GLN A 1 295 ? 8.262 -5.254 13.170 1.00 96.06 295 GLN A O 1
ATOM 2247 N N . GLU A 1 296 ? 6.493 -6.543 13.653 1.00 96.44 296 GLU A N 1
ATOM 2248 C CA . GLU A 1 296 ? 6.592 -7.375 12.449 1.00 96.44 296 GLU A CA 1
ATOM 2249 C C . GLU A 1 296 ? 6.409 -6.563 11.164 1.00 96.44 296 GLU A C 1
ATOM 2251 O O . GLU A 1 296 ? 7.156 -6.737 10.199 1.00 96.44 296 GLU A O 1
ATOM 2256 N N . ALA A 1 297 ? 5.437 -5.647 11.132 1.00 91.94 297 ALA A N 1
ATOM 2257 C CA . ALA A 1 297 ? 5.248 -4.740 10.005 1.00 91.94 297 ALA A CA 1
ATOM 2258 C C . ALA A 1 297 ? 6.485 -3.858 9.776 1.00 91.94 297 ALA A C 1
ATOM 2260 O O . ALA A 1 297 ? 6.905 -3.691 8.633 1.00 91.94 297 ALA A O 1
ATOM 2261 N N . THR A 1 298 ? 7.108 -3.372 10.851 1.00 94.06 298 THR A N 1
ATOM 2262 C CA . THR A 1 298 ? 8.344 -2.578 10.791 1.00 94.06 298 THR A CA 1
ATOM 2263 C C . THR A 1 298 ? 9.512 -3.408 10.256 1.00 94.06 298 THR A C 1
ATOM 2265 O O . THR A 1 298 ? 10.237 -2.947 9.380 1.00 94.06 298 THR A O 1
ATOM 2268 N N . SER A 1 299 ? 9.667 -4.658 10.706 1.00 96.50 299 SER A N 1
ATOM 2269 C CA . SER A 1 299 ? 10.690 -5.576 10.185 1.00 96.50 299 SER A CA 1
ATOM 2270 C C . SER A 1 299 ? 10.467 -5.943 8.715 1.00 96.50 299 SER A C 1
ATOM 2272 O O . SER A 1 299 ? 11.426 -6.067 7.956 1.00 96.50 299 SER A O 1
ATOM 2274 N N . ARG A 1 300 ? 9.210 -6.096 8.278 1.00 97.06 300 ARG A N 1
ATOM 2275 C CA . ARG A 1 300 ? 8.893 -6.305 6.857 1.00 97.06 300 ARG A CA 1
ATOM 2276 C C . ARG A 1 300 ? 9.210 -5.071 6.018 1.00 97.06 300 ARG A C 1
ATOM 2278 O O . ARG A 1 300 ? 9.739 -5.226 4.922 1.00 97.06 300 ARG A O 1
ATOM 2285 N N . ALA A 1 301 ? 8.909 -3.875 6.522 1.00 93.25 301 ALA A N 1
ATOM 2286 C CA . ALA A 1 301 ? 9.227 -2.625 5.840 1.00 93.25 301 ALA A CA 1
ATOM 2287 C C . ALA A 1 301 ? 10.743 -2.462 5.657 1.00 93.25 301 ALA A C 1
ATOM 2289 O O . ALA A 1 301 ? 11.190 -2.267 4.530 1.00 93.25 301 ALA A O 1
ATOM 2290 N N . SER A 1 302 ? 11.538 -2.666 6.714 1.00 94.44 302 SER A N 1
ATOM 2291 C CA . SER A 1 302 ? 13.001 -2.566 6.624 1.00 94.44 302 SER A CA 1
ATOM 2292 C C . SER A 1 302 ? 13.621 -3.625 5.703 1.00 94.44 302 SER A C 1
ATOM 2294 O O . SER A 1 302 ? 14.567 -3.337 4.973 1.00 94.44 302 SER A O 1
ATOM 2296 N N . ALA A 1 303 ? 13.069 -4.843 5.668 1.00 97.12 303 ALA A N 1
ATOM 2297 C CA . ALA A 1 303 ? 13.495 -5.872 4.718 1.00 97.12 303 ALA A CA 1
ATOM 2298 C C . ALA A 1 303 ? 13.193 -5.481 3.259 1.00 97.12 303 ALA A C 1
ATOM 2300 O O . ALA A 1 303 ? 14.012 -5.729 2.371 1.00 97.12 303 ALA A O 1
ATOM 2301 N N . MET A 1 304 ? 12.039 -4.852 3.011 1.00 95.31 304 MET A N 1
ATOM 2302 C CA . MET A 1 304 ? 11.679 -4.329 1.691 1.00 95.31 304 MET A CA 1
ATOM 2303 C C . MET A 1 304 ? 12.606 -3.181 1.277 1.00 95.31 304 MET A C 1
ATOM 2305 O O . MET A 1 304 ? 13.110 -3.198 0.158 1.00 95.31 304 MET A O 1
ATOM 2309 N N . GLU A 1 305 ? 12.902 -2.245 2.182 1.00 95.31 305 GLU A N 1
ATOM 2310 C CA . GLU A 1 305 ? 13.858 -1.152 1.949 1.00 95.31 305 GLU A CA 1
ATOM 2311 C C . GLU A 1 305 ? 15.253 -1.687 1.595 1.00 95.31 305 GLU A C 1
ATOM 2313 O O . GLU A 1 305 ? 15.832 -1.276 0.592 1.00 95.31 305 GLU A O 1
ATOM 2318 N N . ALA A 1 306 ? 15.754 -2.682 2.334 1.00 96.62 306 ALA A N 1
ATOM 2319 C CA . ALA A 1 306 ? 17.032 -3.330 2.032 1.00 96.62 306 ALA A CA 1
ATOM 2320 C C . ALA A 1 306 ? 17.024 -4.094 0.694 1.00 96.62 306 ALA A C 1
ATOM 2322 O O . ALA A 1 306 ? 18.068 -4.272 0.065 1.00 96.62 306 ALA A O 1
ATOM 2323 N N . SER A 1 307 ? 15.866 -4.592 0.251 1.00 97.19 307 SER A N 1
ATOM 2324 C CA . SER A 1 307 ? 15.727 -5.193 -1.079 1.00 97.19 307 SER A CA 1
ATOM 2325 C C . SER A 1 307 ? 15.772 -4.132 -2.171 1.00 97.19 307 SER A C 1
ATOM 2327 O O . SER A 1 307 ? 16.507 -4.298 -3.136 1.00 97.19 307 SER A O 1
ATOM 2329 N N . VAL A 1 308 ? 15.030 -3.033 -2.004 1.00 96.56 308 VAL A N 1
ATOM 2330 C CA . VAL A 1 308 ? 15.039 -1.907 -2.947 1.00 96.56 308 VAL A CA 1
ATOM 2331 C C . VAL A 1 308 ? 16.448 -1.339 -3.073 1.00 96.56 308 VAL A C 1
ATOM 2333 O O . VAL A 1 308 ? 16.912 -1.136 -4.188 1.00 96.56 308 VAL A O 1
ATOM 2336 N N . GLN A 1 309 ? 17.161 -1.167 -1.958 1.00 96.81 309 GLN A N 1
ATOM 2337 C CA . GLN A 1 309 ? 18.534 -0.674 -1.973 1.00 96.81 309 GLN A CA 1
ATOM 2338 C C . GLN A 1 309 ? 19.472 -1.588 -2.782 1.00 96.81 309 GLN A C 1
ATOM 2340 O O . GLN A 1 309 ? 20.215 -1.105 -3.636 1.00 96.81 309 GLN A O 1
ATOM 2345 N N . ARG A 1 310 ? 19.391 -2.911 -2.591 1.00 98.06 310 ARG A N 1
ATOM 2346 C CA . ARG A 1 310 ? 20.185 -3.866 -3.382 1.00 98.06 310 ARG A CA 1
ATOM 2347 C C . ARG A 1 310 ? 19.881 -3.775 -4.876 1.00 98.06 310 ARG A C 1
ATOM 2349 O O . ARG A 1 310 ? 20.804 -3.743 -5.680 1.00 98.06 310 ARG A O 1
ATOM 2356 N N . GLU A 1 311 ? 18.609 -3.679 -5.252 1.00 95.94 311 GLU A N 1
ATOM 2357 C CA . GLU A 1 311 ? 18.227 -3.518 -6.662 1.00 95.94 311 GLU A CA 1
ATOM 2358 C C . GLU A 1 311 ? 18.711 -2.179 -7.238 1.00 95.94 311 GLU A C 1
ATOM 2360 O O . GLU A 1 311 ? 19.139 -2.119 -8.389 1.00 95.94 311 GLU A O 1
ATOM 2365 N N . THR A 1 312 ? 18.711 -1.101 -6.446 1.00 95.19 312 THR A N 1
ATOM 2366 C CA . THR A 1 312 ? 19.272 0.184 -6.892 1.00 95.19 312 THR A CA 1
ATOM 2367 C C . THR A 1 312 ? 20.781 0.114 -7.118 1.00 95.19 312 THR A C 1
ATOM 2369 O O . THR A 1 312 ? 21.266 0.675 -8.097 1.00 95.19 312 THR A O 1
ATOM 2372 N N . GLU A 1 313 ? 21.519 -0.616 -6.278 1.00 97.38 313 GLU A N 1
ATOM 2373 C CA . GLU A 1 313 ? 22.961 -0.838 -6.449 1.00 97.38 313 GLU A CA 1
ATOM 2374 C C . GLU A 1 313 ? 23.254 -1.684 -7.699 1.00 97.38 313 GLU A C 1
ATOM 2376 O O . GLU A 1 313 ? 24.147 -1.351 -8.479 1.00 97.38 313 GLU A O 1
ATOM 2381 N N . VAL A 1 314 ? 22.461 -2.736 -7.940 1.00 97.94 314 VAL A N 1
ATOM 2382 C CA . VAL A 1 314 ? 22.566 -3.565 -9.153 1.00 97.94 314 VAL A CA 1
ATOM 2383 C C . VAL A 1 314 ? 22.276 -2.745 -10.411 1.00 97.94 314 VAL A C 1
ATOM 2385 O O . VAL A 1 314 ? 23.029 -2.831 -11.382 1.00 97.94 314 VAL A O 1
ATOM 2388 N N . ASN A 1 315 ? 21.227 -1.920 -10.401 1.00 95.44 315 ASN A N 1
ATOM 2389 C CA . ASN A 1 315 ? 20.901 -1.055 -11.534 1.00 95.44 315 ASN A CA 1
ATOM 2390 C C . ASN A 1 315 ? 22.018 -0.043 -11.817 1.00 95.44 315 ASN A C 1
ATOM 2392 O O . ASN A 1 315 ? 22.414 0.099 -12.971 1.00 95.44 315 ASN A O 1
ATOM 2396 N N . ALA A 1 316 ? 22.582 0.590 -10.784 1.00 96.44 316 ALA A N 1
ATOM 2397 C CA . ALA A 1 316 ? 23.710 1.507 -10.945 1.00 96.44 316 ALA A CA 1
ATOM 2398 C C . ALA A 1 316 ? 24.934 0.811 -11.574 1.00 96.44 316 ALA A C 1
ATOM 2400 O O . ALA A 1 316 ? 25.554 1.349 -12.493 1.00 96.44 316 ALA A O 1
ATOM 2401 N N . ALA A 1 317 ? 25.244 -0.418 -11.148 1.00 97.75 317 ALA A N 1
ATOM 2402 C CA . ALA A 1 317 ? 26.331 -1.204 -11.733 1.00 97.75 317 ALA A CA 1
ATOM 2403 C C . ALA A 1 317 ? 26.069 -1.570 -13.209 1.00 97.75 317 ALA A C 1
ATOM 2405 O O . ALA A 1 317 ? 26.983 -1.534 -14.035 1.00 97.75 317 ALA A O 1
ATOM 2406 N N . LEU A 1 318 ? 24.824 -1.901 -13.570 1.00 97.31 318 LEU A N 1
ATOM 2407 C CA . LEU A 1 318 ? 24.443 -2.181 -14.960 1.00 97.31 318 LEU A CA 1
ATOM 2408 C C . LEU A 1 318 ? 24.515 -0.933 -15.848 1.00 97.31 318 LEU A C 1
ATOM 2410 O O . LEU A 1 318 ? 24.927 -1.032 -17.006 1.00 97.31 318 LEU A O 1
ATOM 2414 N N . GLU A 1 319 ? 24.146 0.235 -15.325 1.00 96.81 319 GLU A N 1
ATOM 2415 C CA . GLU A 1 319 ? 24.287 1.511 -16.030 1.00 96.81 319 GLU A CA 1
ATOM 2416 C C . GLU A 1 319 ? 25.760 1.836 -16.311 1.00 96.81 319 GLU A C 1
ATOM 2418 O O . GLU A 1 319 ? 26.101 2.206 -17.438 1.00 96.81 319 GLU A O 1
ATOM 2423 N N . GLU A 1 320 ? 26.647 1.615 -15.336 1.00 97.88 320 GLU A N 1
ATOM 2424 C CA . GLU A 1 320 ? 28.094 1.777 -15.512 1.00 97.88 320 GLU A CA 1
ATOM 2425 C C . GLU A 1 320 ? 28.649 0.820 -16.581 1.00 97.88 320 GLU A C 1
ATOM 2427 O O . GLU A 1 320 ? 29.377 1.243 -17.484 1.00 97.88 320 GLU A O 1
ATOM 2432 N N . GLN A 1 321 ? 28.246 -0.456 -16.551 1.00 97.69 321 GLN A N 1
ATOM 2433 C CA . GLN A 1 321 ? 28.637 -1.437 -17.570 1.00 97.69 321 GLN A CA 1
ATOM 2434 C C . GLN A 1 321 ? 28.137 -1.055 -18.968 1.00 97.69 321 GLN A C 1
ATOM 2436 O O . GLN A 1 321 ? 28.876 -1.175 -19.949 1.00 97.69 321 GLN A O 1
ATOM 2441 N N . CYS A 1 322 ? 26.902 -0.558 -19.080 1.00 96.62 322 CYS A N 1
ATOM 2442 C CA . CYS A 1 322 ? 26.357 -0.094 -20.353 1.00 96.62 322 CYS A CA 1
ATOM 2443 C C . CYS A 1 322 ? 27.122 1.127 -20.880 1.00 96.62 322 CYS A C 1
ATOM 2445 O O . CYS A 1 322 ? 27.445 1.180 -22.072 1.00 96.62 322 CYS A O 1
ATOM 2447 N N . ALA A 1 323 ? 27.454 2.085 -20.009 1.00 97.44 323 ALA A N 1
ATOM 2448 C CA . ALA A 1 323 ? 28.279 3.233 -20.368 1.00 97.44 323 ALA A CA 1
ATOM 2449 C C . ALA A 1 323 ? 29.661 2.788 -20.875 1.00 97.44 323 ALA A C 1
ATOM 2451 O O . ALA A 1 323 ? 30.084 3.216 -21.954 1.00 97.44 323 ALA A O 1
ATOM 2452 N N . ALA A 1 324 ? 30.327 1.869 -20.168 1.00 97.94 324 ALA A N 1
ATOM 2453 C CA . ALA A 1 324 ? 31.610 1.304 -20.581 1.00 97.94 324 ALA A CA 1
ATOM 2454 C C . ALA A 1 324 ? 31.521 0.636 -21.966 1.00 97.94 324 ALA A C 1
ATOM 2456 O O . ALA A 1 324 ? 32.288 0.991 -22.868 1.00 97.94 324 ALA A O 1
ATOM 2457 N N . ALA A 1 325 ? 30.527 -0.230 -22.184 1.00 97.56 325 ALA A N 1
ATOM 2458 C CA . ALA A 1 325 ? 30.301 -0.899 -23.466 1.00 97.56 325 ALA A CA 1
ATOM 2459 C C . ALA A 1 325 ? 30.038 0.093 -24.616 1.00 97.56 325 ALA A C 1
ATOM 2461 O O . ALA A 1 325 ? 30.531 -0.091 -25.732 1.00 97.56 325 ALA A O 1
ATOM 2462 N N . CYS A 1 326 ? 29.318 1.189 -24.355 1.00 97.69 326 CYS A N 1
ATOM 2463 C CA . CYS A 1 326 ? 29.097 2.243 -25.348 1.00 97.69 326 CYS A CA 1
ATOM 2464 C C . CYS A 1 326 ? 30.405 2.941 -25.742 1.00 97.69 326 CYS A C 1
ATOM 2466 O O . CYS A 1 326 ? 30.621 3.219 -26.927 1.00 97.69 326 CYS A O 1
ATOM 2468 N N . THR A 1 327 ? 31.301 3.196 -24.781 1.00 97.81 327 THR A N 1
ATOM 2469 C CA . THR A 1 327 ? 32.616 3.777 -25.091 1.00 97.81 327 THR A CA 1
ATOM 2470 C C . THR A 1 327 ? 33.487 2.823 -25.908 1.00 97.81 327 THR A C 1
ATOM 2472 O O . THR A 1 327 ? 34.128 3.259 -26.865 1.00 97.81 327 THR A O 1
ATOM 2475 N N . GLU A 1 328 ? 33.483 1.525 -25.595 1.00 98.12 328 GLU A N 1
ATOM 2476 C CA . GLU A 1 328 ? 34.240 0.510 -26.335 1.00 98.12 328 GLU A CA 1
ATOM 2477 C C . GLU A 1 328 ? 33.719 0.339 -27.768 1.00 98.12 328 GLU A C 1
ATOM 2479 O O . GLU A 1 328 ? 34.499 0.288 -28.727 1.00 98.12 328 GLU A O 1
ATOM 2484 N N . TRP A 1 329 ? 32.395 0.337 -27.939 1.00 97.69 329 TRP A N 1
ATOM 2485 C CA . TRP A 1 329 ? 31.769 0.332 -29.257 1.00 97.69 329 TRP A CA 1
ATOM 2486 C C . TRP A 1 329 ? 32.159 1.570 -30.077 1.00 97.69 329 TRP A C 1
ATOM 2488 O O . TRP A 1 329 ? 32.494 1.446 -31.258 1.00 97.69 329 TRP A O 1
ATOM 2498 N N . GLY A 1 330 ? 32.192 2.751 -29.448 1.00 97.00 330 GLY A N 1
ATOM 2499 C CA . GLY A 1 330 ? 32.686 3.986 -30.063 1.00 97.00 330 GLY A CA 1
ATOM 2500 C C . GLY A 1 330 ? 34.128 3.852 -30.561 1.00 97.00 330 GLY A C 1
ATOM 2501 O O . GLY A 1 330 ? 34.394 4.077 -31.743 1.00 97.00 330 GLY A O 1
ATOM 2502 N N . ARG A 1 331 ? 35.040 3.371 -29.705 1.00 98.06 331 ARG A N 1
ATOM 2503 C CA . ARG A 1 331 ? 36.447 3.120 -30.077 1.00 98.06 331 ARG A CA 1
ATOM 2504 C C . ARG A 1 331 ? 36.569 2.128 -31.234 1.00 98.06 331 ARG A C 1
ATOM 2506 O O . ARG A 1 331 ? 37.348 2.349 -32.159 1.00 98.06 331 ARG A O 1
ATOM 2513 N N . SER A 1 332 ? 35.780 1.056 -31.210 1.00 97.88 332 SER A N 1
ATOM 2514 C CA . SER A 1 332 ? 35.760 0.044 -32.273 1.00 97.88 332 SER A CA 1
ATOM 2515 C C . SER A 1 332 ? 35.296 0.633 -33.606 1.00 97.88 332 SER A C 1
ATOM 2517 O O . SER A 1 332 ? 35.899 0.378 -34.651 1.00 97.88 332 SER A O 1
ATOM 2519 N N . LYS A 1 333 ? 34.258 1.476 -33.585 1.00 98.19 333 LYS A N 1
ATOM 2520 C CA . LYS A 1 333 ? 33.755 2.179 -34.770 1.00 98.19 333 LYS A CA 1
ATOM 2521 C C . LYS A 1 333 ? 34.803 3.129 -35.353 1.00 98.19 333 LYS A C 1
ATOM 2523 O O . LYS A 1 333 ? 35.006 3.133 -36.570 1.00 98.19 333 LYS A O 1
ATOM 2528 N N . ASP A 1 334 ? 35.490 3.884 -34.503 1.00 97.50 334 ASP A N 1
ATOM 2529 C CA . ASP A 1 334 ? 36.560 4.792 -34.921 1.00 97.50 334 ASP A CA 1
ATOM 2530 C C . ASP A 1 334 ? 37.745 4.022 -35.518 1.00 97.50 334 ASP A C 1
ATOM 2532 O O . ASP A 1 334 ? 38.258 4.394 -36.578 1.00 97.50 334 ASP A O 1
ATOM 2536 N N . ALA A 1 335 ? 38.123 2.890 -34.915 1.00 98.12 335 ALA A N 1
ATOM 2537 C CA . ALA A 1 335 ? 39.163 2.008 -35.440 1.00 98.12 335 ALA A CA 1
ATOM 2538 C C . ALA A 1 335 ? 38.805 1.448 -36.829 1.00 98.12 335 ALA A C 1
ATOM 2540 O O . ALA A 1 335 ? 39.639 1.469 -37.740 1.00 98.12 335 ALA A O 1
ATOM 2541 N N . VAL A 1 336 ? 37.557 1.008 -37.032 1.00 98.25 336 VAL A N 1
ATOM 2542 C CA . VAL A 1 336 ? 37.062 0.540 -38.340 1.00 98.25 336 VAL A CA 1
ATOM 2543 C C . VAL A 1 336 ? 37.058 1.672 -39.371 1.00 98.25 336 VAL A C 1
ATOM 2545 O O . VAL A 1 336 ? 37.489 1.466 -40.507 1.00 98.25 336 VAL A O 1
ATOM 2548 N N . SER A 1 337 ? 36.623 2.876 -38.990 1.00 97.75 337 SER A N 1
ATOM 2549 C CA . SER A 1 337 ? 36.651 4.062 -39.857 1.00 97.75 337 SER A CA 1
ATOM 2550 C C . SER A 1 337 ? 38.080 4.408 -40.296 1.00 97.75 337 SER A C 1
ATOM 2552 O O . SER A 1 337 ? 38.350 4.583 -41.488 1.00 97.75 337 SER A O 1
ATOM 2554 N N . ALA A 1 338 ? 39.029 4.403 -39.356 1.00 97.94 338 ALA A N 1
ATOM 2555 C CA . ALA A 1 338 ? 40.443 4.622 -39.641 1.00 97.94 338 ALA A CA 1
ATOM 2556 C C . ALA A 1 338 ? 41.022 3.537 -40.566 1.00 97.94 338 ALA A C 1
ATOM 2558 O O . ALA A 1 338 ? 41.745 3.851 -41.515 1.00 97.94 338 ALA A O 1
ATOM 2559 N N . ALA A 1 339 ? 40.683 2.263 -40.340 1.00 98.12 339 ALA A N 1
ATOM 2560 C CA . ALA A 1 339 ? 41.102 1.158 -41.200 1.00 98.12 339 ALA A CA 1
ATOM 2561 C C . ALA A 1 339 ? 40.540 1.289 -42.624 1.00 98.12 339 ALA A C 1
ATOM 2563 O O . ALA A 1 339 ? 41.272 1.097 -43.598 1.00 98.12 339 ALA A O 1
ATOM 2564 N N . ARG A 1 340 ? 39.267 1.681 -42.756 1.00 98.44 340 ARG A N 1
ATOM 2565 C CA . ARG A 1 340 ? 38.625 1.938 -44.049 1.00 98.44 340 ARG A CA 1
ATOM 2566 C C . ARG A 1 340 ? 39.312 3.075 -44.801 1.00 98.44 340 ARG A C 1
ATOM 2568 O O . ARG A 1 340 ? 39.645 2.896 -45.969 1.00 98.44 340 ARG A O 1
ATOM 2575 N N . LYS A 1 341 ? 39.603 4.192 -44.129 1.00 98.31 341 LYS A N 1
ATOM 2576 C CA . LYS A 1 341 ? 40.336 5.318 -44.725 1.00 98.31 341 LYS A CA 1
ATOM 2577 C C . LYS A 1 341 ? 41.712 4.885 -45.245 1.00 98.31 341 LYS A C 1
ATOM 2579 O O . LYS A 1 341 ? 42.049 5.168 -46.390 1.00 98.31 341 LYS A O 1
ATOM 2584 N N . ARG A 1 342 ? 42.472 4.113 -44.456 1.00 98.50 342 ARG A N 1
ATOM 2585 C CA . ARG A 1 342 ? 43.770 3.553 -44.888 1.00 98.50 342 ARG A CA 1
ATOM 2586 C C . ARG A 1 342 ? 43.635 2.644 -46.113 1.00 98.50 342 ARG A C 1
ATOM 2588 O O . ARG A 1 342 ? 44.513 2.633 -46.975 1.00 98.50 342 ARG A O 1
ATOM 2595 N N . LEU A 1 343 ? 42.562 1.856 -46.196 1.00 98.25 343 LEU A N 1
ATOM 2596 C CA . LEU A 1 343 ? 42.301 0.998 -47.353 1.00 98.25 343 LEU A CA 1
ATOM 2597 C C . LEU A 1 343 ? 41.973 1.823 -48.605 1.00 98.25 343 LEU A C 1
ATOM 2599 O O . LEU A 1 343 ? 42.484 1.518 -49.682 1.00 98.25 343 LEU A O 1
ATOM 2603 N N . GLU A 1 344 ? 41.171 2.879 -48.466 1.00 98.00 344 GLU A N 1
ATOM 2604 C CA . GLU A 1 344 ? 40.851 3.817 -49.548 1.00 98.00 344 GLU A CA 1
ATOM 2605 C C . GLU A 1 344 ? 42.111 4.542 -50.053 1.00 98.00 344 GLU A C 1
ATOM 2607 O O . GLU A 1 344 ? 42.342 4.593 -51.264 1.00 98.00 344 GLU A O 1
ATOM 2612 N N . GLU A 1 345 ? 42.981 5.000 -49.147 1.00 98.06 345 GLU A N 1
ATOM 2613 C CA . GLU A 1 345 ? 44.287 5.599 -49.468 1.00 98.06 345 GLU A CA 1
ATOM 2614 C C . GLU A 1 345 ? 45.195 4.622 -50.235 1.00 98.06 345 GLU A C 1
ATOM 2616 O O . GLU A 1 345 ? 45.745 4.968 -51.284 1.00 98.06 345 GLU A O 1
ATOM 2621 N N . ARG A 1 346 ? 45.305 3.365 -49.778 1.00 98.31 346 ARG A N 1
ATOM 2622 C CA . ARG A 1 346 ? 46.051 2.313 -50.496 1.00 98.31 346 ARG A CA 1
ATOM 2623 C C . ARG A 1 346 ? 45.448 2.016 -51.868 1.00 98.31 346 ARG A C 1
ATOM 2625 O O . ARG A 1 346 ? 46.184 1.839 -52.837 1.00 98.31 346 ARG A O 1
ATOM 2632 N N . GLY A 1 347 ? 44.120 1.984 -51.967 1.00 97.44 347 GLY A N 1
ATOM 2633 C CA . GLY A 1 347 ? 43.408 1.800 -53.229 1.00 97.44 347 GLY A CA 1
ATOM 2634 C C . GLY A 1 347 ? 43.685 2.930 -54.222 1.00 97.44 347 GLY A C 1
ATOM 2635 O O . GLY A 1 347 ? 43.901 2.670 -55.408 1.00 97.44 347 GLY A O 1
ATOM 2636 N N . ALA A 1 348 ? 43.735 4.176 -53.749 1.00 97.69 348 ALA A N 1
ATOM 2637 C CA . ALA A 1 348 ? 44.118 5.330 -54.556 1.00 97.69 348 ALA A CA 1
ATOM 2638 C C . ALA A 1 348 ? 45.580 5.238 -55.025 1.00 97.69 348 ALA A C 1
ATOM 2640 O O . ALA A 1 348 ? 45.849 5.411 -56.216 1.00 97.69 348 ALA A O 1
ATOM 2641 N N . ALA A 1 349 ? 46.507 4.877 -54.131 1.00 97.81 349 ALA A N 1
ATOM 2642 C CA . ALA A 1 349 ? 47.916 4.680 -54.472 1.00 97.81 349 ALA A CA 1
ATOM 2643 C C . ALA A 1 349 ? 48.110 3.578 -55.531 1.00 97.81 349 ALA A C 1
ATOM 2645 O O . ALA A 1 349 ? 48.848 3.765 -56.498 1.00 97.81 349 ALA A O 1
ATOM 2646 N N . TYR A 1 350 ? 47.394 2.456 -55.410 1.00 98.19 350 TYR A N 1
ATOM 2647 C CA . TYR A 1 350 ? 47.435 1.378 -56.400 1.00 98.19 350 TYR A CA 1
ATOM 2648 C C . TYR A 1 350 ? 46.903 1.822 -57.771 1.00 98.19 350 TYR A C 1
ATOM 2650 O O . TYR A 1 350 ? 47.503 1.511 -58.802 1.00 98.19 350 TYR A O 1
ATOM 2658 N N . LYS A 1 351 ? 45.802 2.587 -57.808 1.00 97.94 351 LYS A N 1
ATOM 2659 C CA . LYS A 1 351 ? 45.279 3.163 -59.059 1.00 97.94 351 LYS A CA 1
ATOM 2660 C C . LYS A 1 351 ? 46.299 4.095 -59.717 1.00 97.94 351 LYS A C 1
ATOM 2662 O O . LYS A 1 351 ? 46.513 3.985 -60.922 1.00 97.94 351 LYS A O 1
ATOM 2667 N N . ALA A 1 352 ? 46.947 4.960 -58.936 1.00 97.81 352 ALA A N 1
ATOM 2668 C CA . ALA A 1 352 ? 47.995 5.851 -59.430 1.00 97.81 352 ALA A CA 1
ATOM 2669 C C . ALA A 1 352 ? 49.183 5.063 -60.007 1.00 97.81 352 ALA A C 1
ATOM 2671 O O . ALA A 1 352 ? 49.626 5.345 -61.120 1.00 97.81 352 ALA A O 1
ATOM 2672 N N . LEU A 1 353 ? 49.638 4.018 -59.306 1.00 98.25 353 LEU A N 1
ATOM 2673 C CA . LEU A 1 353 ? 50.697 3.131 -59.790 1.00 98.25 353 LEU A CA 1
ATOM 2674 C C . LEU A 1 353 ? 50.308 2.444 -61.107 1.00 98.25 353 LEU A C 1
ATOM 2676 O O . LEU A 1 353 ? 51.105 2.403 -62.040 1.00 98.25 353 LEU A O 1
ATOM 2680 N N . ARG A 1 354 ? 49.073 1.939 -61.218 1.00 98.25 354 ARG A N 1
ATOM 2681 C CA . ARG A 1 354 ? 48.574 1.290 -62.440 1.00 98.25 354 ARG A CA 1
ATOM 2682 C C . ARG A 1 354 ? 48.560 2.242 -63.637 1.00 98.25 354 ARG A C 1
ATOM 2684 O O . ARG A 1 354 ? 48.945 1.828 -64.728 1.00 98.25 354 ARG A O 1
ATOM 2691 N N . LEU A 1 355 ? 48.139 3.493 -63.441 1.00 97.94 355 LEU A N 1
ATOM 2692 C CA . LEU A 1 355 ? 48.181 4.521 -64.486 1.00 97.94 355 LEU A CA 1
ATOM 2693 C C . LEU A 1 355 ? 49.624 4.819 -64.911 1.00 97.94 355 LEU A C 1
ATOM 2695 O O . LEU A 1 355 ? 49.918 4.798 -66.101 1.00 97.94 355 LEU A O 1
ATOM 2699 N N . ALA A 1 356 ? 50.541 4.980 -63.953 1.00 97.94 356 ALA A N 1
ATOM 2700 C CA . ALA A 1 356 ? 51.953 5.219 -64.245 1.00 97.94 356 ALA A CA 1
ATOM 2701 C C . ALA A 1 356 ? 52.602 4.065 -65.035 1.00 97.94 356 ALA A C 1
ATOM 2703 O O . ALA A 1 356 ? 53.357 4.300 -65.980 1.00 97.94 356 ALA A O 1
ATOM 2704 N N . VAL A 1 357 ? 52.288 2.812 -64.684 1.00 98.31 357 VAL A N 1
ATOM 2705 C CA . VAL A 1 357 ? 52.755 1.622 -65.418 1.00 98.31 357 VAL A CA 1
ATOM 2706 C C . VAL A 1 357 ? 52.177 1.584 -66.833 1.00 98.31 357 VAL A C 1
ATOM 2708 O O . VAL A 1 357 ? 52.901 1.284 -67.784 1.00 98.31 357 VAL A O 1
ATOM 2711 N N . TRP A 1 358 ? 50.894 1.915 -66.996 1.00 98.38 358 TRP A N 1
ATOM 2712 C CA . TRP A 1 358 ? 50.255 1.988 -68.309 1.00 98.38 358 TRP A CA 1
ATOM 2713 C C . TRP A 1 358 ? 50.888 3.074 -69.193 1.00 98.38 358 TRP A C 1
ATOM 2715 O O . TRP A 1 358 ? 51.245 2.795 -70.338 1.00 98.38 358 TRP A O 1
ATOM 2725 N N . ASP A 1 359 ? 51.131 4.269 -68.649 1.00 98.06 359 ASP A N 1
ATOM 2726 C CA . ASP A 1 359 ? 51.821 5.359 -69.349 1.00 98.06 359 ASP A CA 1
ATOM 2727 C C . ASP A 1 359 ? 53.242 4.961 -69.767 1.00 98.06 359 ASP A C 1
ATOM 2729 O O . ASP A 1 359 ? 53.690 5.271 -70.874 1.00 98.06 359 ASP A O 1
ATOM 2733 N N . TYR A 1 360 ? 53.967 4.261 -68.890 1.00 98.12 360 TYR A N 1
ATOM 2734 C CA . TYR A 1 360 ? 55.293 3.736 -69.205 1.00 98.12 360 TYR A CA 1
ATOM 2735 C C . TYR A 1 360 ? 55.236 2.733 -70.361 1.00 98.12 360 TYR A C 1
ATOM 2737 O O . TYR A 1 360 ? 55.986 2.867 -71.328 1.00 98.12 360 TYR A O 1
ATOM 2745 N N . HIS A 1 361 ? 54.306 1.778 -70.311 1.00 98.19 361 HIS A N 1
ATOM 2746 C CA . HIS A 1 361 ? 54.101 0.807 -71.383 1.00 98.19 361 HIS A CA 1
ATOM 2747 C C . HIS A 1 361 ? 53.767 1.482 -72.725 1.00 98.19 361 HIS A C 1
ATOM 2749 O O . HIS A 1 361 ? 54.327 1.108 -73.757 1.00 98.19 361 HIS A O 1
ATOM 2755 N N . GLN A 1 362 ? 52.931 2.526 -72.721 1.00 98.19 362 GLN A N 1
ATOM 2756 C CA . GLN A 1 362 ? 52.629 3.327 -73.913 1.00 98.19 362 GLN A CA 1
ATOM 2757 C C . GLN A 1 362 ? 53.872 4.033 -74.468 1.00 98.19 362 GLN A C 1
ATOM 2759 O O . GLN A 1 362 ? 54.119 4.003 -75.674 1.00 98.19 362 GLN A O 1
ATOM 2764 N N . LYS A 1 363 ? 54.697 4.635 -73.602 1.00 97.75 363 LYS A N 1
ATOM 2765 C CA . LYS A 1 363 ? 55.964 5.268 -74.009 1.00 97.75 363 LYS A CA 1
ATOM 2766 C C . LYS A 1 363 ? 56.934 4.261 -74.624 1.00 97.75 363 LYS A C 1
ATOM 2768 O O . LYS A 1 363 ? 57.546 4.565 -75.646 1.00 97.75 363 LYS A O 1
ATOM 2773 N N . VAL A 1 364 ? 57.071 3.081 -74.020 1.00 97.94 364 VAL A N 1
ATOM 2774 C CA . VAL A 1 364 ? 57.912 1.996 -74.548 1.00 97.94 364 VAL A CA 1
ATOM 2775 C C . VAL A 1 364 ? 57.391 1.527 -75.902 1.00 97.94 364 VAL A C 1
ATOM 2777 O O . VAL A 1 364 ? 58.168 1.457 -76.846 1.00 97.94 364 VAL A O 1
ATOM 2780 N N . SER A 1 365 ? 56.083 1.299 -76.030 1.00 97.69 365 SER A N 1
ATOM 2781 C CA . SER A 1 365 ? 55.461 0.870 -77.289 1.00 97.69 365 SER A CA 1
ATOM 2782 C C . SER A 1 365 ? 55.696 1.883 -78.410 1.00 97.69 365 SER A C 1
ATOM 2784 O O . SER A 1 365 ? 56.162 1.509 -79.478 1.00 97.69 365 SER A O 1
ATOM 2786 N N . ARG A 1 366 ? 55.497 3.184 -78.147 1.00 97.75 366 ARG A N 1
ATOM 2787 C CA . ARG A 1 366 ? 55.801 4.250 -79.120 1.00 97.75 366 ARG A CA 1
ATOM 2788 C C . ARG A 1 366 ? 57.268 4.262 -79.543 1.00 97.75 366 ARG A C 1
ATOM 2790 O O . ARG A 1 366 ? 57.557 4.462 -80.716 1.00 97.75 366 ARG A O 1
ATOM 2797 N N . ARG A 1 367 ? 58.196 4.062 -78.600 1.00 97.38 367 ARG A N 1
ATOM 2798 C CA . ARG A 1 367 ? 59.634 3.980 -78.901 1.00 97.38 367 ARG A CA 1
ATOM 2799 C C . ARG A 1 367 ? 59.969 2.766 -79.759 1.00 97.38 367 ARG A C 1
ATOM 2801 O O . ARG A 1 367 ? 60.759 2.901 -80.682 1.00 97.38 367 ARG A O 1
ATOM 2808 N N . LEU A 1 368 ? 59.372 1.613 -79.465 1.00 97.19 368 LEU A N 1
ATOM 2809 C CA . LEU A 1 368 ? 59.549 0.403 -80.264 1.00 97.19 368 LEU A CA 1
ATOM 2810 C C . LEU A 1 368 ? 59.006 0.593 -81.683 1.00 97.19 368 LEU A C 1
ATOM 2812 O O . LEU A 1 368 ? 59.731 0.307 -82.624 1.00 97.19 368 LEU A O 1
ATOM 2816 N N . SER A 1 369 ? 57.809 1.163 -81.847 1.00 96.38 369 SER A N 1
ATOM 2817 C CA . SER A 1 369 ? 57.262 1.479 -83.174 1.00 96.38 369 SER A CA 1
ATOM 2818 C C . SER A 1 369 ? 58.128 2.481 -83.942 1.00 96.38 369 SER A C 1
ATOM 2820 O O . SER A 1 369 ? 58.332 2.322 -85.137 1.00 96.38 369 SER A O 1
ATOM 2822 N N . ALA A 1 370 ? 58.680 3.495 -83.266 1.00 95.19 370 ALA A N 1
ATOM 2823 C CA . ALA A 1 370 ? 59.607 4.435 -83.895 1.00 95.19 370 ALA A CA 1
ATOM 2824 C C . ALA A 1 370 ? 60.915 3.755 -84.337 1.00 95.19 370 ALA A C 1
ATOM 2826 O O . ALA A 1 370 ? 61.429 4.065 -85.407 1.00 95.19 370 ALA A O 1
ATOM 2827 N N . LEU A 1 371 ? 61.446 2.819 -83.540 1.00 95.31 371 LEU A N 1
ATOM 2828 C CA . LEU A 1 371 ? 62.613 2.013 -83.917 1.00 95.31 371 LEU A CA 1
ATOM 2829 C C . LEU A 1 371 ? 62.304 1.077 -85.090 1.00 95.31 371 LEU A C 1
ATOM 2831 O O . LEU A 1 371 ? 63.121 0.955 -85.992 1.00 95.31 371 LEU A O 1
ATOM 2835 N N . GLU A 1 372 ? 61.134 0.443 -85.093 1.00 95.44 372 GLU A N 1
ATOM 2836 C CA . GLU A 1 372 ? 60.668 -0.411 -86.189 1.00 95.44 372 GLU A CA 1
ATOM 2837 C C . GLU A 1 372 ? 60.521 0.385 -87.492 1.00 95.44 372 GLU A C 1
ATOM 2839 O O . GLU A 1 372 ? 61.018 -0.037 -88.533 1.00 95.44 372 GLU A O 1
ATOM 2844 N N . GLN A 1 373 ? 59.931 1.580 -87.428 1.00 94.00 373 GLN A N 1
ATOM 2845 C CA . GLN A 1 373 ? 59.829 2.476 -88.575 1.00 94.00 373 GLN A CA 1
ATOM 2846 C C . GLN A 1 373 ? 61.209 2.947 -89.058 1.00 94.00 373 GLN A C 1
ATOM 2848 O O . GLN A 1 373 ? 61.477 2.911 -90.254 1.00 94.00 373 GLN A O 1
ATOM 2853 N N . ALA A 1 374 ? 62.117 3.310 -88.146 1.00 92.25 374 ALA A N 1
ATOM 2854 C CA . ALA A 1 374 ? 63.489 3.673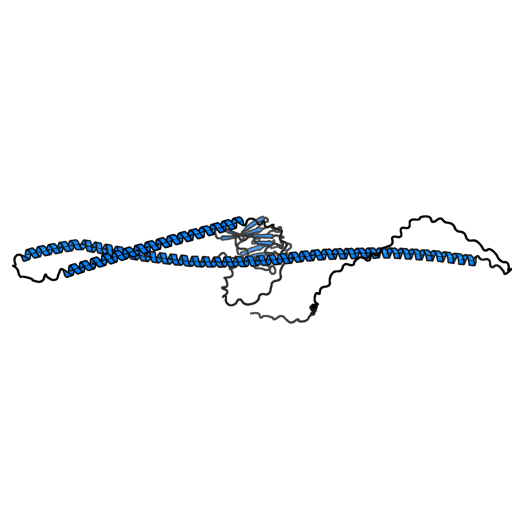 -88.501 1.00 92.25 374 ALA A CA 1
ATOM 2855 C C . ALA A 1 374 ? 64.259 2.506 -89.148 1.00 92.25 374 ALA A C 1
ATOM 2857 O O . ALA A 1 374 ? 65.070 2.731 -90.042 1.00 92.25 374 ALA A O 1
ATOM 2858 N N . LEU A 1 375 ? 63.997 1.262 -88.729 1.00 91.56 375 LEU A N 1
ATOM 2859 C CA . LEU A 1 375 ? 64.561 0.062 -89.354 1.00 91.56 375 LEU A CA 1
ATOM 2860 C C . LEU A 1 375 ? 63.990 -0.193 -90.757 1.00 91.56 375 LEU A C 1
ATOM 2862 O O . LEU A 1 375 ? 64.724 -0.676 -91.613 1.00 91.56 375 LEU A O 1
ATOM 2866 N N . LEU A 1 376 ? 62.719 0.140 -91.006 1.00 90.06 376 LEU A N 1
ATOM 2867 C CA . LEU A 1 376 ? 62.097 0.052 -92.335 1.00 90.06 376 LEU A CA 1
ATOM 2868 C C . LEU A 1 376 ? 62.555 1.172 -93.285 1.00 90.06 376 LEU A C 1
ATOM 2870 O O . LEU A 1 376 ? 62.665 0.943 -94.486 1.00 90.06 376 LEU A O 1
ATOM 2874 N N . GLU A 1 377 ? 62.810 2.374 -92.762 1.00 86.12 377 GLU A N 1
ATOM 2875 C CA . GLU A 1 377 ? 63.274 3.540 -93.531 1.00 86.12 377 GLU A CA 1
ATOM 2876 C C . GLU A 1 377 ? 64.791 3.552 -93.762 1.00 86.12 377 GLU A C 1
ATOM 2878 O O . GLU A 1 377 ? 65.274 4.307 -94.608 1.00 86.12 377 GLU A O 1
ATOM 2883 N N . ALA A 1 378 ? 65.553 2.725 -93.037 1.00 71.19 378 ALA A N 1
ATOM 2884 C CA . ALA A 1 378 ? 66.978 2.559 -93.274 1.00 71.19 378 ALA A CA 1
ATOM 2885 C C . ALA A 1 378 ? 67.190 2.071 -94.722 1.00 71.19 378 ALA A C 1
ATOM 2887 O O . ALA A 1 378 ? 66.773 0.958 -95.059 1.00 71.19 378 ALA A O 1
ATOM 2888 N N . PRO A 1 379 ? 67.806 2.885 -95.604 1.00 56.81 379 PRO A N 1
ATOM 2889 C CA . PRO A 1 379 ? 68.003 2.504 -96.991 1.00 56.81 379 PRO A CA 1
ATOM 2890 C C . PRO A 1 379 ? 68.821 1.219 -97.028 1.00 56.81 379 PRO A C 1
ATOM 2892 O O . PRO A 1 379 ? 69.803 1.083 -96.296 1.00 56.81 379 PRO A O 1
ATOM 2895 N N . SER A 1 380 ? 68.403 0.280 -97.875 1.00 50.94 380 SER A N 1
ATOM 2896 C CA . SER A 1 380 ? 69.117 -0.961 -98.180 1.00 50.94 380 SER A CA 1
ATOM 2897 C C . SER A 1 380 ? 70.433 -0.610 -98.884 1.00 50.94 380 SER A C 1
ATOM 2899 O O . SER A 1 380 ? 70.555 -0.700 -100.099 1.00 50.94 380 SER A O 1
ATOM 2901 N N . GLY A 1 381 ? 71.376 -0.063 -98.123 1.00 49.94 381 GLY A N 1
ATOM 2902 C CA . GLY A 1 381 ? 72.636 0.468 -98.602 1.00 49.94 381 GLY A CA 1
ATOM 2903 C C . GLY A 1 381 ? 73.606 -0.667 -98.848 1.00 49.94 381 GLY A C 1
ATOM 2904 O O . GLY A 1 381 ? 74.075 -1.305 -97.904 1.00 49.94 381 GLY A O 1
ATOM 2905 N N . ASP A 1 382 ? 73.877 -0.887 -100.130 1.00 44.69 382 ASP A N 1
ATOM 2906 C CA . ASP A 1 382 ? 74.943 -1.732 -100.637 1.00 44.69 382 ASP A CA 1
ATOM 2907 C C . ASP A 1 382 ? 76.263 -1.510 -99.893 1.00 44.69 382 ASP A C 1
ATOM 2909 O O . ASP A 1 382 ? 76.668 -0.395 -99.552 1.00 44.69 382 ASP A O 1
ATOM 2913 N N . SER A 1 383 ? 76.947 -2.629 -99.679 1.00 43.31 383 SER A N 1
ATOM 2914 C CA . SER A 1 383 ? 78.288 -2.712 -99.127 1.00 43.31 383 SER A CA 1
ATOM 2915 C C . SER A 1 383 ? 79.248 -1.750 -99.826 1.00 43.31 383 SER A C 1
ATOM 2917 O O . SER A 1 383 ? 79.467 -1.894 -101.027 1.00 43.31 383 SER A O 1
ATOM 2919 N N . SER A 1 384 ? 79.914 -0.865 -99.084 1.00 39.44 384 SER A N 1
ATOM 2920 C CA . SER A 1 384 ? 81.297 -0.483 -99.387 1.00 39.44 384 SER A CA 1
ATOM 2921 C C . SER A 1 384 ? 81.886 0.455 -98.331 1.00 39.44 384 SER A C 1
ATOM 2923 O O . SER A 1 384 ? 81.314 1.483 -97.986 1.00 39.44 384 SER A O 1
ATOM 2925 N N . THR A 1 385 ? 83.122 0.120 -97.964 1.00 38.59 385 THR A N 1
ATOM 2926 C CA . THR A 1 385 ? 84.202 0.947 -97.402 1.00 38.59 385 THR A CA 1
ATOM 2927 C C . THR A 1 385 ? 84.253 1.229 -95.895 1.00 38.59 385 THR A C 1
ATOM 2929 O O . THR A 1 385 ? 83.495 1.991 -95.308 1.00 38.59 385 THR A O 1
ATOM 2932 N N . MET A 1 386 ? 85.267 0.574 -95.326 1.00 43.06 386 MET A N 1
ATOM 2933 C CA . MET A 1 386 ? 85.950 0.779 -94.057 1.00 43.06 386 MET A CA 1
ATOM 2934 C C . MET A 1 386 ? 86.671 2.131 -93.955 1.00 43.06 386 MET A C 1
ATOM 2936 O O . MET A 1 386 ? 87.133 2.646 -94.970 1.00 43.06 386 MET A O 1
ATOM 2940 N N . ALA A 1 387 ? 86.909 2.533 -92.698 1.00 38.31 387 ALA A N 1
ATOM 2941 C CA . ALA A 1 387 ? 88.182 3.012 -92.125 1.00 38.31 387 ALA A CA 1
ATOM 2942 C C . ALA A 1 387 ? 88.140 4.368 -91.383 1.00 38.31 387 ALA A C 1
ATOM 2944 O O . ALA A 1 387 ? 87.447 5.298 -91.774 1.00 38.31 387 ALA A O 1
ATOM 2945 N N . ASP A 1 388 ? 88.978 4.400 -90.337 1.00 37.19 388 ASP A N 1
ATOM 2946 C CA . ASP A 1 388 ? 89.481 5.503 -89.498 1.00 37.19 388 ASP A CA 1
ATOM 2947 C C . ASP A 1 388 ? 88.627 5.965 -88.297 1.00 37.19 388 ASP A C 1
ATOM 2949 O O . ASP A 1 388 ? 87.537 6.506 -88.430 1.00 37.19 388 ASP A O 1
ATOM 2953 N N . ALA A 1 389 ? 88.992 5.584 -87.059 1.00 37.62 389 ALA A N 1
ATOM 2954 C CA . ALA A 1 389 ? 90.096 6.108 -86.217 1.00 37.62 389 ALA A CA 1
ATOM 2955 C C . ALA A 1 389 ? 89.771 7.535 -85.723 1.00 37.62 389 ALA A C 1
ATOM 2957 O O . ALA A 1 389 ? 89.636 8.448 -86.517 1.00 37.62 389 ALA A O 1
ATOM 2958 N N . ALA A 1 390 ? 89.492 7.797 -84.444 1.00 38.88 390 ALA A N 1
ATOM 2959 C CA . ALA A 1 390 ? 90.372 7.815 -83.267 1.00 38.88 390 ALA A CA 1
ATOM 2960 C C . ALA A 1 390 ? 90.292 9.229 -82.635 1.00 38.88 390 ALA A C 1
ATOM 2962 O O . ALA A 1 390 ? 90.029 10.200 -83.328 1.00 38.88 390 ALA A O 1
ATOM 2963 N N . GLN A 1 391 ? 90.570 9.321 -81.327 1.00 39.38 391 GLN A N 1
ATOM 2964 C CA . GLN A 1 391 ? 90.813 10.544 -80.528 1.00 39.38 391 GLN A CA 1
ATOM 2965 C C . GLN A 1 391 ? 89.608 11.424 -80.129 1.00 39.38 391 GLN A C 1
ATOM 2967 O O . GLN A 1 391 ? 89.146 12.260 -80.888 1.00 39.38 391 GLN A O 1
ATOM 2972 N N . LEU A 1 392 ? 89.248 11.388 -78.835 1.00 43.88 392 LEU A N 1
ATOM 2973 C CA . LEU A 1 392 ? 89.608 12.472 -77.900 1.00 43.88 392 LEU A CA 1
ATOM 2974 C C . LEU A 1 392 ? 89.295 12.113 -76.434 1.00 43.88 392 LEU A C 1
ATOM 2976 O O . LEU A 1 392 ? 88.174 11.786 -76.054 1.00 43.88 392 LEU A O 1
ATOM 2980 N N . ARG A 1 393 ? 90.356 12.174 -75.620 1.00 40.00 393 ARG A N 1
ATOM 2981 C CA . ARG A 1 393 ? 90.378 12.193 -74.149 1.00 40.00 393 ARG A CA 1
ATOM 2982 C C . ARG A 1 393 ? 90.271 13.638 -73.645 1.00 40.00 393 ARG A C 1
ATOM 2984 O O . ARG A 1 393 ? 90.841 14.526 -74.268 1.00 40.00 393 ARG A O 1
ATOM 2991 N N . GLY A 1 394 ? 89.769 13.788 -72.415 1.00 39.09 394 GLY A N 1
ATOM 2992 C CA . GLY A 1 394 ? 89.965 14.951 -71.529 1.00 39.09 394 GLY A CA 1
ATOM 2993 C C . GLY A 1 394 ? 88.742 15.878 -71.510 1.00 39.09 394 GLY A C 1
ATOM 2994 O O . GLY A 1 394 ? 88.196 16.152 -72.562 1.00 39.09 394 GLY A O 1
ATOM 2995 N N . THR A 1 395 ? 88.226 16.371 -70.382 1.00 43.69 395 THR A N 1
ATOM 2996 C CA . THR A 1 395 ? 88.890 16.784 -69.136 1.00 43.69 395 THR A CA 1
ATOM 2997 C C . THR A 1 395 ? 87.913 16.852 -67.947 1.00 43.69 395 THR A C 1
ATOM 2999 O O . THR A 1 395 ? 86.699 16.937 -68.097 1.00 43.69 395 THR A O 1
ATOM 3002 N N . ARG A 1 396 ? 88.500 16.808 -66.742 1.00 44.69 396 ARG A N 1
ATOM 3003 C CA . ARG A 1 396 ? 87.923 17.151 -65.429 1.00 44.69 396 ARG A CA 1
ATOM 3004 C C . ARG A 1 396 ? 87.566 18.646 -65.312 1.00 44.69 396 ARG A C 1
ATOM 3006 O O . ARG A 1 396 ? 88.258 19.470 -65.898 1.00 44.69 396 ARG A O 1
ATOM 3013 N N . GLY A 1 397 ? 86.630 18.951 -64.406 1.00 36.81 397 GLY A N 1
ATOM 3014 C CA . GLY A 1 397 ? 86.399 20.262 -63.763 1.00 36.81 397 GLY A CA 1
ATOM 3015 C C . GLY A 1 397 ? 84.906 20.455 -63.466 1.00 36.81 397 GLY A C 1
ATOM 3016 O O . GLY A 1 397 ? 84.130 20.596 -64.396 1.00 36.81 397 GLY A O 1
ATOM 3017 N N . ALA A 1 398 ? 84.407 20.173 -62.256 1.00 45.75 398 ALA A N 1
ATOM 3018 C CA . ALA A 1 398 ? 84.284 21.132 -61.149 1.00 45.75 398 ALA A CA 1
ATOM 3019 C C . ALA A 1 398 ? 83.637 22.458 -61.589 1.00 45.75 398 ALA A C 1
ATOM 3021 O O . ALA A 1 398 ? 84.313 23.249 -62.228 1.00 45.75 398 ALA A O 1
ATOM 3022 N N . ASP A 1 399 ? 82.363 22.698 -61.255 1.00 37.12 399 ASP A N 1
ATOM 3023 C CA . ASP A 1 399 ? 82.021 23.715 -60.252 1.00 37.12 399 ASP A CA 1
ATOM 3024 C C . ASP A 1 399 ? 80.525 23.762 -59.896 1.00 37.12 399 ASP A C 1
ATOM 3026 O O . ASP A 1 399 ? 79.655 23.225 -60.581 1.00 37.12 399 ASP A O 1
ATOM 3030 N N . ALA A 1 400 ? 80.280 24.373 -58.746 1.00 46.31 400 ALA A N 1
ATOM 3031 C CA . ALA A 1 400 ? 79.051 24.442 -57.981 1.00 46.31 400 ALA A CA 1
ATOM 3032 C C . ALA A 1 400 ? 77.869 25.175 -58.648 1.00 46.31 400 ALA A C 1
ATOM 3034 O O . ALA A 1 400 ? 78.012 26.226 -59.262 1.00 46.31 400 ALA A O 1
ATOM 3035 N N . SER A 1 401 ? 76.654 24.691 -58.379 1.00 41.34 401 SER A N 1
ATOM 3036 C CA . SER A 1 401 ? 75.511 25.528 -57.962 1.00 41.34 401 SER A CA 1
ATOM 3037 C C . SER A 1 401 ? 74.355 24.627 -57.524 1.00 41.34 401 SER A C 1
ATOM 3039 O O . SER A 1 401 ? 73.486 24.204 -58.281 1.00 41.34 401 SER A O 1
ATOM 3041 N N . ARG A 1 402 ? 74.403 24.303 -56.233 1.00 40.62 402 ARG A N 1
ATOM 3042 C CA . ARG A 1 402 ? 73.359 23.641 -55.457 1.00 40.62 402 ARG A CA 1
ATOM 3043 C C . ARG A 1 402 ? 72.212 24.638 -55.273 1.00 40.62 402 ARG A C 1
ATOM 3045 O O . ARG A 1 402 ? 72.273 25.479 -54.385 1.00 40.62 402 ARG A O 1
ATOM 3052 N N . ALA A 1 403 ? 71.208 24.572 -56.142 1.00 44.00 403 ALA A N 1
ATOM 3053 C CA . ALA A 1 403 ? 69.962 25.299 -55.957 1.00 44.00 403 ALA A CA 1
ATOM 3054 C C . ALA A 1 403 ? 69.167 24.653 -54.815 1.00 44.00 403 ALA A C 1
ATOM 3056 O O . ALA A 1 403 ? 68.845 23.463 -54.854 1.00 44.00 403 ALA A O 1
ATOM 3057 N N . GLU A 1 404 ? 68.884 25.447 -53.787 1.00 47.19 404 GLU A N 1
ATOM 3058 C CA . GLU A 1 404 ? 67.862 25.158 -52.794 1.00 47.19 404 GLU A CA 1
ATOM 3059 C C . GLU A 1 404 ? 66.512 24.968 -53.492 1.00 47.19 404 GLU A C 1
ATOM 3061 O O . GLU A 1 404 ? 65.949 25.885 -54.083 1.00 47.19 404 GLU A O 1
ATOM 3066 N N . GLY A 1 405 ? 65.998 23.747 -53.418 1.00 39.66 405 GLY A N 1
ATOM 3067 C CA . GLY A 1 405 ? 64.626 23.405 -53.748 1.00 39.66 405 GLY A CA 1
ATOM 3068 C C . GLY A 1 405 ? 64.095 22.564 -52.605 1.00 39.66 405 GLY A C 1
ATOM 3069 O O . GLY A 1 405 ? 64.347 21.365 -52.539 1.00 39.66 405 GLY A O 1
ATOM 3070 N N . VAL A 1 406 ? 63.432 23.239 -51.672 1.00 48.00 406 VAL A N 1
ATOM 3071 C CA . VAL A 1 406 ? 62.744 22.702 -50.499 1.00 48.00 406 VAL A CA 1
ATOM 3072 C C . VAL A 1 406 ? 61.852 21.524 -50.906 1.00 48.00 406 VAL A C 1
ATOM 3074 O O . VAL A 1 406 ? 60.729 21.699 -51.368 1.00 48.00 406 VAL A O 1
ATOM 3077 N N . LEU A 1 407 ? 62.352 20.306 -50.719 1.00 42.41 407 LEU A N 1
ATOM 3078 C CA . LEU A 1 407 ? 61.539 19.103 -50.629 1.00 42.41 407 LEU A CA 1
ATOM 3079 C C . LEU A 1 407 ? 61.602 18.658 -49.177 1.00 42.41 407 LEU A C 1
ATOM 3081 O O . LEU A 1 407 ? 62.553 18.012 -48.740 1.00 42.41 407 LEU A O 1
ATOM 3085 N N . GLY A 1 408 ? 60.581 19.068 -48.427 1.00 41.00 408 GLY A N 1
ATOM 3086 C CA . GLY A 1 408 ? 60.279 18.536 -47.110 1.00 41.00 408 GLY A CA 1
ATOM 3087 C C . GLY A 1 408 ? 60.014 17.039 -47.220 1.00 41.00 408 GLY A C 1
ATOM 3088 O O . GLY A 1 408 ? 58.882 16.605 -47.412 1.00 41.00 408 GLY A O 1
ATOM 3089 N N . GLY A 1 409 ? 61.077 16.248 -47.110 1.00 43.00 409 GLY A N 1
ATOM 3090 C CA . GLY A 1 409 ? 60.989 14.850 -46.737 1.00 43.00 409 GLY A CA 1
ATOM 3091 C C . GLY A 1 409 ? 60.549 14.795 -45.284 1.00 43.00 409 GLY A C 1
ATOM 3092 O O . GLY A 1 409 ? 61.374 14.894 -44.379 1.00 43.00 409 GLY A O 1
ATOM 3093 N N . ALA A 1 410 ? 59.242 14.675 -45.059 1.00 43.72 410 ALA A N 1
ATOM 3094 C CA . ALA A 1 410 ? 58.714 14.270 -43.771 1.00 43.72 410 ALA A CA 1
ATOM 3095 C C . ALA A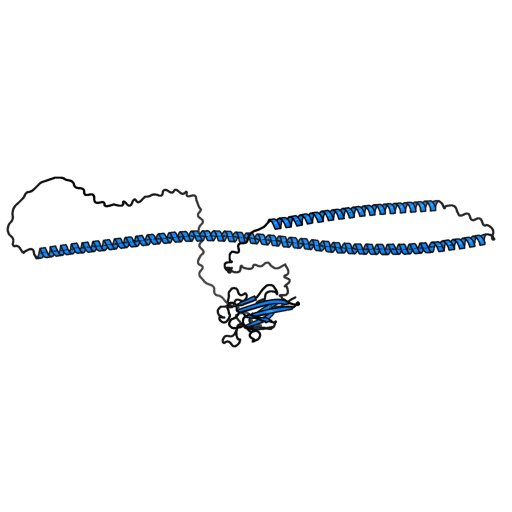 1 410 ? 59.212 12.844 -43.502 1.00 43.72 410 ALA A C 1
ATOM 3097 O O . ALA A 1 410 ? 58.656 11.862 -43.994 1.00 43.72 410 ALA A O 1
ATOM 3098 N N . ALA A 1 411 ? 60.311 12.748 -42.759 1.00 42.06 411 ALA A N 1
ATOM 3099 C CA . ALA A 1 411 ? 60.711 11.529 -42.094 1.00 42.06 411 ALA A CA 1
ATOM 3100 C C . ALA A 1 411 ? 59.539 11.103 -41.204 1.00 42.06 411 ALA A C 1
ATOM 3102 O O . ALA A 1 411 ? 59.233 11.751 -40.204 1.00 42.06 411 ALA A O 1
ATOM 3103 N N . VAL A 1 412 ? 58.853 10.031 -41.597 1.00 47.03 412 VAL A N 1
ATOM 3104 C CA . VAL A 1 412 ? 57.924 9.329 -40.717 1.00 47.03 412 VAL A CA 1
ATOM 3105 C C . VAL A 1 412 ? 58.784 8.676 -39.643 1.00 47.03 412 VAL A C 1
ATOM 3107 O O . VAL A 1 412 ? 59.301 7.573 -39.800 1.00 47.03 412 VAL A O 1
ATOM 3110 N N . HIS A 1 413 ? 58.998 9.431 -38.573 1.00 44.72 413 HIS A N 1
ATOM 3111 C CA . HIS A 1 413 ? 59.512 8.943 -37.314 1.00 44.72 413 HIS A CA 1
ATOM 3112 C C . HIS A 1 413 ? 58.466 7.974 -36.755 1.00 44.72 413 HIS A C 1
ATOM 3114 O O . HIS A 1 413 ? 57.422 8.382 -36.249 1.00 44.72 413 HIS A O 1
ATOM 3120 N N . VAL A 1 414 ? 58.718 6.675 -36.911 1.00 46.19 414 VAL A N 1
ATOM 3121 C CA . VAL A 1 414 ? 58.035 5.640 -36.138 1.00 46.19 414 VAL A CA 1
ATOM 3122 C C . VAL A 1 414 ? 58.613 5.737 -34.732 1.00 46.19 414 VAL A C 1
ATOM 3124 O O . VAL A 1 414 ? 59.628 5.121 -34.421 1.00 46.19 414 VAL A O 1
ATOM 3127 N N . GLY A 1 415 ? 58.014 6.600 -33.914 1.00 38.09 415 GLY A N 1
ATOM 3128 C CA . GLY A 1 415 ? 58.285 6.649 -32.487 1.00 38.09 415 GLY A CA 1
ATOM 3129 C C . GLY A 1 415 ? 57.793 5.353 -31.857 1.00 38.09 415 GLY A C 1
ATOM 3130 O O . GLY A 1 415 ? 56.596 5.186 -31.635 1.00 38.09 415 GLY A O 1
ATOM 3131 N N . SER A 1 416 ? 58.711 4.426 -31.592 1.00 46.50 416 SER A N 1
ATOM 3132 C CA . SER A 1 416 ? 58.520 3.389 -30.586 1.00 46.50 416 SER A CA 1
ATOM 3133 C C . SER A 1 416 ? 58.580 4.074 -29.222 1.00 46.50 416 SER A C 1
ATOM 3135 O O . SER A 1 416 ? 59.651 4.270 -28.652 1.00 46.50 416 SER A O 1
ATOM 3137 N N . SER A 1 417 ? 57.428 4.516 -28.739 1.00 58.00 417 SER A N 1
ATOM 3138 C CA . SER A 1 417 ? 57.240 4.932 -27.358 1.00 58.00 417 SER A CA 1
ATOM 3139 C C . SER A 1 417 ? 56.044 4.158 -26.848 1.00 58.00 417 SER A C 1
ATOM 3141 O O . SER A 1 417 ? 54.926 4.398 -27.296 1.00 58.00 417 SER A O 1
ATOM 3143 N N . MET A 1 418 ? 56.328 3.167 -26.010 1.00 42.50 418 MET A N 1
ATOM 3144 C CA . MET A 1 418 ? 55.533 2.813 -24.839 1.00 42.50 418 MET A CA 1
ATOM 3145 C C . MET A 1 418 ? 56.266 1.693 -24.101 1.00 42.50 418 MET A C 1
ATOM 3147 O O . MET A 1 418 ? 55.994 0.512 -24.294 1.00 42.50 418 MET A O 1
ATOM 3151 N N . ASP A 1 419 ? 57.234 2.106 -23.284 1.00 54.97 419 ASP A N 1
ATOM 3152 C CA . ASP A 1 419 ? 57.464 1.448 -22.006 1.00 54.97 419 ASP A CA 1
ATOM 3153 C C . ASP A 1 419 ? 56.342 1.946 -21.089 1.00 54.97 419 ASP A C 1
ATOM 3155 O O . ASP A 1 41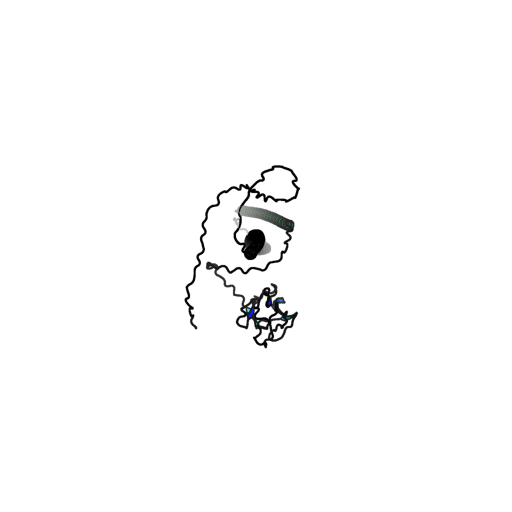9 ? 56.348 3.102 -20.667 1.00 54.97 419 ASP A O 1
ATOM 3159 N N . ASP A 1 420 ? 55.340 1.105 -20.862 1.00 47.44 420 ASP A N 1
ATOM 3160 C CA . ASP A 1 420 ? 54.425 1.252 -19.734 1.00 47.44 420 ASP A CA 1
ATOM 3161 C C . ASP A 1 420 ? 54.344 -0.127 -19.077 1.00 47.44 420 ASP A C 1
ATOM 3163 O O . ASP A 1 420 ? 53.589 -1.019 -19.473 1.00 47.44 420 ASP A O 1
ATOM 3167 N N . GLU A 1 421 ? 55.264 -0.327 -18.135 1.00 55.28 421 GLU A N 1
ATOM 3168 C CA . GLU A 1 421 ? 55.244 -1.432 -17.193 1.00 55.28 421 GLU A CA 1
ATOM 3169 C C . GLU A 1 421 ? 53.960 -1.334 -16.366 1.00 55.28 421 GLU A C 1
ATOM 3171 O O . GLU A 1 421 ? 53.782 -0.424 -15.558 1.00 55.28 421 GLU A O 1
ATOM 3176 N N . THR A 1 422 ? 53.073 -2.312 -16.522 1.00 52.59 422 THR A N 1
ATOM 3177 C CA . THR A 1 422 ? 52.071 -2.620 -15.501 1.00 52.59 422 THR A CA 1
ATOM 3178 C C . THR A 1 422 ? 52.255 -4.061 -15.032 1.00 52.59 422 THR A C 1
ATOM 3180 O O . THR A 1 422 ? 52.594 -4.938 -15.831 1.00 52.59 422 THR A O 1
ATOM 3183 N N . PRO A 1 423 ? 52.104 -4.313 -13.721 1.00 61.47 423 PRO A N 1
ATOM 3184 C CA . PRO A 1 423 ? 52.525 -5.557 -13.103 1.00 61.47 423 PRO A CA 1
ATOM 3185 C C . PRO A 1 423 ? 51.495 -6.660 -13.354 1.00 61.47 423 PRO A C 1
ATOM 3187 O O . PRO A 1 423 ? 50.308 -6.512 -13.072 1.00 61.47 423 PRO A O 1
ATOM 3190 N N . THR A 1 424 ? 51.968 -7.808 -13.827 1.00 46.72 424 THR A N 1
ATOM 3191 C CA . THR A 1 424 ? 51.242 -9.075 -13.743 1.00 46.72 424 THR A CA 1
ATOM 3192 C C . THR A 1 424 ? 51.275 -9.580 -12.302 1.00 46.72 424 THR A C 1
ATOM 3194 O O . THR A 1 424 ? 52.326 -10.008 -11.824 1.00 46.72 424 THR A O 1
ATOM 3197 N N . GLN A 1 425 ? 50.125 -9.560 -11.631 1.00 53.53 425 GLN A N 1
ATOM 3198 C CA . GLN A 1 425 ? 49.822 -10.472 -10.531 1.00 53.53 425 GLN A CA 1
ATOM 3199 C C . GLN A 1 425 ? 48.568 -11.268 -10.894 1.00 53.53 425 GLN A C 1
ATOM 3201 O O . GLN A 1 425 ? 47.479 -10.717 -11.023 1.00 53.53 425 GLN A O 1
ATOM 3206 N N . ASP A 1 426 ? 48.813 -12.550 -11.151 1.00 55.12 426 ASP A N 1
ATOM 3207 C CA . ASP A 1 426 ? 47.983 -13.728 -10.912 1.00 55.12 426 ASP A CA 1
ATOM 3208 C C . ASP A 1 426 ? 46.474 -13.507 -10.718 1.00 55.12 426 ASP A C 1
ATOM 3210 O O . ASP A 1 426 ? 46.003 -13.109 -9.653 1.00 55.12 426 ASP A O 1
ATOM 3214 N N . ALA A 1 427 ? 45.707 -13.899 -11.736 1.00 45.78 427 ALA A N 1
ATOM 3215 C CA . ALA A 1 427 ? 44.325 -14.320 -11.567 1.00 45.78 427 ALA A CA 1
ATOM 3216 C C . ALA A 1 427 ? 44.163 -15.709 -12.188 1.00 45.78 427 ALA A C 1
ATOM 3218 O O . ALA A 1 427 ? 44.410 -15.930 -13.376 1.00 45.78 427 ALA A O 1
ATOM 3219 N N . ASP A 1 428 ? 43.793 -16.628 -11.308 1.00 42.41 428 ASP A N 1
ATOM 3220 C CA . ASP A 1 428 ? 43.616 -18.047 -11.515 1.00 42.41 428 ASP A CA 1
ATOM 3221 C C . ASP A 1 428 ? 42.773 -18.421 -12.734 1.00 42.41 428 ASP A C 1
ATOM 3223 O O . ASP A 1 428 ? 41.727 -17.850 -13.053 1.00 42.41 428 ASP A O 1
ATOM 3227 N N . ALA A 1 429 ? 43.216 -19.513 -13.344 1.00 47.19 429 ALA A N 1
ATOM 3228 C CA . ALA A 1 429 ? 42.423 -20.345 -14.215 1.00 47.19 429 ALA A CA 1
ATOM 3229 C C . ALA A 1 429 ? 41.223 -20.931 -13.448 1.00 47.19 429 ALA A C 1
ATOM 3231 O O . ALA A 1 429 ? 41.380 -21.815 -12.609 1.00 47.19 429 ALA A O 1
ATOM 3232 N N . ALA A 1 430 ? 40.010 -20.522 -13.815 1.00 40.59 430 ALA A N 1
ATOM 3233 C CA . ALA A 1 430 ? 38.807 -21.315 -13.592 1.00 40.59 430 ALA A CA 1
ATOM 3234 C C . ALA A 1 430 ? 38.124 -21.558 -14.940 1.00 40.59 430 ALA A C 1
ATOM 3236 O O . ALA A 1 430 ? 37.660 -20.648 -15.624 1.00 40.59 430 ALA A O 1
ATOM 3237 N N . ALA A 1 431 ? 38.156 -22.826 -15.334 1.00 38.97 431 ALA A N 1
ATOM 3238 C CA . ALA A 1 431 ? 37.694 -23.353 -16.598 1.00 38.97 431 ALA A CA 1
ATOM 3239 C C . ALA A 1 431 ? 36.209 -23.065 -16.862 1.00 38.97 431 ALA A C 1
ATOM 3241 O O . ALA A 1 431 ? 35.349 -23.234 -15.999 1.00 38.97 431 ALA A O 1
ATOM 3242 N N . GLY A 1 432 ? 35.919 -22.714 -18.114 1.00 36.84 432 GLY A N 1
ATOM 3243 C CA . GLY A 1 432 ? 34.570 -22.695 -18.651 1.00 36.84 432 GLY A CA 1
ATOM 3244 C C . GLY A 1 432 ? 33.953 -24.093 -18.664 1.00 36.84 432 GLY A C 1
ATOM 3245 O O . GLY A 1 432 ? 34.491 -25.024 -19.264 1.00 36.84 432 GLY A O 1
ATOM 3246 N N . ALA A 1 433 ? 32.778 -24.212 -18.051 1.00 37.88 433 ALA A N 1
ATOM 3247 C CA . ALA A 1 433 ? 31.823 -25.267 -18.342 1.00 37.88 433 ALA A CA 1
ATOM 3248 C C . ALA A 1 433 ? 30.806 -24.725 -19.358 1.00 37.88 433 ALA A C 1
ATOM 3250 O O . ALA A 1 433 ? 30.052 -23.795 -19.080 1.00 37.88 433 ALA A O 1
ATOM 3251 N N . ALA A 1 434 ? 30.819 -25.294 -20.561 1.00 47.28 434 ALA A N 1
ATOM 3252 C CA . ALA A 1 434 ? 29.838 -25.034 -21.606 1.00 47.28 434 ALA A CA 1
ATOM 3253 C C . ALA A 1 434 ? 28.450 -25.581 -21.213 1.00 47.28 434 ALA A C 1
ATOM 3255 O O . ALA A 1 434 ? 28.380 -26.711 -20.723 1.00 47.28 434 ALA A O 1
ATOM 3256 N N . PRO A 1 435 ? 27.330 -24.892 -21.508 1.00 44.09 435 PRO A N 1
ATOM 3257 C CA . PRO A 1 435 ? 26.038 -25.550 -21.527 1.00 44.09 435 PRO A CA 1
ATOM 3258 C C . PRO A 1 435 ? 25.836 -26.202 -22.899 1.00 44.09 435 PRO A C 1
ATOM 3260 O O . PRO A 1 435 ? 25.770 -25.548 -23.942 1.00 44.09 435 PRO A O 1
ATOM 3263 N N . GLY A 1 436 ? 25.779 -27.533 -22.879 1.00 37.53 436 GLY A N 1
ATOM 3264 C CA . GLY A 1 436 ? 25.505 -28.369 -24.035 1.00 37.53 436 GLY A CA 1
ATOM 3265 C C . GLY A 1 436 ? 24.148 -28.062 -24.667 1.00 37.53 436 GLY A C 1
ATOM 3266 O O . GLY A 1 436 ? 23.114 -27.990 -24.006 1.00 37.53 436 GLY A O 1
ATOM 3267 N N . ILE A 1 437 ? 24.172 -27.943 -25.990 1.00 45.09 437 ILE A N 1
ATOM 3268 C CA . ILE A 1 437 ? 23.004 -27.946 -26.863 1.00 45.09 437 ILE A CA 1
ATOM 3269 C C . ILE A 1 437 ? 22.352 -29.335 -26.766 1.00 45.09 437 ILE A C 1
ATOM 3271 O O . ILE A 1 437 ? 22.808 -30.286 -27.399 1.00 45.09 437 ILE A O 1
ATOM 3275 N N . CYS A 1 438 ? 21.277 -29.465 -25.985 1.00 37.50 438 CYS A N 1
ATOM 3276 C CA . CYS A 1 438 ? 20.400 -30.635 -26.040 1.00 37.50 438 CYS A CA 1
ATOM 3277 C C . CYS A 1 438 ? 19.338 -30.433 -27.125 1.00 37.50 438 CYS A C 1
ATOM 3279 O O . CYS A 1 438 ? 18.343 -29.729 -26.951 1.00 37.50 438 CYS A O 1
ATOM 3281 N N . ARG A 1 439 ? 19.569 -31.078 -28.271 1.00 39.62 439 ARG A N 1
ATOM 3282 C CA . ARG A 1 439 ? 18.550 -31.362 -29.283 1.00 39.62 439 ARG A CA 1
ATOM 3283 C C . ARG A 1 439 ? 17.540 -32.383 -28.745 1.00 39.62 439 ARG A C 1
ATOM 3285 O O . ARG A 1 439 ? 17.935 -33.441 -28.280 1.00 39.62 439 ARG A O 1
ATOM 3292 N N . SER A 1 440 ? 16.260 -32.044 -28.909 1.00 45.25 440 SER A N 1
ATOM 3293 C CA . SER A 1 440 ? 15.117 -32.890 -29.298 1.00 45.25 440 SER A CA 1
ATOM 3294 C C . SER A 1 440 ? 15.074 -34.364 -28.860 1.00 45.25 440 SER A C 1
ATOM 3296 O O . SER A 1 440 ? 15.890 -35.157 -29.322 1.00 45.25 440 SER A O 1
ATOM 3298 N N . GLN A 1 441 ? 13.987 -34.753 -28.185 1.00 43.12 441 GLN A N 1
ATOM 3299 C CA . GLN A 1 441 ? 12.993 -35.763 -28.616 1.00 43.12 441 GLN A CA 1
ATOM 3300 C C . GLN A 1 441 ? 12.098 -36.138 -27.424 1.00 43.12 441 GLN A C 1
ATOM 3302 O O . GLN A 1 441 ? 12.600 -36.331 -26.323 1.00 43.12 441 GLN A O 1
ATOM 3307 N N . GLY A 1 442 ? 10.781 -36.260 -27.634 1.00 33.84 442 GLY A N 1
ATOM 3308 C CA . GLY A 1 442 ? 9.893 -36.813 -26.603 1.00 33.84 442 GLY A CA 1
ATOM 3309 C C . GLY A 1 442 ? 8.431 -36.375 -26.650 1.00 33.84 442 GLY A C 1
ATOM 3310 O O . GLY A 1 442 ? 7.901 -35.889 -25.662 1.00 33.84 442 GLY A O 1
ATOM 3311 N N . SER A 1 443 ? 7.774 -36.551 -27.793 1.00 48.84 443 SER A N 1
ATOM 3312 C CA . SER A 1 443 ? 6.316 -36.706 -27.895 1.00 48.84 443 SER A CA 1
ATOM 3313 C C . SER A 1 443 ? 5.815 -37.881 -27.041 1.00 48.84 443 SER A C 1
ATOM 3315 O O . SER A 1 443 ? 6.469 -38.919 -27.122 1.00 48.84 443 SER A O 1
ATOM 3317 N N . GLN A 1 444 ? 4.671 -37.752 -26.336 1.00 40.31 444 GLN A N 1
ATOM 3318 C CA . GLN A 1 444 ? 3.670 -38.796 -25.951 1.00 40.31 444 GLN A CA 1
ATOM 3319 C C . GLN A 1 444 ? 2.627 -38.208 -24.942 1.00 40.31 444 GLN A C 1
ATOM 3321 O O . GLN A 1 444 ? 2.863 -37.112 -24.439 1.00 40.31 444 GLN A O 1
ATOM 3326 N N . PRO A 1 445 ? 1.421 -38.794 -24.738 1.00 54.91 445 PRO A N 1
ATOM 3327 C CA . PRO A 1 445 ? 0.178 -38.247 -25.295 1.00 54.91 445 PRO A CA 1
ATOM 3328 C C . PRO A 1 445 ? -0.907 -37.854 -24.269 1.00 54.91 445 PRO A C 1
ATOM 3330 O O . PRO A 1 445 ? -0.849 -38.171 -23.083 1.00 54.91 445 PRO A O 1
ATOM 3333 N N . GLU A 1 446 ? -1.942 -37.186 -24.791 1.00 42.81 446 GLU A N 1
ATOM 3334 C CA . GLU A 1 446 ? -3.205 -36.828 -24.136 1.00 42.81 446 GLU A CA 1
ATOM 3335 C C . GLU A 1 446 ? -3.885 -38.003 -23.414 1.00 42.81 446 GLU A C 1
ATOM 3337 O O . GLU A 1 446 ? -4.296 -38.995 -24.024 1.00 42.81 446 GLU A O 1
ATOM 3342 N N . ALA A 1 447 ? -4.117 -37.833 -22.112 1.00 46.31 447 ALA A N 1
ATOM 3343 C CA . ALA A 1 447 ? -5.017 -38.673 -21.336 1.00 46.31 447 ALA A CA 1
ATOM 3344 C C . ALA A 1 447 ? -6.443 -38.097 -21.376 1.00 46.31 447 ALA A C 1
ATOM 3346 O O . ALA A 1 447 ? -6.758 -37.090 -20.739 1.00 46.31 447 ALA A O 1
ATOM 3347 N N . LYS A 1 448 ? -7.320 -38.782 -22.116 1.00 54.28 448 LYS A N 1
ATOM 3348 C CA . LYS A 1 448 ? -8.781 -38.638 -22.055 1.00 54.28 448 LYS A CA 1
ATOM 3349 C C . LYS A 1 448 ? -9.274 -38.833 -20.617 1.00 54.28 448 LYS A C 1
ATOM 3351 O O . LYS A 1 448 ? -9.008 -39.871 -20.015 1.00 54.28 448 LYS A O 1
ATOM 3356 N N . ARG A 1 449 ? -10.071 -37.891 -20.104 1.00 51.88 449 ARG A N 1
ATOM 3357 C CA . ARG A 1 449 ? -10.938 -38.118 -18.936 1.00 51.88 449 ARG A CA 1
ATOM 3358 C C . ARG A 1 449 ? -12.366 -38.469 -19.372 1.00 51.88 449 ARG A C 1
ATOM 3360 O O . ARG A 1 449 ? -12.813 -37.986 -20.415 1.00 51.88 449 ARG A O 1
ATOM 3367 N N . PRO A 1 450 ? -13.067 -39.323 -18.605 1.00 61.62 450 PRO A N 1
ATOM 3368 C CA . PRO A 1 450 ? -14.385 -39.826 -18.957 1.00 61.62 450 PRO A CA 1
ATOM 3369 C C . PRO A 1 450 ? -15.480 -38.804 -18.642 1.00 61.62 450 PRO A C 1
ATOM 3371 O O . PRO A 1 450 ? -15.368 -38.016 -17.704 1.00 61.62 450 PRO A O 1
ATOM 3374 N N . ARG A 1 451 ? -16.551 -38.858 -19.435 1.00 52.06 451 ARG A N 1
ATOM 3375 C CA . ARG A 1 451 ? -17.839 -38.240 -19.118 1.00 52.06 451 ARG A CA 1
ATOM 3376 C C . ARG A 1 451 ? -18.528 -39.049 -18.018 1.00 52.06 451 ARG A C 1
ATOM 3378 O O . ARG A 1 451 ? -18.619 -40.270 -18.150 1.00 52.06 451 ARG A O 1
ATOM 3385 N N . LEU A 1 452 ? -19.053 -38.349 -17.020 1.00 57.72 452 LEU A N 1
ATOM 3386 C CA . LEU A 1 452 ? -20.254 -38.719 -16.276 1.00 57.72 452 LEU A CA 1
ATOM 3387 C C . LEU A 1 452 ? -21.196 -37.521 -16.310 1.00 57.72 452 LEU A C 1
ATOM 3389 O O . LEU A 1 452 ? -20.678 -36.391 -16.147 1.00 57.72 452 LEU A O 1
#

Sequence (452 aa):
MPESLQLVAIQAGVGGPWRLPEAGLGQFSIGRKACCQLNLPEAYAYVSGEHCRLKTVFRDGQRITTLEDLSGNGTFINGVRVGRGKSETVKVGDEISLAKPTRKGGAVMFRMEACEAPKPAFVNPAEATTVMPDPPLVAPPPAAEVQAASVPTAAHAALSAAMARQACQRQEESQQLEARIAAEKARCGELEAELQEAKRCLQDERRKASSRHPAARSLRPLSSNSAEGDCEELRAALRRVAEEQRPLEKARLEAEEATRRDRQQCERLRAELQEEQRVAETSAAEALRLRSEVQEATSRASAMEASVQRETEVNAALEEQCAAACTEWGRSKDAVSAARKRLEERGAAYKALRLAVWDYHQKVSRRLSALEQALLEAPSGDSSTMADAAQLRGTRGADASRAEGVLGGAAVHVGSSMDDETPTQDADAAAGAAPGICRSQGSQPEAKRPRL